Protein AF-A0A817MPV2-F1 (afdb_monomer_lite)

pLDDT: mean 82.7, std 18.17, range [30.08, 98.88]

Radius of gyration: 34.06 Å; chains: 1; bounding box: 74×59×115 Å

Secondary structure (DSSP, 8-state):
--HHHHHHHHHHGGG-----PPEEEPPPP-TT-S---BSBGGGGS---BBTTBTTS----B-TTT--BSSSEEEEEE-S-S---EEEEEEEES--EEEETT-TTT-EEEEEEEETTTTEEEEEEEE-TT---EEEEEESPPTT--EEEEEEPTT--GGGTTSBPHHHHHHHTT-SEEE-TTTTT-TT----SGGGSPPTTSS--STTS---TTHHHHHHTT-SS--EEEEEE-TT--HHHHHHHHHHHHHHS-TT--EEEEESS-TT-TTSHHHHHHHHHHHHHHHHS--TT-TTTT----HHHHHHHHHHHHHHHHHHHHHHHH-GGGBSTTSSEEEEEE-BTTBTHHHHHHHHHHHHHTS-GGGT-SEEEE--EEE-GGGTT-SS--HHHHHHHHHHHHHTT-GGG-SSTTSHHHHHHHHHHHHT-EEEESS-EEE-STTTTTTTHHHHHHHHTSTHHHHHHHHHHHGGGGHHHHHHHHHHHHHHHHHHHHHHHS-SS--HHHHHHHHHHHHHHHHHHHHHHHHHHHH--GGGHHHHHHHHHHHHHHHHHHHHHHHHHHS-HHHHHHHHHHHHHHHHHHHHHHHHHHHTTTT-S-THHHHHHHHHHHHHHHHHHHHHHHHHHHHHHS-----TTSSSTT--

Foldseek 3Di:
DDPVVVVVVVVVVLPPPPPLFDEEEDAWAAQADQLCFAQFLLQRKDAWAALQCRRPNPFDADPVQQAGQAWTKIWSHANYQWQAAKKKKKWQWDWDKAWPPDPQQWGKAPWDADPVRSMIIIITGGHTRRRTTMMTTHPTDPRGIHPITIGRHPDDPVRNGDTDPVSLVVNLVGQEYECQNQQPLFQDPDAALVVADDPSHRYCHPVHHHGLLVVLRSQVPHPDAHAYEYEDHQNYDLNNLLVSLQSCVVRHDPVHAYEYAHGPALVDVVTPSVVVLLVVLCCCVPPVVNPVCLCVVVDPDSSLSSLQSRLVVLLSSQVSSCVRVNLQQAFAPHRYAREAEDEQLDCSSVVSNQVSCCVPPRQRRSHHRAYEYAEEQEQAVCLQPAPDALVSRLVSSLVSLVLCACVVDQDSSNRNNVRVVVCVVSVHDYYYPHYAYDSCGNPNPGPVVSVVVNVVDPVSVVSVVSSSCSVVCVVQVVLLVVLLVPQLVVLVCVLPVCVPDDLLVSLLVLLVLLLVLLVLLLVLLVCQLDDDPSCSNVSSSSPSNSVSSNVSSVLSCLVSPDDPVCSVVVVVVVVVVVVVVVVVLVVLVVVCPPPPGRNVSSVVVSVVSVVVSVVSVVVSVVSVVVVVDPDDDDPPPPPPPPD

Sequence (643 aa):
MNLCTIISILISISNIRADVAIGAGLDGLRDWSRSLPYVNLIRQSRIWGSPSRPWDGNATFDPITGWPTSDFGTVLSTNAVDMGGTYLLNAQGNAQVIVAGGSSAGRIANKTYNSSTNTLSALVIIPQGASQIMLSFTNTSGPGLQNISVLQPGYDLASKSNITNLMLAHLSRFSIIRFMDWTSTNNNPDVNWNDTTSVDWPQYTTPKHNPWETIPLIVNQLNSNVDIWINIPWGASDDYVLNVAQLMLNQLNPTINIYVEYSNEVWNYIFTQAKANLQAANNSVLNQGDPLKLAYDNSTNSGYWAFRRTASQIKRISDLFKTVFGQENVGPWKRIRPILAGQSVNPIVITQGLDYLNKVYGAPSTFLHGIAIAPYFDLAQYKTWSNLSTDQVIDGLNSSIQTYLPELGWSQQAPIGVHAVYAAWYGLAVHGYEGGPDTASGCGSCSLAAKTNATCDNRMTDLCVSFLNANKYTFAFNLSTIAAIIICPLNGFLLGFKADRSKKQKLFNISLMQTISWLLNIVACIVCMFVQTSMIIPALVINCIGRATIVGGSQAVVATFFPSEYIGTLTGVMWTLVGVIATIQYGLIQLTNDITRSWRAWLIVLLLVLLMSCHLIQLWWKYVKELRNKSTTTIKDKIITKF

Structure (mmCIF, N/CA/C/O backbone):
data_AF-A0A817MPV2-F1
#
_entry.id   AF-A0A817MPV2-F1
#
loop_
_atom_site.group_PDB
_atom_site.id
_atom_site.type_symbol
_atom_site.label_atom_id
_atom_site.label_alt_id
_atom_site.label_comp_id
_atom_site.label_asym_id
_atom_site.label_entity_id
_atom_site.label_seq_id
_atom_site.pdbx_PDB_ins_code
_atom_site.Cartn_x
_atom_site.Cartn_y
_atom_site.Cartn_z
_atom_site.occupancy
_atom_site.B_iso_or_equiv
_atom_site.auth_seq_id
_atom_site.auth_comp_id
_atom_site.auth_asym_id
_atom_site.auth_atom_id
_atom_site.pdbx_PDB_model_num
ATOM 1 N N . MET A 1 1 ? 19.593 -34.447 -35.064 1.00 41.56 1 MET A N 1
ATOM 2 C CA . MET A 1 1 ? 18.368 -34.119 -34.302 1.00 41.56 1 MET A CA 1
ATOM 3 C C . MET A 1 1 ? 17.288 -33.775 -35.314 1.00 41.56 1 MET A C 1
ATOM 5 O O . MET A 1 1 ? 17.545 -32.923 -36.154 1.00 41.56 1 MET A O 1
ATOM 9 N N . ASN A 1 2 ? 16.179 -34.517 -35.358 1.00 39.03 2 ASN A N 1
ATOM 10 C CA . ASN A 1 2 ? 15.232 -34.425 -36.474 1.00 39.03 2 ASN A CA 1
ATOM 11 C C . ASN A 1 2 ? 14.263 -33.246 -36.273 1.00 39.03 2 ASN A C 1
ATOM 13 O O . ASN A 1 2 ? 13.870 -32.962 -35.143 1.00 39.03 2 ASN A O 1
ATOM 17 N N . LEU A 1 3 ? 13.879 -32.563 -37.357 1.00 33.16 3 LEU A N 1
ATOM 18 C CA . LEU A 1 3 ? 13.086 -31.320 -37.339 1.00 33.16 3 LEU A CA 1
ATOM 19 C C . LEU A 1 3 ? 11.766 -31.465 -36.552 1.00 33.16 3 LEU A C 1
ATOM 21 O O . LEU A 1 3 ? 11.346 -30.541 -35.863 1.00 33.16 3 LEU A O 1
ATOM 25 N N . CYS A 1 4 ? 11.168 -32.660 -36.578 1.00 35.94 4 CYS A N 1
ATOM 26 C CA . CYS A 1 4 ? 9.966 -32.992 -35.811 1.00 35.94 4 CYS A CA 1
ATOM 27 C C . CYS A 1 4 ? 10.182 -32.918 -34.290 1.00 35.94 4 CYS A C 1
ATOM 29 O O . CYS A 1 4 ? 9.301 -32.452 -33.583 1.00 35.94 4 CYS A O 1
ATOM 31 N N . THR A 1 5 ? 11.357 -33.294 -33.778 1.00 34.72 5 THR A N 1
ATOM 32 C CA . THR A 1 5 ? 11.662 -33.243 -32.337 1.00 34.72 5 THR A CA 1
ATOM 33 C C . THR A 1 5 ? 11.805 -31.800 -31.845 1.00 34.72 5 THR A C 1
ATOM 35 O O . THR A 1 5 ? 11.365 -31.477 -30.748 1.00 34.72 5 THR A O 1
ATOM 38 N N . ILE A 1 6 ? 12.355 -30.909 -32.676 1.00 41.56 6 ILE A N 1
ATOM 39 C CA . ILE A 1 6 ? 12.458 -29.470 -32.379 1.00 41.56 6 ILE A CA 1
ATOM 40 C C . ILE A 1 6 ? 11.068 -28.819 -32.392 1.00 41.56 6 ILE A C 1
ATOM 42 O O . ILE A 1 6 ? 10.747 -28.035 -31.503 1.00 41.56 6 ILE A O 1
ATOM 46 N N . ILE A 1 7 ? 10.221 -29.189 -33.358 1.00 39.31 7 ILE A N 1
ATOM 47 C CA . ILE A 1 7 ? 8.836 -28.710 -33.457 1.00 39.31 7 ILE A CA 1
ATOM 48 C C . ILE A 1 7 ? 8.001 -29.201 -32.263 1.00 39.31 7 ILE A C 1
ATOM 50 O O . ILE A 1 7 ? 7.277 -28.408 -31.673 1.00 39.31 7 ILE A O 1
ATOM 54 N N . SER A 1 8 ? 8.150 -30.458 -31.831 1.00 33.34 8 SER A N 1
ATOM 55 C CA . SER A 1 8 ? 7.468 -30.975 -30.636 1.00 33.34 8 SER A CA 1
ATOM 56 C C . SER A 1 8 ? 7.920 -30.284 -29.344 1.00 33.34 8 SER A C 1
ATOM 58 O O . SER A 1 8 ? 7.083 -30.008 -28.488 1.00 33.34 8 SER A O 1
ATOM 60 N N . ILE A 1 9 ? 9.206 -29.938 -29.210 1.00 36.59 9 ILE A N 1
ATOM 61 C CA . ILE A 1 9 ? 9.711 -29.157 -28.067 1.00 36.59 9 ILE A CA 1
ATOM 62 C C . ILE A 1 9 ? 9.139 -27.729 -28.095 1.00 36.59 9 ILE A C 1
ATOM 64 O O . ILE A 1 9 ? 8.673 -27.248 -27.070 1.00 36.59 9 ILE A O 1
ATOM 68 N N . LEU A 1 10 ? 9.078 -27.080 -29.264 1.00 39.09 10 LEU A N 1
ATOM 69 C CA . LEU A 1 10 ? 8.497 -25.737 -29.417 1.00 39.09 10 LEU A CA 1
ATOM 70 C C . LEU A 1 10 ? 6.981 -25.703 -29.160 1.00 39.09 10 LEU A C 1
ATOM 72 O O . LEU A 1 10 ? 6.490 -24.761 -28.545 1.00 39.09 10 LEU A O 1
ATOM 76 N N . ILE A 1 11 ? 6.244 -26.740 -29.571 1.00 35.62 11 ILE A N 1
ATOM 77 C CA . ILE A 1 11 ? 4.801 -26.863 -29.307 1.00 35.62 11 ILE A CA 1
ATOM 78 C C . ILE A 1 11 ? 4.541 -27.136 -27.818 1.00 35.62 11 ILE A C 1
ATOM 80 O O . ILE A 1 11 ? 3.598 -26.587 -27.254 1.00 35.62 11 ILE A O 1
ATOM 84 N N . SER A 1 12 ? 5.406 -27.893 -27.138 1.00 31.45 12 SER A N 1
ATOM 85 C CA . SER A 1 12 ? 5.259 -28.179 -25.700 1.00 31.45 12 SER A CA 1
ATOM 86 C C . SER A 1 12 ? 5.431 -26.936 -24.810 1.00 31.45 12 SER A C 1
ATOM 88 O O . SER A 1 12 ? 4.915 -26.908 -23.697 1.00 31.45 12 SER A O 1
ATOM 90 N N . ILE A 1 13 ? 6.093 -25.881 -25.303 1.00 34.72 13 ILE A N 1
ATOM 91 C CA . ILE A 1 13 ? 6.289 -24.605 -24.584 1.00 34.72 13 ILE A CA 1
ATOM 92 C C . ILE A 1 13 ? 5.061 -23.676 -24.721 1.00 34.72 13 ILE A C 1
ATOM 94 O O . ILE A 1 13 ? 4.898 -22.737 -23.947 1.00 34.72 13 ILE A O 1
ATOM 98 N N . SER A 1 14 ? 4.145 -23.951 -25.659 1.00 32.03 14 SER A N 1
ATOM 99 C CA . SER A 1 14 ? 2.968 -23.099 -25.914 1.00 32.03 14 SER A CA 1
ATOM 100 C C . SER A 1 14 ? 1.847 -23.209 -24.867 1.00 32.03 14 SER A C 1
ATOM 102 O O . SER A 1 14 ? 0.935 -22.388 -24.869 1.00 32.03 14 SER A O 1
ATOM 104 N N . ASN A 1 15 ? 1.945 -24.156 -23.926 1.00 30.08 15 ASN A N 1
ATOM 105 C CA . ASN A 1 15 ? 0.983 -24.349 -22.835 1.00 30.08 15 ASN A CA 1
ATOM 106 C C . ASN A 1 15 ? 1.526 -23.912 -21.467 1.00 30.08 15 ASN A C 1
ATOM 108 O O . ASN A 1 15 ? 1.160 -24.481 -20.438 1.00 30.08 15 ASN A O 1
ATOM 112 N N . ILE A 1 16 ? 2.368 -22.876 -21.417 1.00 33.03 16 ILE A N 1
ATOM 113 C CA . ILE A 1 16 ? 2.566 -22.159 -20.156 1.00 33.03 16 ILE A CA 1
ATOM 114 C C . ILE A 1 16 ? 1.298 -21.332 -19.934 1.00 33.03 16 ILE A C 1
ATOM 116 O O . ILE A 1 16 ? 1.179 -20.191 -20.384 1.00 33.03 16 ILE A O 1
ATOM 120 N N . ARG A 1 17 ? 0.331 -21.933 -19.235 1.00 34.75 17 ARG A N 1
ATOM 121 C CA . ARG A 1 17 ? -0.720 -21.209 -18.522 1.00 34.75 17 ARG A CA 1
ATOM 122 C C . ARG A 1 17 ? 0.009 -20.388 -17.453 1.00 34.75 17 ARG A C 1
ATOM 124 O O . ARG A 1 17 ? 0.226 -20.843 -16.341 1.00 34.75 17 ARG A O 1
ATOM 131 N N . ALA A 1 18 ? 0.562 -19.250 -17.861 1.00 36.72 18 ALA A N 1
ATOM 132 C CA . ALA A 1 18 ? 1.279 -18.366 -16.963 1.00 36.72 18 ALA A CA 1
ATOM 133 C C . ALA A 1 18 ? 0.218 -17.652 -16.139 1.00 36.72 18 ALA A C 1
ATOM 135 O O . ALA A 1 18 ? -0.312 -16.633 -16.591 1.00 36.72 18 ALA A O 1
ATOM 136 N N . ASP A 1 19 ? -0.085 -18.233 -14.979 1.00 54.31 19 ASP A N 1
ATOM 137 C CA . ASP A 1 19 ? -0.710 -17.552 -13.856 1.00 54.31 19 ASP A CA 1
ATOM 138 C C . ASP A 1 19 ? 0.111 -16.281 -13.623 1.00 54.31 19 ASP A C 1
ATOM 140 O O . ASP A 1 19 ? 1.231 -16.321 -13.111 1.00 54.31 19 ASP A O 1
ATOM 144 N N . VAL A 1 20 ? -0.364 -15.147 -14.145 1.00 60.22 20 VAL A N 1
ATOM 145 C CA . VAL A 1 20 ? 0.293 -13.871 -13.879 1.00 60.22 20 VAL A CA 1
ATOM 146 C C . VAL A 1 20 ? 0.056 -13.609 -12.403 1.00 60.22 20 VAL A C 1
ATOM 148 O O . VAL A 1 20 ? -1.090 -13.471 -11.988 1.00 60.22 20 VAL A O 1
ATOM 151 N N . ALA A 1 21 ? 1.124 -13.615 -11.610 1.00 72.56 21 ALA A N 1
ATOM 152 C CA . ALA A 1 21 ? 1.049 -13.314 -10.190 1.00 72.56 21 ALA A CA 1
ATOM 153 C C . ALA A 1 21 ? 0.449 -11.908 -10.009 1.00 72.56 21 ALA A C 1
ATOM 155 O O . ALA A 1 21 ? 1.010 -10.924 -10.491 1.00 72.56 21 ALA A O 1
ATOM 156 N N . ILE A 1 22 ? -0.713 -11.830 -9.354 1.00 84.44 22 ILE A N 1
ATOM 157 C CA . ILE A 1 22 ? -1.402 -10.578 -9.034 1.00 84.44 22 ILE A CA 1
ATOM 158 C C . ILE A 1 22 ? -1.168 -10.274 -7.557 1.00 84.44 22 ILE A C 1
ATOM 160 O O . ILE A 1 22 ? -1.352 -11.132 -6.687 1.00 84.44 22 ILE A O 1
ATOM 164 N N . GLY A 1 23 ? -0.769 -9.034 -7.291 1.00 90.19 23 GLY A N 1
ATOM 165 C CA . GLY A 1 23 ? -0.712 -8.477 -5.949 1.00 90.19 23 GLY A CA 1
ATOM 166 C C . GLY A 1 23 ? -1.966 -7.696 -5.581 1.00 90.19 23 GLY A C 1
ATOM 167 O O . GLY A 1 23 ? -2.735 -7.300 -6.455 1.00 90.19 23 GLY A O 1
ATOM 168 N N . ALA A 1 24 ? -2.135 -7.427 -4.291 1.00 91.62 24 ALA A N 1
ATOM 169 C CA . ALA A 1 24 ? -3.163 -6.520 -3.789 1.00 91.62 24 ALA A CA 1
ATOM 170 C C . ALA A 1 24 ? -2.572 -5.468 -2.853 1.00 91.62 24 ALA A C 1
ATOM 172 O O . ALA A 1 24 ? -1.691 -5.769 -2.048 1.00 91.62 24 ALA A O 1
ATOM 173 N N . GLY A 1 25 ? -3.084 -4.240 -2.936 1.00 92.94 25 GLY A N 1
ATOM 174 C CA . GLY A 1 25 ? -2.898 -3.236 -1.895 1.00 92.94 25 GLY A CA 1
ATOM 175 C C . GLY A 1 25 ? -3.849 -3.504 -0.733 1.00 92.94 25 GLY A C 1
ATOM 176 O O . GLY A 1 25 ? -5.005 -3.865 -0.947 1.00 92.94 25 GLY A O 1
ATOM 177 N N . LEU A 1 26 ? -3.357 -3.353 0.492 1.00 92.44 26 LEU A N 1
ATOM 178 C CA . LEU A 1 26 ? -4.175 -3.426 1.691 1.00 92.44 26 LEU A CA 1
ATOM 179 C C . LEU A 1 26 ? -4.611 -2.018 2.107 1.00 92.44 26 LEU A C 1
ATOM 181 O O . LEU A 1 26 ? -3.763 -1.157 2.349 1.00 92.44 26 LEU A O 1
ATOM 185 N N . ASP A 1 27 ? -5.923 -1.812 2.212 1.00 90.06 27 ASP A N 1
ATOM 186 C CA . ASP A 1 27 ? -6.517 -0.519 2.559 1.00 90.06 27 ASP A CA 1
ATOM 187 C C . ASP A 1 27 ? -6.106 -0.033 3.955 1.00 90.06 27 ASP A C 1
ATOM 189 O O . ASP A 1 27 ? -5.995 -0.808 4.907 1.00 90.06 27 ASP A O 1
ATOM 193 N N . GLY A 1 28 ? -6.005 1.285 4.119 1.00 90.69 28 GLY A N 1
ATOM 194 C CA . GLY A 1 28 ? -5.961 1.900 5.442 1.00 90.69 28 GLY A CA 1
ATOM 195 C C . GLY A 1 28 ? -7.280 1.696 6.200 1.00 90.69 28 GLY A C 1
ATOM 196 O O . GLY A 1 28 ? -8.363 1.663 5.611 1.00 90.69 28 GLY A O 1
ATOM 197 N N . LEU A 1 29 ? -7.219 1.604 7.531 1.00 92.88 29 LEU A N 1
ATOM 198 C CA . LEU A 1 29 ? -8.429 1.410 8.335 1.00 92.88 29 LEU A CA 1
ATOM 199 C C . LEU A 1 29 ? -9.290 2.670 8.369 1.00 92.88 29 LEU A C 1
ATOM 201 O O . LEU A 1 29 ? -8.816 3.752 8.725 1.00 92.88 29 LEU A O 1
ATOM 205 N N . ARG A 1 30 ? -10.575 2.514 8.056 1.00 91.62 30 ARG A N 1
ATOM 206 C CA . AR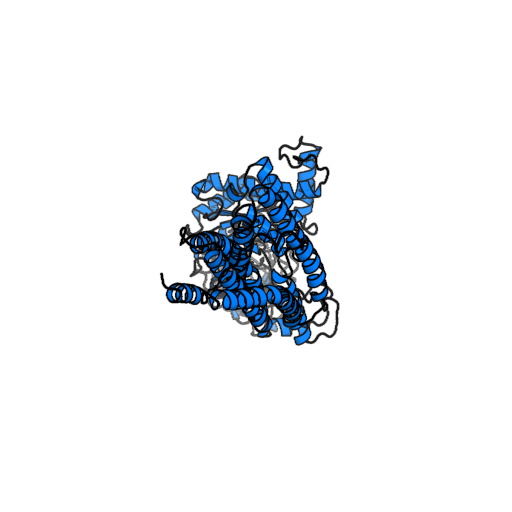G A 1 30 ? -11.617 3.535 8.197 1.00 91.62 30 ARG A CA 1
ATOM 207 C C . ARG A 1 30 ? -12.913 2.858 8.616 1.00 91.62 30 ARG A C 1
ATOM 209 O O . ARG A 1 30 ? -13.208 1.773 8.121 1.00 91.62 30 ARG A O 1
ATOM 216 N N . ASP A 1 31 ? -13.720 3.528 9.435 1.00 91.00 31 ASP A N 1
ATOM 217 C CA . ASP A 1 31 ? -15.030 2.997 9.824 1.00 91.00 31 ASP A CA 1
ATOM 218 C C . ASP A 1 31 ? -15.983 2.867 8.620 1.00 91.00 31 ASP A C 1
ATOM 220 O O . ASP A 1 31 ? -16.844 1.993 8.610 1.00 91.00 31 ASP A O 1
ATOM 224 N N . TRP A 1 32 ? -15.792 3.676 7.571 1.00 90.69 32 TRP A N 1
ATOM 225 C CA . TRP A 1 32 ? -16.540 3.573 6.312 1.00 90.69 32 TRP A CA 1
ATOM 226 C C . TRP A 1 32 ? -15.940 2.598 5.286 1.00 90.69 32 TRP A C 1
ATOM 228 O O . TRP A 1 32 ? -16.437 2.517 4.159 1.00 90.69 32 TRP A O 1
ATOM 238 N N . SER A 1 33 ? -14.856 1.891 5.629 1.00 88.69 33 SER A N 1
ATOM 239 C CA . SER A 1 33 ? -14.328 0.816 4.785 1.00 88.69 33 SER A CA 1
ATOM 240 C C . SER A 1 33 ? -15.175 -0.443 4.950 1.00 88.69 33 SER A C 1
ATOM 242 O O . SER A 1 33 ? -15.588 -0.798 6.053 1.00 88.69 33 SER A O 1
ATOM 244 N N . ARG A 1 34 ? -15.403 -1.154 3.843 1.00 87.38 34 ARG A N 1
ATOM 245 C CA . ARG A 1 34 ? -16.164 -2.413 3.832 1.00 87.38 34 ARG A CA 1
ATOM 246 C C . ARG A 1 34 ? -15.318 -3.637 4.185 1.00 87.38 34 ARG A C 1
ATOM 248 O O . ARG A 1 34 ? -15.876 -4.714 4.356 1.00 87.38 34 ARG A O 1
ATOM 255 N N . SER A 1 35 ? -13.998 -3.481 4.287 1.00 87.31 35 SER A N 1
ATOM 256 C CA . SER A 1 35 ? -13.063 -4.595 4.485 1.00 87.31 35 SER A CA 1
ATOM 257 C C . SER A 1 35 ? -13.039 -5.096 5.935 1.00 87.31 35 SER A C 1
ATOM 259 O O . SER A 1 35 ? -12.840 -6.285 6.156 1.00 87.31 35 SER A O 1
ATOM 261 N N . LEU A 1 36 ? -13.249 -4.195 6.909 1.00 90.75 36 LEU A N 1
ATOM 262 C CA . LEU A 1 36 ? -13.324 -4.462 8.357 1.00 90.75 36 LEU A CA 1
ATOM 263 C C . LEU A 1 36 ? -12.411 -5.620 8.847 1.00 90.75 36 LEU A C 1
ATOM 265 O O . LEU A 1 36 ? -12.902 -6.595 9.423 1.00 90.75 36 LEU A O 1
ATOM 269 N N . PRO A 1 37 ? -11.084 -5.537 8.630 1.00 94.62 37 PRO A N 1
ATOM 270 C CA . PRO A 1 37 ? -10.184 -6.689 8.710 1.00 94.62 37 PRO A CA 1
ATOM 271 C C . PRO A 1 37 ? -10.011 -7.272 10.120 1.00 94.62 37 PRO A C 1
ATOM 273 O O . PRO A 1 37 ? -9.800 -8.479 10.247 1.00 94.62 37 PRO A O 1
ATOM 276 N N . TYR A 1 38 ? -10.109 -6.463 11.177 1.00 96.12 38 TYR A N 1
ATOM 277 C CA . TYR A 1 38 ? -9.911 -6.919 12.555 1.00 96.12 38 TYR A CA 1
ATOM 278 C C . TYR A 1 38 ? -11.166 -7.544 13.149 1.00 96.12 38 TYR A C 1
ATOM 280 O O . TYR A 1 38 ? -12.260 -6.991 13.036 1.00 96.12 38 TYR A O 1
ATOM 288 N N . VAL A 1 39 ? -10.993 -8.641 13.891 1.00 96.94 39 VAL A N 1
ATOM 289 C CA . VAL A 1 39 ? -12.079 -9.245 14.679 1.00 96.94 39 VAL A CA 1
ATOM 290 C C . VAL A 1 39 ? -12.643 -8.246 15.692 1.00 96.94 39 VAL A C 1
ATOM 292 O O . VAL A 1 39 ? -13.858 -8.137 15.835 1.00 96.94 39 VAL A O 1
ATOM 295 N N . ASN A 1 40 ? -11.775 -7.488 16.368 1.00 97.62 40 ASN A N 1
ATOM 296 C CA . ASN A 1 40 ? -12.182 -6.403 17.254 1.00 97.62 40 ASN A CA 1
ATOM 297 C C . ASN A 1 40 ? -12.392 -5.101 16.466 1.00 97.62 40 ASN A C 1
ATOM 299 O O . ASN A 1 40 ? -11.426 -4.443 16.074 1.00 97.62 40 ASN A O 1
ATOM 303 N N . LEU A 1 41 ? -13.652 -4.683 16.322 1.00 97.25 41 LEU A N 1
ATOM 304 C CA . LEU A 1 41 ? -14.032 -3.462 15.610 1.00 97.25 41 LEU A CA 1
ATOM 305 C C . LEU A 1 41 ? -13.461 -2.183 16.235 1.00 97.25 41 LEU A C 1
ATOM 307 O O . LEU A 1 41 ? -13.347 -1.181 15.538 1.00 97.25 41 LEU A O 1
ATOM 311 N N . ILE A 1 42 ? -13.049 -2.201 17.508 1.00 97.56 42 ILE A N 1
ATOM 312 C CA . ILE A 1 42 ? -12.401 -1.041 18.136 1.00 97.56 42 ILE A CA 1
ATOM 313 C C . ILE A 1 42 ? -11.105 -0.668 17.403 1.00 97.56 42 ILE A C 1
ATOM 315 O O . ILE A 1 42 ? -10.866 0.519 17.188 1.00 97.56 42 ILE A O 1
ATOM 319 N N . ARG A 1 43 ? -10.334 -1.647 16.905 1.00 96.56 43 ARG A N 1
ATOM 320 C CA . ARG A 1 43 ? -9.067 -1.395 16.188 1.00 96.56 43 ARG A CA 1
ATOM 321 C C . ARG A 1 43 ? -9.242 -0.511 14.954 1.00 96.56 43 ARG A C 1
ATOM 323 O O . ARG A 1 43 ? -8.348 0.254 14.622 1.00 96.56 43 ARG A O 1
ATOM 330 N N . GLN A 1 44 ? -10.399 -0.588 14.306 1.00 94.88 44 GLN A N 1
ATOM 331 C CA . GLN A 1 44 ? -10.725 0.142 13.076 1.00 94.88 44 GLN A CA 1
ATOM 332 C C . GLN A 1 44 ? -11.871 1.147 13.261 1.00 94.88 44 GLN A C 1
ATOM 334 O O . GLN A 1 44 ? -12.450 1.618 12.284 1.00 94.88 44 GLN A O 1
ATOM 339 N N . SER A 1 45 ? -12.205 1.455 14.515 1.00 95.75 45 SER A N 1
ATOM 340 C CA . SER A 1 45 ? -13.246 2.417 14.866 1.00 95.75 45 SER A CA 1
ATOM 341 C C . SER A 1 45 ? -12.742 3.850 14.768 1.00 95.75 45 SER A C 1
ATOM 343 O O . SER A 1 45 ? -11.552 4.116 14.924 1.00 95.75 45 SER A O 1
ATOM 345 N N . ARG A 1 46 ? -13.665 4.785 14.544 1.00 94.31 46 ARG A N 1
ATOM 346 C CA . ARG A 1 46 ? -13.372 6.219 14.574 1.00 94.31 46 ARG A CA 1
ATOM 347 C C . ARG A 1 46 ? -12.963 6.654 15.980 1.00 94.31 46 ARG A C 1
ATOM 349 O O . ARG A 1 46 ? -13.490 6.122 16.960 1.00 94.31 46 ARG A O 1
ATOM 356 N N . ILE A 1 47 ? -12.100 7.669 16.055 1.00 95.12 47 ILE A N 1
ATOM 357 C CA . ILE A 1 47 ? -11.683 8.311 17.310 1.00 95.12 47 ILE A CA 1
ATOM 358 C C . ILE A 1 47 ? -12.864 8.580 18.255 1.00 95.12 47 ILE A C 1
ATOM 360 O O . ILE A 1 47 ? -13.975 8.878 17.809 1.00 95.12 47 ILE A O 1
ATOM 364 N N . TRP A 1 48 ? -12.617 8.452 19.559 1.00 96.69 48 TRP A N 1
ATOM 365 C CA . TRP A 1 48 ? -13.624 8.622 20.604 1.00 96.69 48 TRP A CA 1
ATOM 366 C C . TRP A 1 48 ? -14.378 9.955 20.471 1.00 96.69 48 TRP A C 1
ATOM 368 O O . TRP A 1 48 ? -13.789 11.033 20.528 1.00 96.69 48 TRP A O 1
ATOM 378 N N . GLY A 1 49 ? -15.696 9.881 20.300 1.00 96.88 49 GLY A N 1
ATOM 379 C CA . GLY A 1 49 ? -16.592 11.035 20.246 1.00 96.88 49 GLY A CA 1
ATOM 380 C C . GLY A 1 49 ? -17.375 11.230 21.540 1.00 96.88 49 GLY A C 1
ATOM 381 O O . GLY A 1 49 ? -17.332 10.399 22.442 1.00 96.88 49 GLY A O 1
ATOM 382 N N . SER A 1 50 ? -18.144 12.308 21.628 1.00 96.88 50 SER A N 1
ATOM 383 C CA . SER A 1 50 ? -19.061 12.555 22.744 1.00 96.88 50 SER A CA 1
ATOM 384 C C . SER A 1 50 ? -20.163 11.482 22.798 1.00 96.88 50 SER A C 1
ATOM 386 O O . SER A 1 50 ? -20.631 11.043 21.744 1.00 96.88 50 SER A O 1
ATOM 388 N N . PRO A 1 51 ? -20.707 11.131 23.979 1.00 95.06 51 PRO A N 1
ATOM 389 C CA . PRO A 1 51 ? -21.798 10.154 24.093 1.00 95.06 51 PRO A CA 1
ATOM 390 C C . PRO A 1 51 ? -23.023 10.460 23.218 1.00 95.06 51 PRO A C 1
ATOM 392 O O . PRO A 1 51 ? -23.633 9.549 22.660 1.00 95.06 51 PRO A O 1
ATOM 395 N N . SER A 1 52 ? -23.397 11.737 23.087 1.00 94.88 52 SER A N 1
ATOM 396 C CA . SER A 1 52 ? -24.543 12.181 22.278 1.00 94.88 52 SER A CA 1
ATOM 397 C C . SER A 1 52 ? -24.227 12.318 20.787 1.00 94.88 52 SER A C 1
ATOM 399 O O . SER A 1 52 ? -25.146 12.366 19.970 1.00 94.88 52 SER A O 1
ATOM 401 N N . ARG A 1 53 ? -22.942 12.391 20.424 1.00 95.44 53 ARG A N 1
ATOM 402 C CA . ARG A 1 53 ? -22.447 12.520 19.047 1.00 95.44 53 ARG A CA 1
ATOM 403 C C . ARG A 1 53 ? -21.203 11.641 18.866 1.00 95.44 53 ARG A C 1
ATOM 405 O O . ARG A 1 53 ? -20.102 12.178 18.760 1.00 95.44 53 ARG A O 1
ATOM 412 N N . PRO A 1 54 ? -21.356 10.303 18.796 1.00 95.56 54 PRO A N 1
ATOM 413 C CA . PRO A 1 54 ? -20.229 9.362 18.728 1.00 95.56 54 PRO A CA 1
ATOM 414 C C . PRO A 1 54 ? -19.217 9.611 17.598 1.00 95.56 54 PRO A C 1
ATOM 416 O O . PRO A 1 54 ? -18.124 9.059 17.622 1.00 95.56 54 PRO A O 1
ATOM 419 N N . TRP A 1 55 ? -19.582 10.412 16.597 1.00 94.19 55 TRP A N 1
ATOM 420 C CA . TRP A 1 55 ? -18.777 10.738 15.423 1.00 94.19 55 TRP A CA 1
ATOM 421 C C . TRP A 1 55 ? -17.941 12.020 15.534 1.00 94.19 55 TRP A C 1
ATOM 423 O O . TRP A 1 55 ? -17.213 12.312 14.586 1.00 94.19 55 TRP A O 1
ATOM 433 N N . ASP A 1 56 ? -18.085 12.811 16.602 1.00 95.75 56 ASP A N 1
ATOM 434 C CA . ASP A 1 56 ? -17.525 14.170 16.670 1.00 95.75 56 ASP A CA 1
ATOM 435 C C . ASP A 1 56 ? -16.047 14.245 17.091 1.00 95.75 56 ASP A C 1
ATOM 437 O O . ASP A 1 56 ? -15.437 15.296 16.925 1.00 95.75 56 ASP A O 1
ATOM 441 N N . GLY A 1 57 ? -15.472 13.148 17.599 1.00 95.31 57 GLY A N 1
ATOM 442 C CA . GLY A 1 57 ? -14.065 13.069 18.003 1.00 95.31 57 GLY A CA 1
ATOM 443 C C . GLY A 1 57 ? -13.687 13.902 19.235 1.00 95.31 57 GLY A C 1
ATOM 444 O O . GLY A 1 57 ? -12.505 14.162 19.437 1.00 95.31 57 GLY A O 1
ATOM 445 N N . ASN A 1 58 ? -14.663 14.356 20.032 1.00 96.44 58 ASN A N 1
ATOM 446 C CA . ASN A 1 58 ? -14.432 15.303 21.130 1.00 96.44 58 ASN A CA 1
ATOM 447 C C . ASN A 1 58 ? -14.261 14.657 22.516 1.00 96.44 58 ASN A C 1
ATOM 449 O O . ASN A 1 58 ? -14.151 15.388 23.503 1.00 96.44 58 ASN A O 1
ATOM 453 N N . ALA A 1 59 ? -14.278 13.325 22.641 1.00 95.62 59 ALA A N 1
ATOM 454 C CA . ALA A 1 59 ? -14.091 12.701 23.951 1.00 95.62 59 ALA A CA 1
ATOM 455 C C . ALA A 1 59 ? -12.632 12.774 24.414 1.00 95.62 59 ALA A C 1
ATOM 457 O O . ALA A 1 59 ? -11.690 12.710 23.623 1.00 95.62 59 ALA A O 1
ATOM 458 N N . THR A 1 60 ? -12.450 12.878 25.729 1.00 94.94 60 THR A N 1
ATOM 459 C CA . THR A 1 60 ? -11.128 12.861 26.352 1.00 94.94 60 THR A CA 1
ATOM 460 C C . THR A 1 60 ? -10.598 11.435 26.436 1.00 94.94 60 THR A C 1
ATOM 462 O O . THR A 1 60 ? -11.324 10.510 26.802 1.00 94.94 60 THR A O 1
ATOM 465 N N . PHE A 1 61 ? -9.312 11.262 26.153 1.00 95.62 61 PHE A N 1
ATOM 466 C CA . PHE A 1 61 ? -8.612 9.992 26.300 1.00 95.62 61 PHE A CA 1
ATOM 467 C C . PHE A 1 61 ? -7.226 10.209 26.904 1.00 95.62 61 PHE A C 1
ATOM 469 O O . PHE A 1 61 ? -6.673 11.309 26.862 1.00 95.62 61 PHE A O 1
ATOM 476 N N . ASP A 1 62 ? -6.683 9.155 27.497 1.00 95.31 62 ASP A N 1
ATOM 477 C CA . ASP A 1 62 ? -5.340 9.139 28.059 1.00 95.31 62 ASP A CA 1
ATOM 478 C C . ASP A 1 62 ? -4.307 9.214 26.917 1.00 95.31 62 ASP A C 1
ATOM 480 O O . ASP A 1 62 ? -4.322 8.358 26.032 1.00 95.31 62 ASP A O 1
ATOM 484 N N . PRO A 1 63 ? -3.400 10.207 26.898 1.00 93.50 63 PRO A N 1
ATOM 485 C CA . PRO A 1 63 ? -2.417 10.352 25.825 1.00 93.50 63 PRO A CA 1
ATOM 486 C C . PRO A 1 63 ? -1.379 9.219 25.772 1.00 93.50 63 PRO A C 1
ATOM 488 O O . PRO A 1 63 ? -0.722 9.066 24.745 1.00 93.50 63 PRO A O 1
ATOM 491 N N . ILE A 1 64 ? -1.217 8.439 26.846 1.00 92.25 64 ILE A N 1
ATOM 492 C CA . ILE A 1 64 ? -0.284 7.308 26.916 1.00 92.25 64 ILE A CA 1
ATOM 493 C C . ILE A 1 64 ? -0.960 6.036 26.408 1.00 92.25 64 ILE A C 1
ATOM 495 O O . ILE A 1 64 ? -0.411 5.337 25.559 1.00 92.25 64 ILE A O 1
ATOM 499 N N . THR A 1 65 ? -2.149 5.724 26.927 1.00 93.94 65 THR A N 1
ATOM 500 C CA . THR A 1 65 ? -2.821 4.447 26.638 1.00 93.94 65 THR A CA 1
ATOM 501 C C . THR A 1 65 ? -3.844 4.530 25.506 1.00 93.94 65 THR A C 1
ATOM 503 O O . THR A 1 65 ? -4.219 3.508 24.938 1.00 93.94 65 THR A O 1
ATOM 506 N N . GLY A 1 66 ? -4.312 5.731 25.169 1.00 95.56 66 GLY A N 1
ATOM 507 C CA . GLY A 1 66 ? -5.327 5.987 24.149 1.00 95.56 66 GLY A CA 1
ATOM 508 C C . GLY A 1 66 ? -6.761 5.669 24.577 1.00 95.56 66 GLY A C 1
ATOM 509 O O . GLY A 1 66 ? -7.680 5.874 23.783 1.00 95.56 66 GLY A O 1
ATOM 510 N N . TRP A 1 67 ? -6.987 5.163 25.794 1.00 97.06 67 TRP A N 1
ATOM 511 C CA . TRP A 1 67 ? -8.324 4.807 26.285 1.00 97.06 67 TRP A CA 1
ATOM 512 C C . TRP A 1 67 ? -9.116 6.037 26.752 1.00 97.06 67 TRP A C 1
ATOM 514 O O . TRP A 1 67 ? -8.521 6.973 27.291 1.00 97.06 67 TRP A O 1
ATOM 524 N N . PRO A 1 68 ? -10.450 6.057 26.570 1.00 97.06 68 PRO A N 1
ATOM 525 C CA . PRO A 1 68 ? -11.289 7.168 27.004 1.00 97.06 68 PRO A CA 1
ATOM 526 C C . PRO A 1 68 ? -11.264 7.317 28.528 1.00 97.06 68 PRO A C 1
ATOM 528 O O . PRO A 1 68 ? -11.295 6.324 29.254 1.00 97.06 68 PRO A O 1
ATOM 531 N N . THR A 1 69 ? -11.241 8.561 29.011 1.00 96.25 69 THR A N 1
ATOM 532 C CA . THR A 1 69 ? -11.128 8.868 30.452 1.00 96.25 69 THR A CA 1
ATOM 533 C C . THR A 1 69 ? -12.438 9.285 31.121 1.00 96.25 69 THR A C 1
ATOM 535 O O . THR A 1 69 ? -12.493 9.533 32.326 1.00 96.25 69 THR A O 1
ATOM 538 N N . SER A 1 70 ? -13.502 9.399 30.332 1.00 95.25 70 SER A N 1
ATOM 539 C CA . SER A 1 70 ? -14.843 9.793 30.755 1.00 95.25 70 SER A CA 1
ATOM 540 C C . SER A 1 70 ? -15.882 9.170 29.820 1.00 95.25 70 SER A C 1
ATOM 542 O O . SER A 1 70 ? -15.543 8.325 28.989 1.00 95.25 70 SER A O 1
ATOM 544 N N . ASP A 1 71 ? -17.147 9.563 29.959 1.00 97.19 71 ASP A N 1
ATOM 545 C CA . ASP A 1 71 ? -18.220 9.129 29.069 1.00 97.19 71 ASP A CA 1
ATOM 546 C C . ASP A 1 71 ? -17.893 9.466 27.606 1.00 97.19 71 ASP A C 1
ATOM 548 O O . ASP A 1 71 ? -17.491 10.581 27.269 1.00 97.19 71 ASP A O 1
ATOM 552 N N . PHE A 1 72 ? -18.098 8.498 26.716 1.00 97.75 72 PHE A N 1
ATOM 553 C CA . PHE A 1 72 ? -17.680 8.587 25.321 1.00 97.75 72 PHE A CA 1
ATOM 554 C C . PHE A 1 72 ? -18.649 7.851 24.391 1.00 97.75 72 PHE A C 1
ATOM 556 O O . PHE A 1 72 ? -19.536 7.109 24.807 1.00 97.75 72 PHE A O 1
ATOM 563 N N . GLY A 1 73 ? -18.467 8.040 23.094 1.00 97.19 73 GLY A N 1
ATOM 564 C CA . GLY A 1 73 ? -19.083 7.273 22.029 1.00 97.19 73 GLY A CA 1
ATOM 565 C C . GLY A 1 73 ? -18.042 6.866 20.993 1.00 97.19 73 GLY A C 1
ATOM 566 O O . GLY A 1 73 ? -16.933 7.395 20.949 1.00 97.19 73 GLY A O 1
ATOM 567 N N . THR A 1 74 ? -18.389 5.900 20.154 1.00 96.50 74 THR A N 1
ATOM 568 C CA . THR A 1 74 ? -17.543 5.479 19.035 1.00 96.50 74 THR A CA 1
ATOM 569 C C . THR A 1 74 ? -18.380 5.043 17.840 1.00 96.50 74 THR A C 1
ATOM 571 O O . THR A 1 74 ? -19.493 4.526 17.988 1.00 96.50 74 THR A O 1
ATOM 574 N N . VAL A 1 75 ? -17.828 5.249 16.646 1.00 96.25 75 VAL A N 1
ATOM 575 C CA . VAL A 1 75 ? -18.363 4.742 15.382 1.00 96.25 75 VAL A CA 1
ATOM 576 C C . VAL A 1 75 ? -17.530 3.533 14.977 1.00 96.25 75 VAL A C 1
ATOM 578 O O . VAL A 1 75 ? -16.349 3.668 14.664 1.00 96.25 75 VAL A O 1
ATOM 581 N N . LEU A 1 76 ? -18.143 2.351 14.992 1.00 96.19 76 LEU A N 1
ATOM 582 C CA . LEU A 1 76 ? -17.466 1.094 14.669 1.00 96.19 76 LEU A CA 1
ATOM 583 C C . LEU A 1 76 ? -17.511 0.778 13.173 1.00 96.19 76 LEU A C 1
ATOM 585 O O . LEU A 1 76 ? -16.591 0.157 12.650 1.00 96.19 76 LEU A O 1
ATOM 589 N N . SER A 1 77 ? -18.588 1.176 12.494 1.00 94.56 77 SER A N 1
ATOM 590 C CA . SER A 1 77 ? -18.730 1.018 11.047 1.00 94.56 77 SER A CA 1
ATOM 591 C C . SER A 1 77 ? -19.774 1.981 10.482 1.00 94.56 77 SER A C 1
ATOM 593 O O . SER A 1 77 ? -20.768 2.277 11.150 1.00 94.56 77 SER A O 1
ATOM 595 N N . THR A 1 78 ? -19.561 2.434 9.247 1.00 92.62 78 THR A N 1
ATOM 596 C CA . THR A 1 78 ? -20.523 3.147 8.398 1.00 92.62 78 THR A CA 1
ATOM 597 C C . THR A 1 78 ? -20.430 2.641 6.952 1.00 92.62 78 THR A C 1
ATOM 599 O O . THR A 1 78 ? -19.472 1.970 6.579 1.00 92.62 78 THR A O 1
ATOM 602 N N . ASN A 1 79 ? -21.425 2.940 6.108 1.00 88.56 79 ASN A N 1
ATOM 603 C CA . ASN A 1 79 ? -21.447 2.586 4.674 1.00 88.56 79 ASN A CA 1
ATOM 604 C C . ASN A 1 79 ? -21.286 1.084 4.346 1.00 88.56 79 ASN A C 1
ATOM 606 O O . ASN A 1 79 ? -20.961 0.712 3.206 1.00 88.56 79 ASN A O 1
ATOM 610 N N . ALA A 1 80 ? -21.540 0.221 5.329 1.00 87.50 80 ALA A N 1
ATOM 611 C CA . ALA A 1 80 ? -21.573 -1.218 5.148 1.00 87.50 80 ALA A CA 1
ATOM 612 C C . ALA A 1 80 ? -22.820 -1.638 4.358 1.00 87.50 80 ALA A C 1
ATOM 614 O O . ALA A 1 80 ? -23.835 -0.940 4.353 1.00 87.50 80 ALA A O 1
ATOM 615 N N . VAL A 1 81 ? -22.734 -2.787 3.684 1.00 86.75 81 VAL A N 1
ATOM 616 C CA . VAL A 1 81 ? -23.889 -3.384 2.991 1.00 86.75 81 VAL A CA 1
ATOM 617 C C . VAL A 1 81 ? -24.884 -3.937 4.013 1.00 86.75 81 VAL A C 1
ATOM 619 O O . VAL A 1 81 ? -26.076 -3.674 3.904 1.00 86.75 81 VAL A O 1
ATOM 622 N N . ASP A 1 82 ? -24.383 -4.673 5.006 1.00 92.00 82 ASP A N 1
ATOM 623 C CA . ASP A 1 82 ? -25.161 -5.214 6.117 1.00 92.00 82 ASP A CA 1
ATOM 624 C C . ASP A 1 82 ? -24.225 -5.507 7.302 1.00 92.00 82 ASP A C 1
ATOM 626 O O . ASP A 1 82 ? -23.217 -6.194 7.142 1.00 92.00 82 ASP A O 1
ATOM 630 N N . MET A 1 83 ? -24.555 -4.969 8.474 1.00 92.94 83 MET A N 1
ATOM 631 C CA . MET A 1 83 ? -23.896 -5.195 9.766 1.00 92.94 83 MET A CA 1
ATOM 632 C C . MET A 1 83 ? -24.819 -5.925 10.753 1.00 92.94 83 MET A C 1
ATOM 634 O O . MET A 1 83 ? -24.607 -5.890 11.965 1.00 92.94 83 MET A O 1
ATOM 638 N N . GLY A 1 84 ? -25.887 -6.552 10.261 1.00 94.88 84 GLY A N 1
ATOM 639 C CA . GLY A 1 84 ? -26.783 -7.362 11.066 1.00 94.88 84 GLY A CA 1
ATOM 640 C C . GLY A 1 84 ? -26.039 -8.506 11.745 1.00 94.88 84 GLY A C 1
ATOM 641 O O . GLY A 1 84 ? -25.312 -9.269 11.110 1.00 94.88 84 GLY A O 1
ATOM 642 N N . GLY A 1 85 ? -26.227 -8.646 13.054 1.00 96.06 85 GLY A N 1
ATOM 643 C CA . GLY A 1 85 ? -25.516 -9.657 13.821 1.00 96.06 85 GLY A CA 1
ATOM 644 C C . GLY A 1 85 ? -25.525 -9.408 15.320 1.00 96.06 85 GLY A C 1
ATOM 645 O O . GLY A 1 85 ? -26.042 -8.409 15.820 1.00 96.06 85 GLY A O 1
ATOM 646 N N . THR A 1 86 ? -24.944 -10.357 16.051 1.00 97.69 86 THR A N 1
ATOM 647 C CA . THR A 1 86 ? -24.708 -10.239 17.492 1.00 97.69 86 THR A CA 1
ATOM 648 C C . THR A 1 86 ? -23.212 -10.131 17.738 1.00 97.69 86 THR A C 1
ATOM 650 O O . THR A 1 86 ? -22.467 -11.056 17.425 1.00 97.69 86 THR A O 1
ATOM 653 N N . TYR A 1 87 ? -22.795 -9.003 18.299 1.00 98.25 87 TYR A N 1
ATOM 654 C CA . TYR A 1 87 ? -21.403 -8.673 18.583 1.00 98.25 87 TYR A CA 1
ATOM 655 C C . TYR A 1 87 ? -21.142 -8.807 20.083 1.00 98.25 87 TYR A C 1
ATOM 657 O O . TYR A 1 87 ? -21.985 -8.425 20.901 1.00 98.25 87 TYR A O 1
ATOM 665 N N . LEU A 1 88 ? -19.971 -9.324 20.453 1.00 98.50 88 LEU A N 1
ATOM 666 C CA . LEU A 1 88 ? -19.568 -9.443 21.854 1.00 98.50 88 LEU A CA 1
ATOM 667 C C . LEU A 1 88 ? -18.822 -8.180 22.287 1.00 98.50 88 LEU A C 1
ATOM 669 O O . LEU A 1 88 ? -17.738 -7.901 21.779 1.00 98.50 88 LEU A O 1
ATOM 673 N N . LEU A 1 89 ? -19.389 -7.438 23.236 1.00 98.50 89 LEU A N 1
ATOM 674 C CA . LEU A 1 89 ? -18.735 -6.311 23.895 1.00 98.50 89 LEU A CA 1
ATOM 675 C C . LEU A 1 89 ? -18.081 -6.781 25.195 1.00 98.50 89 LEU A C 1
ATOM 677 O O . LEU A 1 89 ? -18.743 -7.374 26.046 1.00 98.50 89 LEU A O 1
ATOM 681 N N . ASN A 1 90 ? -16.810 -6.440 25.382 1.00 98.06 90 ASN A N 1
ATOM 682 C CA . ASN A 1 90 ? -16.091 -6.611 26.638 1.00 98.06 90 ASN A CA 1
ATOM 683 C C . ASN A 1 90 ? -15.234 -5.380 26.948 1.00 98.06 90 ASN A C 1
ATOM 685 O O . ASN A 1 90 ? -14.653 -4.795 26.038 1.00 98.06 90 ASN A O 1
ATOM 689 N N . ALA A 1 91 ? -15.165 -4.983 28.217 1.00 97.69 91 ALA A N 1
ATOM 690 C CA . ALA A 1 91 ? -14.331 -3.872 28.671 1.00 97.69 91 ALA A CA 1
ATOM 691 C C . ALA A 1 91 ? -13.920 -4.049 30.139 1.00 97.69 91 ALA A C 1
ATOM 693 O O . ALA A 1 91 ? -14.607 -4.721 30.911 1.00 97.69 91 ALA A O 1
ATOM 694 N N . GLN A 1 92 ? -12.824 -3.403 30.531 1.00 96.62 92 GLN A N 1
ATOM 695 C CA . GLN A 1 92 ? -12.484 -3.156 31.928 1.00 96.62 92 GLN A CA 1
ATOM 696 C C . GLN A 1 92 ? -13.164 -1.870 32.407 1.00 96.62 92 GLN A C 1
ATOM 698 O O . GLN A 1 92 ? -13.102 -0.842 31.733 1.00 96.62 92 GLN A O 1
ATOM 703 N N . GLY A 1 93 ? -13.807 -1.937 33.571 1.00 96.25 93 GLY A N 1
ATOM 704 C CA . GLY A 1 93 ? -14.718 -0.911 34.080 1.00 96.25 93 GLY A CA 1
ATOM 705 C C . GLY A 1 93 ? -16.192 -1.252 33.840 1.00 96.25 93 GLY A C 1
ATOM 706 O O . GLY A 1 93 ? -16.533 -2.286 33.266 1.00 96.25 93 GLY A O 1
ATOM 707 N N . ASN A 1 94 ? -17.082 -0.380 34.307 1.00 97.19 94 ASN A N 1
ATOM 708 C CA . ASN A 1 94 ? -18.526 -0.465 34.098 1.00 97.19 94 ASN A CA 1
ATOM 709 C C . ASN A 1 94 ? -19.029 0.805 33.406 1.00 97.19 94 ASN A C 1
ATOM 711 O O . ASN A 1 94 ? -18.486 1.884 33.623 1.00 97.19 94 ASN A O 1
ATOM 715 N N . ALA A 1 95 ? -20.076 0.684 32.597 1.00 97.62 95 ALA A N 1
ATOM 716 C CA . ALA A 1 95 ? -20.752 1.809 31.958 1.00 97.62 95 ALA A CA 1
ATOM 717 C C . ALA A 1 95 ? -22.178 1.411 31.584 1.00 97.62 95 ALA A C 1
ATOM 719 O O . ALA A 1 95 ? -22.460 0.237 31.343 1.00 97.62 95 ALA A O 1
ATOM 720 N N . GLN A 1 96 ? -23.092 2.366 31.482 1.00 97.00 96 GLN A N 1
ATOM 721 C CA . GLN A 1 96 ? -24.306 2.190 30.692 1.00 97.00 96 GLN A CA 1
ATOM 722 C C . GLN A 1 96 ? -23.950 2.233 29.210 1.00 97.00 96 GLN A C 1
ATOM 724 O O . GLN A 1 96 ? -23.155 3.064 28.791 1.00 97.00 96 GLN A O 1
ATOM 729 N N . VAL A 1 97 ? -24.512 1.311 28.432 1.00 96.88 97 VAL A N 1
ATOM 730 C CA . VAL A 1 97 ? -24.193 1.156 27.009 1.00 96.88 97 VAL A CA 1
ATOM 731 C C . VAL A 1 97 ? -25.489 1.209 26.223 1.00 96.88 97 VAL A C 1
ATOM 733 O O . VAL A 1 97 ? -26.453 0.533 26.587 1.00 96.88 97 VAL A O 1
ATOM 736 N N . ILE A 1 98 ? -25.504 1.982 25.142 1.00 96.12 98 ILE A N 1
ATOM 737 C CA . ILE A 1 98 ? -26.607 2.016 24.181 1.00 96.12 98 ILE A CA 1
ATOM 738 C C . ILE A 1 98 ? -26.072 1.951 22.751 1.00 96.12 98 ILE A C 1
ATOM 740 O O . ILE A 1 98 ? -24.959 2.401 22.466 1.00 96.12 98 ILE A O 1
ATOM 744 N N . VAL A 1 99 ? -26.891 1.423 21.841 1.00 96.19 99 VAL A N 1
ATOM 745 C CA . VAL A 1 99 ? -26.674 1.587 20.400 1.00 96.19 99 VAL A CA 1
ATOM 746 C C . VAL A 1 99 ? -27.212 2.964 20.014 1.00 96.19 99 VAL A C 1
ATOM 748 O O . VAL A 1 99 ? -28.389 3.258 20.228 1.00 96.19 99 VAL A O 1
ATOM 751 N N . ALA A 1 100 ? -26.342 3.838 19.514 1.00 90.38 100 ALA A N 1
ATOM 752 C CA . ALA A 1 100 ? -26.731 5.185 19.110 1.00 90.38 100 ALA A CA 1
ATOM 753 C C . ALA A 1 100 ? -27.514 5.146 17.782 1.00 90.38 100 ALA A C 1
ATOM 755 O O . ALA A 1 100 ? -27.255 4.300 16.930 1.00 90.38 100 ALA A O 1
ATOM 756 N N . GLY A 1 101 ? -28.473 6.063 17.606 1.00 79.31 101 GLY A N 1
ATOM 757 C CA . GLY A 1 101 ? -29.369 6.095 16.435 1.00 79.31 101 GLY A CA 1
ATOM 758 C C . GLY A 1 101 ? -30.818 5.663 16.706 1.00 79.31 101 GLY A C 1
ATOM 759 O O . GLY A 1 101 ? -31.614 5.598 15.774 1.00 79.31 101 GLY A O 1
ATOM 760 N N . GLY A 1 102 ? -31.181 5.410 17.969 1.00 66.12 102 GLY A N 1
ATOM 761 C CA . GLY A 1 102 ? -32.551 5.084 18.386 1.00 66.12 102 GLY A CA 1
ATOM 762 C C . GLY A 1 102 ? -32.853 3.581 18.399 1.00 66.12 102 GLY A C 1
ATOM 763 O O . GLY A 1 102 ? -31.989 2.751 18.133 1.00 66.12 102 GLY A O 1
ATOM 764 N N . SER A 1 103 ? -34.095 3.216 18.726 1.00 63.16 103 SER A N 1
ATOM 765 C CA . SER A 1 103 ? -34.510 1.817 18.939 1.00 63.16 103 SER A CA 1
ATOM 766 C C . SER A 1 103 ? -34.414 0.930 17.694 1.00 63.16 103 SER A C 1
ATOM 768 O O . SER A 1 103 ? -34.282 -0.285 17.821 1.00 63.16 103 SER A O 1
ATOM 770 N N . SER A 1 104 ? -34.446 1.517 16.496 1.00 73.56 104 SER A N 1
ATOM 771 C CA . SER A 1 104 ? -34.274 0.807 15.225 1.00 73.56 104 SER A CA 1
ATOM 772 C C . SER A 1 104 ? -32.811 0.537 14.864 1.00 73.56 104 SER A C 1
ATOM 774 O O . SER A 1 104 ? -32.564 -0.214 13.928 1.00 73.56 104 SER A O 1
ATOM 776 N N . ALA A 1 105 ? -31.842 1.134 15.568 1.00 84.44 105 ALA A N 1
ATOM 777 C CA . ALA A 1 105 ? -30.417 0.946 15.285 1.00 84.44 105 ALA A CA 1
ATOM 778 C C . ALA A 1 105 ? -29.853 -0.349 15.895 1.00 84.44 105 ALA A C 1
ATOM 780 O O . ALA A 1 105 ? -28.838 -0.865 15.435 1.00 84.44 105 ALA A O 1
ATOM 781 N N . GLY A 1 106 ? -30.510 -0.882 16.927 1.00 94.12 106 GLY A N 1
ATOM 782 C CA . GLY A 1 106 ? -30.081 -2.072 17.651 1.00 94.12 106 GLY A CA 1
ATOM 783 C C . GLY A 1 106 ? -30.344 -1.959 19.146 1.00 94.12 106 GLY A C 1
ATOM 784 O O . GLY A 1 106 ? -30.958 -1.006 19.626 1.00 94.12 106 GLY A O 1
ATOM 785 N N . ARG A 1 107 ? -29.886 -2.955 19.905 1.00 95.44 107 ARG A N 1
ATOM 786 C CA . ARG A 1 107 ? -30.056 -2.997 21.364 1.00 95.44 107 ARG A CA 1
ATOM 787 C C . ARG A 1 107 ? -28.896 -3.688 22.064 1.00 95.44 107 ARG A C 1
ATOM 789 O O . ARG A 1 107 ? -28.226 -4.538 21.485 1.00 95.44 107 ARG A O 1
ATOM 796 N N . ILE A 1 108 ? -28.727 -3.371 23.342 1.00 97.38 108 ILE A N 1
ATOM 797 C CA . ILE A 1 108 ? -27.820 -4.089 24.239 1.00 97.38 108 ILE A CA 1
ATOM 798 C C . ILE A 1 108 ? -28.601 -5.189 24.965 1.00 97.38 108 ILE A C 1
ATOM 800 O O . ILE A 1 108 ? -29.719 -4.966 25.428 1.00 97.38 108 ILE A O 1
ATOM 804 N N . ALA A 1 109 ? -28.025 -6.383 25.052 1.00 97.19 109 ALA A N 1
ATOM 805 C CA . ALA A 1 109 ? -28.589 -7.534 25.748 1.00 97.19 109 ALA A CA 1
ATOM 806 C C . ALA A 1 109 ? -27.546 -8.187 26.658 1.00 97.19 109 ALA A C 1
ATOM 808 O O . ALA A 1 109 ? -26.346 -8.034 26.443 1.00 97.19 109 ALA A O 1
ATOM 809 N N . ASN A 1 110 ? -28.009 -8.932 27.665 1.00 97.19 110 ASN A N 1
ATOM 810 C CA . ASN A 1 110 ? -27.170 -9.730 28.570 1.00 97.19 110 ASN A CA 1
ATOM 811 C C . ASN A 1 110 ? -25.983 -8.957 29.167 1.00 97.19 110 ASN A C 1
ATOM 813 O O . ASN A 1 110 ? -24.907 -9.518 29.361 1.00 97.19 110 ASN A O 1
ATOM 817 N N . LYS A 1 111 ? -26.169 -7.660 29.442 1.00 97.75 111 LYS A N 1
ATOM 818 C CA . LYS A 1 111 ? -25.129 -6.841 30.054 1.00 97.75 111 LYS A CA 1
ATOM 819 C C . LYS A 1 111 ? -24.894 -7.308 31.491 1.00 97.75 111 LYS A C 1
ATOM 821 O O . LYS A 1 111 ? -25.814 -7.287 32.305 1.00 97.75 111 LYS A O 1
ATOM 826 N N . THR A 1 112 ? -23.657 -7.653 31.810 1.00 97.75 112 THR A N 1
ATOM 827 C CA . THR A 1 112 ? -23.199 -8.003 33.155 1.00 97.75 112 THR A CA 1
ATOM 828 C C . THR A 1 112 ? -21.964 -7.185 33.520 1.00 97.75 112 THR A C 1
ATOM 830 O O . THR A 1 112 ? -21.218 -6.728 32.652 1.00 97.75 112 THR A O 1
ATOM 833 N N . TYR A 1 113 ? -21.762 -6.973 34.818 1.00 97.69 113 TYR A N 1
ATOM 834 C CA . TYR A 1 113 ? -20.544 -6.385 35.366 1.00 97.69 113 TYR A CA 1
ATOM 835 C C . TYR A 1 113 ? -20.086 -7.222 36.557 1.00 97.69 113 TYR A C 1
ATOM 837 O O . TYR A 1 113 ? -20.855 -7.440 37.493 1.00 97.69 113 TYR A O 1
ATOM 845 N N . ASN A 1 114 ? -18.844 -7.695 36.507 1.00 96.75 114 ASN A N 1
ATOM 846 C CA . ASN A 1 114 ? -18.194 -8.396 37.604 1.00 96.75 114 ASN A CA 1
ATOM 847 C C . ASN A 1 114 ? -17.248 -7.423 38.317 1.00 96.75 114 ASN A C 1
ATOM 849 O O . ASN A 1 114 ? -16.236 -7.014 37.748 1.00 96.75 114 ASN A O 1
ATOM 853 N N . SER A 1 115 ? -17.574 -7.061 39.559 1.00 94.94 115 SER A N 1
ATOM 854 C CA . SER A 1 115 ? -16.771 -6.135 40.363 1.00 94.94 115 SER A CA 1
ATOM 855 C C . SER A 1 115 ? -15.434 -6.729 40.810 1.00 94.94 115 SER A C 1
ATOM 857 O O . SER A 1 115 ? -14.469 -5.986 40.949 1.00 94.94 115 SER A O 1
ATOM 859 N N . SER A 1 116 ? -15.336 -8.052 40.985 1.00 95.81 116 SER A N 1
ATOM 860 C CA . SER A 1 116 ? -14.092 -8.722 41.388 1.00 95.81 116 SER A CA 1
ATOM 861 C C . SER A 1 116 ? -13.033 -8.699 40.289 1.00 95.81 116 SER A C 1
ATOM 863 O O . SER A 1 116 ? -11.852 -8.561 40.585 1.00 95.81 116 SER A O 1
ATOM 865 N N . THR A 1 117 ? -13.440 -8.812 39.021 1.00 94.75 117 THR A N 1
ATOM 866 C CA . THR A 1 117 ? -12.525 -8.736 37.865 1.00 94.75 117 THR A CA 1
ATOM 867 C C . THR A 1 117 ? -12.555 -7.373 37.171 1.00 94.75 117 THR A C 1
ATOM 869 O O . THR A 1 117 ? -11.891 -7.185 36.152 1.00 94.75 117 THR A O 1
ATOM 872 N N . ASN A 1 118 ? -13.354 -6.432 37.684 1.00 96.06 118 ASN A N 1
ATOM 873 C CA . ASN A 1 118 ? -13.654 -5.139 37.073 1.00 96.06 118 ASN A CA 1
ATOM 874 C C . ASN A 1 118 ? -13.997 -5.248 35.575 1.00 96.06 118 ASN A C 1
ATOM 876 O O . ASN A 1 118 ? -13.441 -4.529 34.748 1.00 96.06 118 ASN A O 1
ATOM 880 N N . THR A 1 119 ? -14.858 -6.197 35.202 1.00 96.62 119 THR A N 1
ATOM 881 C CA . THR A 1 119 ? -15.122 -6.532 33.794 1.00 96.62 119 THR A CA 1
ATOM 882 C C . THR A 1 119 ? -16.594 -6.367 33.446 1.00 96.62 119 THR A C 1
ATOM 884 O O . THR A 1 119 ? -17.457 -6.966 34.088 1.00 96.62 119 THR A O 1
ATOM 887 N N . LEU A 1 120 ? -16.871 -5.609 32.388 1.00 97.56 120 LEU A N 1
ATOM 888 C CA . LEU A 1 120 ? -18.171 -5.527 31.732 1.00 97.56 120 LEU A CA 1
ATOM 889 C C . LEU A 1 120 ? -18.218 -6.486 30.539 1.00 97.56 120 LEU A C 1
ATOM 891 O O . LEU A 1 120 ? -17.263 -6.591 29.768 1.00 97.56 120 LEU A O 1
ATOM 895 N N . SER A 1 121 ? -19.350 -7.165 30.369 1.00 98.00 121 SER A N 1
ATOM 896 C CA . SER A 1 121 ? -19.657 -7.978 29.190 1.00 98.00 121 SER A CA 1
ATOM 897 C C . SER A 1 121 ? -21.082 -7.701 28.732 1.00 98.00 121 SER A C 1
ATOM 899 O O . SER A 1 121 ? -21.966 -7.526 29.567 1.00 98.00 121 SER A O 1
ATOM 901 N N . ALA A 1 122 ? -21.319 -7.628 27.427 1.00 98.38 122 ALA A N 1
ATOM 902 C CA . ALA A 1 122 ? -22.657 -7.478 26.867 1.00 98.38 122 ALA A CA 1
ATOM 903 C C . ALA A 1 122 ? -22.724 -8.001 25.429 1.00 98.38 122 ALA A C 1
ATOM 905 O O . ALA A 1 122 ? -21.710 -8.137 24.748 1.00 98.38 122 ALA A O 1
ATOM 906 N N . LEU A 1 123 ? -23.941 -8.232 24.945 1.00 98.38 123 LEU A N 1
ATOM 907 C CA . LEU A 1 123 ? -24.215 -8.493 23.538 1.00 98.38 123 LEU A CA 1
ATOM 908 C C . LEU A 1 123 ? -24.775 -7.229 22.886 1.00 98.38 123 LEU A C 1
ATOM 910 O O . LEU A 1 123 ? -25.780 -6.683 23.344 1.00 98.38 123 LEU A O 1
ATOM 914 N N . VAL A 1 124 ? -24.142 -6.780 21.807 1.00 98.12 124 VAL A N 1
ATOM 915 C CA . VAL A 1 124 ? -24.648 -5.708 20.945 1.00 98.12 124 VAL A CA 1
ATOM 916 C C . VAL A 1 124 ? -25.388 -6.375 19.788 1.00 98.12 124 VAL A C 1
ATOM 918 O O . VAL A 1 124 ? -24.776 -7.046 18.961 1.00 98.12 124 VAL A O 1
ATOM 921 N N . ILE A 1 125 ? -26.711 -6.237 19.751 1.00 97.44 125 ILE A N 1
ATOM 922 C CA . ILE A 1 125 ? -27.568 -6.871 18.744 1.00 97.44 125 ILE A CA 1
ATOM 923 C C . ILE A 1 125 ? -27.968 -5.817 17.719 1.00 97.44 125 ILE A C 1
ATOM 925 O O . ILE A 1 125 ? -28.693 -4.874 18.047 1.00 97.44 125 ILE A O 1
ATOM 929 N N . ILE A 1 126 ? -27.504 -6.004 16.487 1.00 97.38 126 ILE A N 1
ATOM 930 C CA . ILE A 1 126 ? -27.728 -5.110 15.353 1.00 97.38 126 ILE A CA 1
ATOM 931 C C . ILE A 1 126 ? -28.701 -5.787 14.375 1.00 97.38 126 ILE A C 1
ATOM 933 O O . ILE A 1 126 ? -28.507 -6.962 14.048 1.00 97.38 126 ILE A O 1
ATOM 937 N N . PRO A 1 127 ? -29.772 -5.100 13.937 1.00 95.25 127 PRO A N 1
ATOM 938 C CA . PRO A 1 127 ? -30.751 -5.671 13.019 1.00 95.25 127 PRO A CA 1
ATOM 939 C C . PRO A 1 127 ? -30.166 -5.870 11.616 1.00 95.25 127 PRO A C 1
ATOM 941 O O . PRO A 1 127 ? -29.257 -5.156 11.197 1.00 95.25 127 PRO A O 1
ATOM 944 N N . GLN A 1 128 ? -30.726 -6.830 10.879 1.00 94.31 128 GLN A N 1
ATOM 945 C CA . GLN A 1 128 ? -30.376 -7.071 9.480 1.00 94.31 128 GLN A CA 1
ATOM 946 C C . GLN A 1 128 ? -30.621 -5.823 8.618 1.00 94.31 128 GLN A C 1
ATOM 948 O O . GLN A 1 128 ? -31.607 -5.110 8.812 1.00 94.31 128 GLN A O 1
ATOM 953 N N . GLY A 1 129 ? -29.729 -5.570 7.663 1.00 91.12 129 GLY A N 1
ATOM 954 C CA . GLY A 1 129 ? -29.766 -4.411 6.772 1.00 91.12 129 GLY A CA 1
ATOM 955 C C . GLY A 1 129 ? -29.228 -3.121 7.397 1.00 91.12 129 GLY A C 1
ATOM 956 O O . GLY A 1 129 ? -29.238 -2.079 6.742 1.00 91.12 129 GLY A O 1
ATOM 957 N N . ALA A 1 130 ? -28.752 -3.153 8.647 1.00 92.50 130 ALA A N 1
ATOM 958 C CA . ALA A 1 130 ? -28.100 -1.999 9.252 1.00 92.50 130 ALA A CA 1
ATOM 959 C C . ALA A 1 130 ? -26.772 -1.708 8.541 1.00 92.50 130 ALA A C 1
ATOM 961 O O . ALA A 1 130 ? -25.905 -2.568 8.448 1.00 92.50 130 ALA A O 1
ATOM 962 N N . SER A 1 131 ? -26.576 -0.474 8.085 1.00 91.50 131 SER A N 1
ATOM 963 C CA . SER A 1 131 ? -25.353 -0.053 7.385 1.00 91.50 131 SER A CA 1
ATOM 964 C C . SER A 1 131 ? -24.312 0.602 8.300 1.00 91.50 131 SER A C 1
ATOM 966 O O . SER A 1 131 ? -23.291 1.104 7.821 1.00 91.50 131 SER A O 1
ATOM 968 N N . GLN A 1 132 ? -24.589 0.670 9.605 1.00 92.62 132 GLN A N 1
ATOM 969 C CA . GLN A 1 132 ? -23.761 1.369 10.582 1.00 92.62 132 GLN A CA 1
ATOM 970 C C . GLN A 1 132 ? -23.887 0.767 11.982 1.00 92.62 132 GLN A C 1
ATOM 972 O O . GLN A 1 132 ? -24.951 0.284 12.366 1.00 92.62 132 GLN A O 1
ATOM 977 N N . ILE A 1 133 ? -22.811 0.870 12.762 1.00 96.06 133 ILE A N 1
ATOM 978 C CA . ILE A 1 133 ? -22.808 0.564 14.194 1.00 96.06 133 ILE A CA 1
ATOM 979 C C . ILE A 1 133 ? -22.151 1.722 14.936 1.00 96.06 133 ILE A C 1
ATOM 981 O O . ILE A 1 133 ? -20.989 2.056 14.695 1.00 96.06 133 ILE A O 1
ATOM 985 N N . MET A 1 134 ? -22.891 2.304 15.877 1.00 96.69 134 MET A N 1
ATOM 986 C CA . MET A 1 134 ? -22.407 3.352 16.770 1.00 96.69 134 MET A CA 1
ATOM 987 C C . MET A 1 134 ? -22.794 3.012 18.202 1.00 96.69 134 MET A C 1
ATOM 989 O O . MET A 1 134 ? -23.938 2.639 18.466 1.00 96.69 134 MET A O 1
ATOM 993 N N . LEU A 1 135 ? -21.853 3.158 19.127 1.00 97.75 135 LEU A N 1
ATOM 994 C CA . LEU A 1 135 ? -22.072 2.890 20.544 1.00 97.75 135 LEU A CA 1
ATOM 995 C C . LEU A 1 135 ? -21.859 4.157 21.361 1.00 97.75 135 LEU A C 1
ATOM 997 O O . LEU A 1 135 ? -20.999 4.977 21.040 1.00 97.75 135 LEU A O 1
ATOM 1001 N N . SER A 1 136 ? -22.643 4.292 22.423 1.00 97.38 136 SER A N 1
ATOM 1002 C CA . SER A 1 136 ? -22.515 5.355 23.414 1.00 97.38 136 SER A CA 1
ATOM 1003 C C . SER A 1 136 ? -22.416 4.742 24.805 1.00 97.38 136 SER A C 1
ATOM 1005 O O . SER A 1 136 ? -23.166 3.819 25.141 1.00 97.38 136 SER A O 1
ATOM 1007 N N . PHE A 1 137 ? -21.460 5.244 25.579 1.00 97.75 137 PHE A N 1
ATOM 1008 C CA . PHE A 1 137 ? -21.090 4.784 26.907 1.00 97.75 137 PHE A CA 1
ATOM 1009 C C . PHE A 1 137 ? -21.251 5.945 27.887 1.00 97.75 137 PHE A C 1
ATOM 1011 O O . PHE A 1 137 ? -20.577 6.967 27.762 1.00 97.75 137 PHE A O 1
ATOM 1018 N N . THR A 1 138 ? -22.144 5.786 28.861 1.00 97.12 138 THR A N 1
ATOM 1019 C CA . THR A 1 138 ? -22.424 6.799 29.888 1.00 97.12 138 THR A CA 1
ATOM 1020 C C . THR A 1 138 ? -22.299 6.230 31.292 1.00 97.12 138 THR A C 1
ATOM 1022 O O . THR A 1 138 ? -22.375 5.014 31.480 1.00 97.12 138 THR A O 1
ATOM 1025 N N . ASN A 1 139 ? -22.131 7.088 32.298 1.00 96.38 139 ASN A N 1
ATOM 1026 C CA . ASN A 1 139 ? -21.875 6.674 33.681 1.00 96.38 139 ASN A CA 1
ATOM 1027 C C . ASN A 1 139 ? -20.699 5.685 33.773 1.00 96.38 139 ASN A C 1
ATOM 1029 O O . ASN A 1 139 ? -20.803 4.627 34.404 1.00 96.38 139 ASN A O 1
ATOM 1033 N N . THR A 1 140 ? -19.611 5.997 33.071 1.00 96.38 140 THR A N 1
ATOM 1034 C CA . THR A 1 140 ? -18.381 5.205 33.071 1.00 96.38 140 THR A CA 1
ATOM 1035 C C . THR A 1 140 ? -17.713 5.237 34.453 1.00 96.38 140 THR A C 1
ATOM 1037 O O . THR A 1 140 ? -17.638 6.274 35.112 1.00 96.38 140 THR A O 1
ATOM 1040 N N . SER A 1 141 ? -17.234 4.089 34.937 1.00 92.62 141 SER A N 1
ATOM 1041 C CA . SER A 1 141 ? -16.456 4.014 36.182 1.00 92.62 141 SER A CA 1
ATOM 1042 C C . SER A 1 141 ? -15.064 4.630 35.995 1.00 92.62 141 SER A C 1
ATOM 1044 O O . SER A 1 141 ? -14.434 4.378 34.971 1.00 92.62 141 SER A O 1
ATOM 1046 N N . GLY A 1 142 ? -14.543 5.369 36.983 1.00 77.88 142 GLY A N 1
ATOM 1047 C CA . GLY A 1 142 ? -13.210 5.987 36.899 1.00 77.88 142 GLY A CA 1
ATOM 1048 C C . GLY A 1 142 ? -12.063 4.960 36.806 1.00 77.88 142 GLY A C 1
ATOM 1049 O O . GLY A 1 142 ? -12.143 3.929 37.478 1.00 77.88 142 GLY A O 1
ATOM 1050 N N . PRO A 1 143 ? -10.996 5.211 36.014 1.00 73.88 143 PRO A N 1
ATOM 1051 C CA . PRO A 1 143 ? -10.686 6.425 35.245 1.00 73.88 143 PRO A CA 1
ATOM 1052 C C . PRO A 1 143 ? -11.249 6.426 33.805 1.00 73.88 143 PRO A C 1
ATOM 1054 O O . PRO A 1 143 ? -10.621 7.011 32.937 1.00 73.88 143 PRO A O 1
ATOM 1057 N N . GLY A 1 144 ? -12.380 5.763 33.533 1.00 88.12 144 GLY A N 1
ATOM 1058 C CA . GLY A 1 144 ? -12.926 5.504 32.192 1.00 88.12 144 GLY A CA 1
ATOM 1059 C C . GLY A 1 144 ? -12.881 4.010 31.837 1.00 88.12 144 GLY A C 1
ATOM 1060 O O . GLY A 1 144 ? -12.334 3.203 32.593 1.00 88.12 144 GLY A O 1
ATOM 1061 N N . LEU A 1 145 ? -13.476 3.611 30.704 1.00 95.81 145 LEU A N 1
ATOM 1062 C CA . LEU A 1 145 ? -13.391 2.218 30.240 1.00 95.81 145 LEU A CA 1
ATOM 1063 C C . LEU A 1 145 ? -12.042 1.940 29.567 1.00 95.81 145 LEU A C 1
ATOM 1065 O O . LEU A 1 145 ? -11.600 2.699 28.710 1.00 95.81 145 LEU A O 1
ATOM 1069 N N . GLN A 1 146 ? -11.439 0.799 29.891 1.00 96.00 146 GLN A N 1
ATOM 1070 C CA . GLN A 1 146 ? -10.184 0.329 29.294 1.00 96.00 146 GLN A CA 1
ATOM 1071 C C . GLN A 1 146 ? -10.366 -1.033 28.618 1.00 96.00 146 GLN A C 1
ATOM 1073 O O . GLN A 1 146 ? -11.365 -1.718 28.840 1.00 96.00 146 GLN A O 1
ATOM 1078 N N . ASN A 1 147 ? -9.392 -1.447 27.799 1.00 95.56 147 ASN A N 1
ATOM 1079 C CA . ASN A 1 147 ? -9.355 -2.767 27.149 1.00 95.56 147 ASN A CA 1
ATOM 1080 C C . ASN A 1 147 ? -10.678 -3.123 26.439 1.00 95.56 147 ASN A C 1
ATOM 1082 O O . ASN A 1 147 ? -11.164 -4.253 26.516 1.00 95.56 147 ASN A O 1
ATOM 1086 N N . ILE A 1 148 ? -11.293 -2.122 25.799 1.00 97.69 148 ILE A N 1
ATOM 1087 C CA . ILE A 1 148 ? -12.591 -2.255 25.143 1.00 97.69 148 ILE A CA 1
ATOM 1088 C C . ILE A 1 148 ? -12.414 -3.107 23.886 1.00 97.69 148 ILE A C 1
ATOM 1090 O O . ILE A 1 148 ? -11.530 -2.873 23.057 1.00 97.69 148 ILE A O 1
ATOM 1094 N N . SER A 1 149 ? -13.295 -4.082 23.719 1.00 98.00 149 SER A N 1
ATOM 1095 C CA . SER A 1 149 ? -13.391 -4.894 22.517 1.00 98.00 149 SER A CA 1
ATOM 1096 C C . SER A 1 149 ? -14.843 -5.069 22.106 1.00 98.00 149 SER A C 1
ATOM 1098 O O . SER A 1 149 ? -15.710 -5.308 22.943 1.00 98.00 149 SER A O 1
ATOM 1100 N N . VAL A 1 150 ? -15.102 -4.928 20.808 1.00 98.38 150 VAL A N 1
ATOM 1101 C CA . VAL A 1 150 ? -16.393 -5.241 20.190 1.00 98.38 150 VAL A CA 1
ATOM 1102 C C . VAL A 1 150 ? -16.113 -6.216 19.065 1.00 98.38 150 VAL A C 1
ATOM 1104 O O . VAL A 1 150 ? -15.626 -5.828 18.004 1.00 98.38 150 VAL A O 1
ATOM 1107 N N . LEU A 1 151 ? -16.342 -7.495 19.335 1.00 98.50 151 LEU A N 1
ATOM 1108 C CA . LEU A 1 151 ? -15.974 -8.562 18.420 1.00 98.50 151 LEU A CA 1
ATOM 1109 C C . LEU A 1 151 ? -17.066 -8.783 17.384 1.00 98.50 151 LEU A C 1
ATOM 1111 O O . LEU A 1 151 ? -18.252 -8.815 17.723 1.00 98.50 151 LEU A O 1
ATOM 1115 N N . GLN A 1 152 ? -16.650 -8.962 16.134 1.00 96.94 152 GLN A N 1
ATOM 1116 C CA . GLN A 1 152 ? -17.537 -9.366 15.048 1.00 96.94 152 GLN A CA 1
ATOM 1117 C C . GLN A 1 152 ? -18.255 -10.698 15.367 1.00 96.94 152 GLN A C 1
ATOM 1119 O O . GLN A 1 152 ? -17.760 -11.486 16.180 1.00 96.94 152 GLN A O 1
ATOM 1124 N N . PRO A 1 153 ? -19.418 -10.982 14.746 1.00 96.00 153 PRO A N 1
ATOM 1125 C CA . PRO A 1 153 ? -20.175 -12.197 15.024 1.00 96.00 153 PRO A CA 1
ATOM 1126 C C . PRO A 1 153 ? -19.365 -13.465 14.729 1.00 96.00 153 PRO A C 1
ATOM 1128 O O . PRO A 1 153 ? -18.644 -13.534 13.736 1.00 96.00 153 PRO A O 1
ATOM 1131 N N . GLY A 1 154 ? -19.515 -14.484 15.579 1.00 94.62 154 GLY A N 1
ATOM 1132 C CA . GLY A 1 154 ? -18.830 -15.775 15.426 1.00 94.62 154 GLY A CA 1
ATOM 1133 C C . GLY A 1 154 ? -17.425 -15.849 16.036 1.00 94.62 154 GLY A C 1
ATOM 1134 O O . GLY A 1 154 ? -16.773 -16.879 15.898 1.00 94.62 154 GLY A O 1
ATOM 1135 N N . TYR A 1 155 ? -16.978 -14.798 16.728 1.00 96.75 155 TYR A N 1
ATOM 1136 C CA . TYR A 1 155 ? -15.677 -14.732 17.395 1.00 96.75 155 TYR A CA 1
ATOM 1137 C C . TYR A 1 155 ? -15.812 -14.601 18.917 1.00 96.75 155 TYR A C 1
ATOM 1139 O O . TYR A 1 155 ? -16.791 -14.052 19.427 1.00 96.75 155 TYR A O 1
ATOM 1147 N N . ASP A 1 156 ? -14.803 -15.080 19.645 1.00 96.06 156 ASP A N 1
ATOM 1148 C CA . ASP A 1 156 ? -14.714 -15.010 21.106 1.00 96.06 156 ASP A CA 1
ATOM 1149 C C . ASP A 1 156 ? -13.523 -14.154 21.580 1.00 96.06 156 ASP A C 1
ATOM 1151 O O . ASP A 1 156 ? -12.685 -13.709 20.789 1.00 96.06 156 ASP A O 1
ATOM 1155 N N . LEU A 1 157 ? -13.422 -13.928 22.894 1.00 95.38 157 LEU A N 1
ATOM 1156 C CA . LEU A 1 157 ? -12.373 -13.087 23.485 1.00 95.38 157 LEU A CA 1
ATOM 1157 C C . LEU A 1 157 ? -10.946 -13.600 23.249 1.00 95.38 157 LEU A C 1
ATOM 1159 O O . LEU A 1 157 ? -10.019 -12.788 23.305 1.00 95.38 157 LEU A O 1
ATOM 1163 N N . ALA A 1 158 ? -10.748 -14.890 22.955 1.00 96.06 158 ALA A N 1
ATOM 1164 C CA . ALA A 1 158 ? -9.426 -15.418 22.625 1.00 96.06 158 ALA A CA 1
ATOM 1165 C C . ALA A 1 158 ? -8.941 -14.908 21.257 1.00 96.06 158 ALA A C 1
ATOM 1167 O O . ALA A 1 158 ? -7.744 -14.737 21.046 1.00 96.06 158 ALA A O 1
ATOM 1168 N N . SER A 1 159 ? -9.871 -14.582 20.357 1.00 94.62 159 SER A N 1
ATOM 1169 C CA . SER A 1 159 ? -9.587 -14.068 19.012 1.00 94.62 159 SER A CA 1
ATOM 1170 C C . SER A 1 159 ? -9.541 -12.537 18.897 1.00 94.62 159 SER A C 1
ATOM 1172 O O . SER A 1 159 ? -9.436 -12.005 17.793 1.00 94.62 159 SER A O 1
ATOM 1174 N N . LYS A 1 160 ? -9.588 -11.788 20.010 1.00 93.81 160 LYS A N 1
ATOM 1175 C CA . LYS A 1 160 ? -9.699 -10.311 19.994 1.00 93.81 160 LYS A CA 1
ATOM 1176 C C . LYS A 1 160 ? -8.575 -9.578 19.245 1.00 93.81 160 LYS A C 1
ATOM 1178 O O . LYS A 1 160 ? -8.776 -8.447 18.804 1.00 93.81 160 LYS A O 1
ATOM 1183 N N . SER A 1 161 ? -7.402 -10.198 19.134 1.00 92.00 161 SER A N 1
ATOM 1184 C CA . SER A 1 161 ? -6.235 -9.650 18.428 1.00 92.00 161 SER A CA 1
ATOM 1185 C C . SER A 1 161 ? -6.089 -10.194 17.003 1.00 92.00 161 SER A C 1
ATOM 1187 O O . SER A 1 161 ? -5.158 -9.807 16.303 1.00 92.00 161 SER A O 1
ATOM 1189 N N . ASN A 1 162 ? -6.985 -11.083 16.571 1.00 94.06 162 ASN A N 1
ATOM 1190 C CA . ASN A 1 162 ? -6.885 -11.755 15.284 1.00 94.06 162 ASN A CA 1
ATOM 1191 C C . ASN A 1 162 ? -7.480 -10.913 14.152 1.00 94.06 162 ASN A C 1
ATOM 1193 O O . ASN A 1 162 ? -8.273 -9.982 14.343 1.00 94.06 162 ASN A O 1
ATOM 1197 N N . ILE A 1 163 ? -7.110 -11.316 12.944 1.00 95.25 163 ILE A N 1
ATOM 1198 C CA . ILE A 1 163 ? -7.731 -10.898 11.693 1.00 95.25 163 ILE A CA 1
ATOM 1199 C C . ILE A 1 163 ? -8.904 -11.829 11.404 1.00 95.25 163 ILE A C 1
ATOM 1201 O O . ILE A 1 163 ? -8.887 -13.001 11.781 1.00 95.25 163 ILE A O 1
ATOM 1205 N N . THR A 1 164 ? -9.950 -11.316 10.763 1.00 94.69 164 THR A N 1
ATOM 1206 C CA . THR A 1 164 ? -11.105 -12.146 10.416 1.00 94.69 164 THR A CA 1
ATOM 1207 C C . THR A 1 164 ? -10.722 -13.246 9.422 1.00 94.69 164 THR A C 1
ATOM 1209 O O . THR A 1 164 ? -9.944 -13.031 8.491 1.00 94.69 164 THR A O 1
ATOM 1212 N N . ASN A 1 165 ? -11.344 -14.418 9.558 1.00 93.94 165 ASN A N 1
ATOM 1213 C CA . ASN A 1 165 ? -11.173 -15.539 8.630 1.00 93.94 165 ASN A CA 1
ATOM 1214 C C . ASN A 1 165 ? -11.512 -15.147 7.183 1.00 93.94 165 ASN A C 1
ATOM 1216 O O . ASN A 1 165 ? -10.860 -15.609 6.250 1.00 93.94 165 ASN A O 1
ATOM 1220 N N . LEU A 1 166 ? -12.509 -14.272 6.991 1.00 92.12 166 LEU A N 1
ATOM 1221 C CA . LEU A 1 166 ? -12.885 -13.758 5.674 1.00 92.12 166 LEU A CA 1
ATOM 1222 C C . LEU A 1 166 ? -11.747 -12.947 5.044 1.00 92.12 166 LEU A C 1
ATOM 1224 O O . LEU A 1 166 ? -11.432 -13.145 3.870 1.00 92.12 166 LEU A O 1
ATOM 1228 N N . MET A 1 167 ? -11.110 -12.071 5.823 1.00 92.88 167 MET A N 1
ATOM 1229 C CA . MET A 1 167 ? -9.978 -11.282 5.350 1.00 92.88 167 MET A CA 1
ATOM 1230 C C . MET A 1 167 ? -8.773 -12.174 5.034 1.00 92.88 167 MET A C 1
ATOM 1232 O O . MET A 1 167 ? -8.183 -12.037 3.964 1.00 92.88 167 MET A O 1
ATOM 1236 N N . LEU A 1 168 ? -8.440 -13.135 5.904 1.00 93.81 168 LEU A N 1
ATOM 1237 C CA . LEU A 1 168 ? -7.357 -14.092 5.639 1.00 93.81 168 LEU A CA 1
ATOM 1238 C C . LEU A 1 168 ? -7.619 -14.900 4.355 1.00 93.81 168 LEU A C 1
ATOM 1240 O O . LEU A 1 168 ? -6.727 -15.039 3.515 1.00 93.81 168 LEU A O 1
ATOM 1244 N N . ALA A 1 169 ? -8.853 -15.372 4.149 1.00 92.56 169 ALA A N 1
ATOM 1245 C CA . ALA A 1 169 ? -9.241 -16.083 2.931 1.00 92.56 169 ALA A CA 1
ATOM 1246 C C . ALA A 1 169 ? -9.148 -15.189 1.682 1.00 92.56 169 ALA A C 1
ATOM 1248 O O . ALA A 1 169 ? -8.691 -15.640 0.632 1.00 92.56 169 ALA A O 1
ATOM 1249 N N . HIS A 1 170 ? -9.539 -13.916 1.790 1.00 90.75 170 HIS A N 1
ATOM 1250 C CA . HIS A 1 170 ? -9.431 -12.948 0.701 1.00 90.75 170 HIS A CA 1
ATOM 1251 C C . HIS A 1 170 ? -7.973 -12.701 0.293 1.00 90.75 170 HIS A C 1
ATOM 1253 O O . HIS A 1 170 ? -7.670 -12.720 -0.903 1.00 90.75 170 HIS A O 1
ATOM 1259 N N . LEU A 1 171 ? -7.097 -12.491 1.282 1.00 92.19 171 LEU A N 1
ATOM 1260 C CA . LEU A 1 171 ? -5.670 -12.220 1.105 1.00 92.19 171 LEU A CA 1
ATOM 1261 C C . LEU A 1 171 ? -4.891 -13.423 0.566 1.00 92.19 171 LEU A C 1
ATOM 1263 O O . LEU A 1 171 ? -3.989 -13.240 -0.246 1.00 92.19 171 LEU A O 1
ATOM 1267 N N . SER A 1 172 ? -5.284 -14.648 0.930 1.00 90.81 172 SER A N 1
ATOM 1268 C CA . SER A 1 172 ? -4.633 -15.891 0.467 1.00 90.81 172 SER A CA 1
ATOM 1269 C C . SER A 1 172 ? -4.739 -16.135 -1.050 1.00 90.81 172 SER A C 1
ATOM 1271 O O . SER A 1 172 ? -4.205 -17.115 -1.561 1.00 90.81 172 SER A O 1
ATOM 1273 N N . ARG A 1 173 ? -5.451 -15.276 -1.791 1.00 89.50 173 ARG A N 1
ATOM 1274 C CA . ARG A 1 173 ? -5.598 -15.371 -3.253 1.00 89.50 173 ARG A CA 1
ATOM 1275 C C . ARG A 1 173 ? -4.499 -14.635 -4.020 1.00 89.50 173 ARG A C 1
ATOM 1277 O O . ARG A 1 173 ? -4.407 -14.799 -5.233 1.00 89.50 173 ARG A O 1
ATOM 1284 N N . PHE A 1 174 ? -3.711 -13.809 -3.337 1.00 91.50 174 PHE A N 1
ATOM 1285 C CA . PHE A 1 174 ? -2.677 -12.979 -3.947 1.00 91.50 174 PHE A CA 1
ATOM 1286 C C . PHE A 1 174 ? -1.292 -13.565 -3.704 1.00 91.50 174 PHE A C 1
ATOM 1288 O O . PHE A 1 174 ? -1.041 -14.199 -2.683 1.00 91.50 174 PHE A O 1
ATOM 1295 N N . SER A 1 175 ? -0.371 -13.319 -4.634 1.00 91.31 175 SER A N 1
ATOM 1296 C CA . SER A 1 175 ? 1.031 -13.724 -4.476 1.00 91.31 175 SER A CA 1
ATOM 1297 C C . SER A 1 175 ? 1.842 -12.725 -3.651 1.00 91.31 175 SER A C 1
ATOM 1299 O O . SER A 1 175 ? 2.888 -13.076 -3.111 1.00 91.31 175 SER A O 1
ATOM 1301 N N . ILE A 1 176 ? 1.380 -11.474 -3.586 1.00 94.25 176 ILE A N 1
ATOM 1302 C CA . ILE A 1 176 ? 2.030 -10.384 -2.860 1.00 94.25 176 ILE A CA 1
ATOM 1303 C C . ILE A 1 176 ? 0.991 -9.412 -2.294 1.00 94.25 176 ILE A C 1
ATOM 1305 O O . ILE A 1 176 ? -0.002 -9.105 -2.957 1.00 94.25 176 ILE A O 1
ATOM 1309 N N . ILE A 1 177 ? 1.222 -8.906 -1.084 1.00 96.75 177 ILE A N 1
ATOM 1310 C CA . ILE A 1 177 ? 0.385 -7.873 -0.458 1.00 96.75 177 ILE A CA 1
ATOM 1311 C C . ILE A 1 177 ? 1.223 -6.622 -0.208 1.00 96.75 177 ILE A C 1
ATOM 1313 O O . ILE A 1 177 ? 2.278 -6.686 0.423 1.00 96.75 177 ILE A O 1
ATOM 1317 N N . ARG A 1 178 ? 0.744 -5.471 -0.684 1.00 97.38 178 ARG A N 1
ATOM 1318 C CA . ARG A 1 178 ? 1.355 -4.158 -0.466 1.00 97.38 178 ARG A CA 1
ATOM 1319 C C . ARG A 1 178 ? 0.680 -3.439 0.698 1.00 97.38 178 ARG A C 1
ATOM 1321 O O . ARG A 1 178 ? -0.528 -3.243 0.690 1.00 97.38 178 ARG A O 1
ATOM 1328 N N . PHE A 1 179 ? 1.471 -3.001 1.672 1.00 97.62 179 PHE A N 1
ATOM 1329 C CA . PHE A 1 179 ? 1.010 -2.419 2.941 1.00 97.62 179 PHE A CA 1
ATOM 1330 C C . PHE A 1 179 ? 1.069 -0.879 2.977 1.00 97.62 179 PHE A C 1
ATOM 1332 O O . PHE A 1 179 ? 1.102 -0.288 4.051 1.00 97.62 179 PHE A O 1
ATOM 1339 N N . MET A 1 180 ? 1.084 -0.217 1.816 1.00 96.94 180 MET A N 1
ATOM 1340 C CA . MET A 1 180 ? 1.273 1.237 1.696 1.00 96.94 180 MET A CA 1
ATOM 1341 C C . MET A 1 180 ? 0.231 2.045 2.490 1.00 96.94 180 MET A C 1
ATOM 1343 O O . MET A 1 180 ? 0.607 2.858 3.341 1.00 96.94 180 MET A O 1
ATOM 1347 N N . ASP A 1 181 ? -1.064 1.800 2.257 1.00 94.62 181 ASP A N 1
ATOM 1348 C CA . ASP A 1 181 ? -2.143 2.479 2.988 1.00 94.62 181 ASP A CA 1
ATOM 1349 C C . ASP A 1 181 ? -2.325 1.917 4.402 1.00 94.62 181 ASP A C 1
ATOM 1351 O O . ASP A 1 181 ? -2.667 2.661 5.326 1.00 94.62 181 ASP A O 1
ATOM 1355 N N . TRP A 1 182 ? -2.025 0.628 4.596 1.00 95.38 182 TRP A N 1
ATOM 1356 C CA . TRP A 1 182 ? -2.049 -0.028 5.903 1.00 95.38 182 TRP A CA 1
ATOM 1357 C C . TRP A 1 182 ? -1.197 0.716 6.937 1.00 95.38 182 TRP A C 1
ATOM 1359 O O . TRP A 1 182 ? -1.691 1.038 8.020 1.00 95.38 182 TRP A O 1
ATOM 1369 N N . THR A 1 183 ? 0.045 1.057 6.580 1.00 94.75 183 THR A N 1
ATOM 1370 C CA . THR A 1 183 ? 0.966 1.858 7.407 1.00 94.75 183 THR A CA 1
ATOM 1371 C C . THR A 1 183 ? 0.836 3.366 7.162 1.00 94.75 183 THR A C 1
ATOM 1373 O O . THR A 1 183 ? 1.634 4.153 7.665 1.00 94.75 183 THR A O 1
ATOM 1376 N N . SER A 1 184 ? -0.178 3.795 6.397 1.00 95.44 184 SER A N 1
ATOM 1377 C CA . SER A 1 184 ? -0.460 5.202 6.074 1.00 95.44 184 SER A CA 1
ATOM 1378 C C . SER A 1 184 ? 0.765 5.958 5.557 1.00 95.44 184 SER A C 1
ATOM 1380 O O . SER A 1 184 ? 1.080 7.044 6.028 1.00 95.44 184 SER A O 1
ATOM 1382 N N . THR A 1 185 ? 1.467 5.380 4.581 1.00 95.50 185 THR A N 1
ATOM 1383 C CA . THR A 1 185 ? 2.718 5.922 4.018 1.00 95.50 185 THR A CA 1
ATOM 1384 C C . THR A 1 185 ? 2.553 7.328 3.428 1.00 95.50 185 THR A C 1
ATOM 1386 O O . THR A 1 185 ? 3.451 8.167 3.540 1.00 95.50 185 THR A O 1
ATOM 1389 N N . ASN A 1 186 ? 1.421 7.597 2.774 1.00 95.69 186 ASN A N 1
ATOM 1390 C CA . ASN A 1 186 ? 1.154 8.890 2.152 1.00 95.69 186 ASN A CA 1
ATOM 1391 C C . ASN A 1 186 ? 0.989 9.992 3.202 1.00 95.69 186 ASN A C 1
ATOM 1393 O O . ASN A 1 186 ? 0.144 9.896 4.088 1.00 95.69 186 ASN A O 1
ATOM 1397 N N . ASN A 1 187 ? 1.755 11.077 3.053 1.00 93.75 187 ASN A N 1
ATOM 1398 C CA . ASN A 1 187 ? 1.803 12.198 3.995 1.00 93.75 187 ASN A CA 1
ATOM 1399 C C . ASN A 1 187 ? 2.152 11.789 5.441 1.00 93.75 187 ASN A C 1
ATOM 1401 O O . ASN A 1 187 ? 1.802 12.508 6.376 1.00 93.75 187 ASN A O 1
ATOM 1405 N N . ASN A 1 188 ? 2.834 10.652 5.622 1.00 93.88 188 ASN A N 1
ATOM 1406 C CA . ASN A 1 188 ? 3.225 10.157 6.936 1.00 93.88 188 ASN A CA 1
ATOM 1407 C C . ASN A 1 188 ? 4.235 11.125 7.603 1.00 93.88 188 ASN A C 1
ATOM 1409 O O . ASN A 1 188 ? 5.257 11.444 6.975 1.00 93.88 188 ASN A O 1
ATOM 1413 N N . PRO A 1 189 ? 3.956 11.621 8.826 1.00 93.94 189 PRO A N 1
ATOM 1414 C CA . PRO A 1 189 ? 4.841 12.532 9.547 1.00 93.94 189 PRO A CA 1
ATOM 1415 C C . PRO A 1 189 ? 5.928 11.827 10.376 1.00 93.94 189 PRO A C 1
ATOM 1417 O O . PRO A 1 189 ? 6.799 12.521 10.894 1.00 93.94 189 PRO A O 1
ATOM 1420 N N . ASP A 1 190 ? 5.879 10.502 10.523 1.00 95.88 190 ASP A N 1
ATOM 1421 C CA . ASP A 1 190 ? 6.779 9.743 11.389 1.00 95.88 190 ASP A CA 1
ATOM 1422 C C . ASP A 1 190 ? 8.234 9.852 10.916 1.00 95.88 190 ASP A C 1
ATOM 1424 O O . ASP A 1 190 ? 8.553 9.695 9.729 1.00 95.88 190 ASP A O 1
ATOM 1428 N N . VAL A 1 191 ? 9.135 10.081 11.873 1.00 97.62 191 VAL A N 1
ATOM 1429 C CA . VAL A 1 191 ? 10.581 10.194 11.641 1.00 97.62 191 VAL A CA 1
ATOM 1430 C C . VAL A 1 191 ? 11.339 9.151 12.458 1.00 97.62 191 VAL A C 1
ATOM 1432 O O . VAL A 1 191 ? 12.246 8.503 11.938 1.00 97.62 191 VAL A O 1
ATOM 1435 N N . ASN A 1 192 ? 10.972 8.961 13.723 1.00 98.06 192 ASN A N 1
ATOM 1436 C CA . ASN A 1 192 ? 11.632 8.073 14.676 1.00 98.06 192 ASN A CA 1
ATOM 1437 C C . ASN A 1 192 ? 10.767 6.851 14.988 1.00 98.06 192 ASN A C 1
ATOM 1439 O O . ASN A 1 192 ? 9.547 6.899 14.861 1.00 98.06 192 ASN A O 1
ATOM 1443 N N . TRP A 1 193 ? 11.383 5.756 15.442 1.00 97.06 193 TRP A N 1
ATOM 1444 C CA . TRP A 1 193 ? 10.644 4.531 15.772 1.00 97.06 193 TRP A CA 1
ATOM 1445 C C . TRP A 1 193 ? 9.534 4.766 16.811 1.00 97.06 193 TRP A C 1
ATOM 1447 O O . TRP A 1 193 ? 8.424 4.260 16.665 1.00 97.06 193 TRP A O 1
ATOM 1457 N N . ASN A 1 194 ? 9.796 5.617 17.805 1.00 95.38 194 ASN A N 1
ATOM 1458 C CA . ASN A 1 194 ? 8.824 5.966 18.845 1.00 95.38 194 ASN A CA 1
ATOM 1459 C C . ASN A 1 194 ? 7.645 6.825 18.346 1.00 95.38 194 ASN A C 1
ATOM 1461 O O . ASN A 1 194 ? 6.692 7.014 19.099 1.00 95.38 194 ASN A O 1
ATOM 1465 N N . ASP A 1 195 ? 7.688 7.336 17.110 1.00 95.81 195 ASP A N 1
ATOM 1466 C CA . ASP A 1 195 ? 6.553 8.043 16.502 1.00 95.81 195 ASP A CA 1
ATOM 1467 C C . ASP A 1 195 ? 5.471 7.052 16.022 1.00 95.81 195 ASP A C 1
ATOM 1469 O O . ASP A 1 195 ? 4.296 7.415 15.915 1.00 95.81 195 ASP A O 1
ATOM 1473 N N . THR A 1 196 ? 5.855 5.787 15.784 1.00 95.62 196 THR A N 1
ATOM 1474 C CA . THR A 1 196 ? 4.963 4.740 15.270 1.00 95.62 196 THR A CA 1
ATOM 1475 C C . THR A 1 196 ? 3.826 4.405 16.238 1.00 95.62 196 THR A C 1
ATOM 1477 O O . THR A 1 196 ? 3.862 4.659 17.446 1.00 95.62 196 THR A O 1
ATOM 1480 N N . THR A 1 197 ? 2.756 3.821 15.698 1.00 95.06 197 THR A N 1
ATOM 1481 C CA . THR A 1 197 ? 1.617 3.389 16.514 1.00 95.06 197 THR A CA 1
ATOM 1482 C C . THR A 1 197 ? 1.949 2.093 17.256 1.00 95.06 197 THR A C 1
ATOM 1484 O O . THR A 1 197 ? 2.235 1.085 16.621 1.00 95.06 197 THR A O 1
ATOM 1487 N N . SER A 1 198 ? 1.844 2.094 18.589 1.00 94.25 198 SER A N 1
ATOM 1488 C CA . SER A 1 198 ? 1.976 0.879 19.409 1.00 94.25 198 SER A CA 1
ATOM 1489 C C . SER A 1 198 ? 0.819 -0.102 19.177 1.00 94.25 198 SER A C 1
ATOM 1491 O O . SER A 1 198 ? -0.337 0.304 19.036 1.00 94.25 198 SER A O 1
ATOM 1493 N N . VAL A 1 199 ? 1.101 -1.408 19.233 1.00 94.62 199 VAL A N 1
ATOM 1494 C CA . VAL A 1 199 ? 0.083 -2.477 19.204 1.00 94.62 199 VAL A CA 1
ATOM 1495 C C . VAL A 1 199 ? -0.939 -2.384 20.341 1.00 94.62 199 VAL A C 1
ATOM 1497 O O . VAL A 1 199 ? -2.094 -2.795 20.177 1.00 94.62 199 VAL A O 1
ATOM 1500 N N . ASP A 1 200 ? -0.560 -1.785 21.467 1.00 94.38 200 ASP A N 1
ATOM 1501 C CA . ASP A 1 200 ? -1.446 -1.606 22.618 1.00 94.38 200 ASP A CA 1
ATOM 1502 C C . ASP A 1 200 ? -2.400 -0.418 22.452 1.00 94.38 200 ASP A C 1
ATOM 1504 O O . ASP A 1 200 ? -3.415 -0.344 23.145 1.00 94.38 200 ASP A O 1
ATOM 1508 N N . TRP A 1 201 ? -2.135 0.472 21.489 1.00 96.69 201 TRP A N 1
ATOM 1509 C CA . TRP A 1 201 ? -3.020 1.592 21.195 1.00 96.69 201 TRP A CA 1
ATOM 1510 C C . TRP A 1 201 ? -4.382 1.088 20.684 1.00 96.69 201 TRP A C 1
ATOM 1512 O O . TRP A 1 201 ? -4.427 0.227 19.802 1.00 96.69 201 TRP A O 1
ATOM 1522 N N . PRO A 1 202 ? -5.521 1.594 21.185 1.00 96.06 202 PRO A N 1
ATOM 1523 C CA . PRO A 1 202 ? -6.816 0.966 20.939 1.00 96.06 202 PRO A CA 1
ATOM 1524 C C . PRO A 1 202 ? -7.307 1.064 19.491 1.00 96.06 202 PRO A C 1
ATOM 1526 O O . PRO A 1 202 ? -7.924 0.117 19.009 1.00 96.06 202 PRO A O 1
ATOM 1529 N N . GLN A 1 203 ? -7.042 2.178 18.802 1.00 95.62 203 GLN A N 1
ATOM 1530 C CA . GLN A 1 203 ? -7.616 2.496 17.487 1.00 95.62 203 GLN A CA 1
ATOM 1531 C C . GLN A 1 203 ? -6.518 2.848 16.474 1.00 95.62 203 GLN A C 1
ATOM 1533 O O . GLN A 1 203 ? -5.781 3.810 16.667 1.00 95.62 203 GLN A O 1
ATOM 1538 N N . TYR A 1 204 ? -6.425 2.118 15.366 1.00 95.25 204 TYR A N 1
ATOM 1539 C CA . TYR A 1 204 ? -5.408 2.307 14.322 1.00 95.25 204 TYR A CA 1
ATOM 1540 C C . TYR A 1 204 ? -5.896 3.180 13.153 1.00 95.25 204 TYR A C 1
ATOM 1542 O O . TYR A 1 204 ? -5.353 3.125 12.052 1.00 95.25 204 TYR A O 1
ATOM 1550 N N . THR A 1 205 ? -6.945 3.975 13.359 1.00 92.19 205 THR A N 1
ATOM 1551 C CA . THR A 1 205 ? -7.412 4.971 12.384 1.00 92.19 205 THR A CA 1
ATOM 1552 C C . THR A 1 205 ? -6.755 6.328 12.629 1.00 92.19 205 THR A C 1
ATOM 1554 O O . THR A 1 205 ? -6.263 6.593 13.727 1.00 92.19 205 THR A O 1
ATOM 1557 N N . THR A 1 206 ? -6.827 7.231 11.645 1.00 86.12 206 THR A N 1
ATOM 1558 C CA . THR A 1 206 ? -6.318 8.611 11.743 1.00 86.12 206 THR A CA 1
ATOM 1559 C C . THR A 1 206 ? -6.719 9.279 13.074 1.00 86.12 206 THR A C 1
ATOM 1561 O O . THR A 1 206 ? -7.893 9.207 13.443 1.00 86.12 206 THR A O 1
ATOM 1564 N N . PRO A 1 207 ? -5.783 9.932 13.795 1.00 85.50 207 PRO A N 1
ATOM 1565 C CA . PRO A 1 207 ? -4.417 10.286 13.380 1.00 85.50 207 PRO A CA 1
ATOM 1566 C C . PRO A 1 207 ? -3.372 9.163 13.506 1.00 85.50 207 PRO A C 1
ATOM 1568 O O . PRO A 1 207 ? -2.237 9.364 13.086 1.00 85.50 207 PRO A O 1
ATOM 1571 N N . LYS A 1 208 ? -3.729 7.998 14.055 1.00 92.00 208 LYS A N 1
ATOM 1572 C CA . LYS A 1 208 ? -2.865 6.809 14.088 1.00 92.00 208 LYS A CA 1
ATOM 1573 C C . LYS A 1 208 ? -3.021 5.973 12.810 1.00 92.00 208 LYS A C 1
ATOM 1575 O O . LYS A 1 208 ? -3.778 6.326 11.903 1.00 92.00 208 LYS A O 1
ATOM 1580 N N . HIS A 1 209 ? -2.264 4.890 12.727 1.00 93.44 209 HIS A N 1
ATOM 1581 C CA . HIS A 1 209 ? -2.259 3.940 11.613 1.00 93.44 209 HIS A CA 1
ATOM 1582 C C . HIS A 1 209 ? -1.868 2.551 12.136 1.00 93.44 209 HIS A C 1
ATOM 1584 O O . HIS A 1 209 ? -1.601 2.397 13.329 1.00 93.44 209 HIS A O 1
ATOM 1590 N N . ASN A 1 210 ? -1.867 1.520 11.290 1.00 96.25 210 ASN A N 1
ATOM 1591 C CA . ASN A 1 210 ? -1.548 0.180 11.778 1.00 96.25 210 ASN A CA 1
ATOM 1592 C C . ASN A 1 210 ? -0.085 0.077 12.246 1.00 96.25 210 ASN A C 1
ATOM 1594 O O . ASN A 1 210 ? 0.807 0.516 11.516 1.00 96.25 210 ASN A O 1
ATOM 1598 N N . PRO A 1 211 ? 0.170 -0.554 13.407 1.00 96.62 211 PRO A N 1
ATOM 1599 C CA . PRO A 1 211 ? 1.514 -0.899 13.863 1.00 96.62 211 PRO A CA 1
ATOM 1600 C C . PRO A 1 211 ? 2.245 -1.804 12.869 1.00 96.62 211 PRO A C 1
ATOM 1602 O O . PRO A 1 211 ? 1.627 -2.671 12.239 1.00 96.62 211 PRO A O 1
ATOM 1605 N N . TRP A 1 212 ? 3.567 -1.676 12.775 1.00 98.00 212 TRP A N 1
ATOM 1606 C CA . TRP A 1 212 ? 4.382 -2.513 11.888 1.00 98.00 212 TRP A CA 1
ATOM 1607 C C . TRP A 1 212 ? 4.297 -4.003 12.237 1.00 98.00 212 TRP A C 1
ATOM 1609 O O . TRP A 1 212 ? 4.314 -4.846 11.341 1.00 98.00 212 TRP A O 1
ATOM 1619 N N . GLU A 1 213 ? 4.131 -4.332 13.518 1.00 97.25 213 GLU A N 1
ATOM 1620 C CA . GLU A 1 213 ? 3.985 -5.688 14.060 1.00 97.25 213 GLU A CA 1
ATOM 1621 C C . GLU A 1 213 ? 2.754 -6.415 13.499 1.00 97.25 213 GLU A C 1
ATOM 1623 O O . GLU A 1 213 ? 2.682 -7.644 13.504 1.00 97.25 213 GLU A O 1
ATOM 1628 N N . THR A 1 214 ? 1.773 -5.675 12.975 1.00 96.81 214 THR A N 1
ATOM 1629 C CA . THR A 1 214 ? 0.571 -6.276 12.386 1.00 96.81 214 THR A CA 1
ATOM 1630 C C . THR A 1 214 ? 0.840 -6.938 11.034 1.00 96.81 214 THR A C 1
ATOM 1632 O O . THR A 1 214 ? 0.108 -7.847 10.650 1.00 96.81 214 THR A O 1
ATOM 1635 N N . ILE A 1 215 ? 1.904 -6.549 10.325 1.00 97.75 215 ILE A N 1
ATOM 1636 C CA . ILE A 1 215 ? 2.285 -7.153 9.040 1.00 97.75 215 ILE A CA 1
ATOM 1637 C C . ILE A 1 215 ? 2.680 -8.629 9.218 1.00 97.75 215 ILE A C 1
ATOM 1639 O O . ILE A 1 215 ? 2.026 -9.480 8.608 1.00 97.75 215 ILE A O 1
ATOM 1643 N N . PRO A 1 216 ? 3.674 -8.991 10.060 1.00 96.94 216 PRO A N 1
ATOM 1644 C CA . PRO A 1 216 ? 3.979 -10.397 10.310 1.00 96.94 216 PRO A CA 1
ATOM 1645 C C . PRO A 1 216 ? 2.806 -11.133 10.968 1.00 96.94 216 PRO A C 1
ATOM 1647 O O . PRO A 1 216 ? 2.558 -12.286 10.616 1.00 96.94 216 PRO A O 1
ATOM 1650 N N . LEU A 1 217 ? 2.035 -10.471 11.845 1.00 93.38 217 LEU A N 1
ATOM 1651 C CA . LEU A 1 217 ? 0.814 -11.037 12.431 1.00 93.38 217 LEU A CA 1
ATOM 1652 C C . LEU A 1 217 ? -0.161 -11.526 11.346 1.00 93.38 217 LEU A C 1
ATOM 1654 O O . LEU A 1 217 ? -0.629 -12.656 11.438 1.00 93.38 217 LEU A O 1
ATOM 1658 N N . ILE A 1 218 ? -0.465 -10.701 10.337 1.00 95.25 218 ILE A N 1
ATOM 1659 C CA . ILE A 1 218 ? -1.369 -11.057 9.231 1.00 95.25 218 ILE A CA 1
ATOM 1660 C C . ILE A 1 218 ? -0.767 -12.178 8.392 1.00 95.25 218 ILE A C 1
ATOM 1662 O O . ILE A 1 218 ? -1.409 -13.197 8.148 1.00 95.25 218 ILE A O 1
ATOM 1666 N N . VAL A 1 219 ? 0.459 -11.975 7.916 1.00 95.62 219 VAL A N 1
ATOM 1667 C CA . VAL A 1 219 ? 1.010 -12.789 6.832 1.00 95.62 219 VAL A CA 1
ATOM 1668 C C . VAL A 1 219 ? 1.363 -14.194 7.312 1.00 95.62 219 VAL A C 1
ATOM 1670 O O . VAL A 1 219 ? 1.133 -15.159 6.589 1.00 95.62 219 VAL A O 1
ATOM 1673 N N . ASN A 1 220 ? 1.814 -14.344 8.558 1.00 94.56 220 ASN A N 1
ATOM 1674 C CA . ASN A 1 220 ? 2.084 -15.661 9.137 1.00 94.56 220 ASN A CA 1
ATOM 1675 C C . ASN A 1 220 ? 0.810 -16.484 9.411 1.00 94.56 220 ASN A C 1
ATOM 1677 O O . ASN A 1 220 ? 0.918 -17.676 9.685 1.00 94.56 220 ASN A O 1
ATOM 1681 N N . GLN A 1 221 ? -0.380 -15.871 9.360 1.00 90.69 221 GLN A N 1
ATOM 1682 C CA . GLN A 1 221 ? -1.669 -16.566 9.483 1.00 90.69 221 GLN A CA 1
ATOM 1683 C C . GLN A 1 221 ? -2.235 -17.019 8.129 1.00 90.69 221 GLN A C 1
ATOM 1685 O O . GLN A 1 221 ? -3.263 -17.695 8.095 1.00 90.69 221 GLN A O 1
ATOM 1690 N N . LEU A 1 222 ? -1.611 -16.642 7.009 1.00 91.06 222 LEU A N 1
ATOM 1691 C CA . LEU A 1 222 ? -2.072 -17.044 5.684 1.00 91.06 222 LEU A CA 1
ATOM 1692 C C . LEU A 1 222 ? -1.701 -18.505 5.407 1.00 91.06 222 LEU A C 1
ATOM 1694 O O . LEU A 1 222 ? -0.615 -18.971 5.741 1.00 91.06 222 LEU A O 1
ATOM 1698 N N . ASN A 1 223 ? -2.605 -19.223 4.739 1.00 83.62 223 ASN A N 1
ATOM 1699 C CA . ASN A 1 223 ? -2.404 -20.636 4.390 1.00 83.62 223 ASN A CA 1
ATOM 1700 C C . ASN A 1 223 ? -1.467 -20.835 3.184 1.00 83.62 223 ASN A C 1
ATOM 1702 O O . ASN A 1 223 ? -1.157 -21.966 2.813 1.00 83.62 223 ASN A O 1
ATOM 1706 N N . SER A 1 224 ? -1.047 -19.746 2.547 1.00 84.69 224 SER A N 1
ATOM 1707 C CA . SER A 1 224 ? -0.139 -19.721 1.405 1.00 84.69 224 SER A CA 1
ATOM 1708 C C . SER A 1 224 ? 1.017 -18.768 1.681 1.00 84.69 224 SER A C 1
ATOM 1710 O O . SER A 1 224 ? 0.854 -17.768 2.378 1.00 84.69 224 SER A O 1
ATOM 1712 N N . ASN A 1 225 ? 2.177 -19.040 1.083 1.00 88.56 225 ASN A N 1
ATOM 1713 C CA . ASN A 1 225 ? 3.286 -18.092 1.103 1.00 88.56 225 ASN A CA 1
ATOM 1714 C C . ASN A 1 225 ? 2.920 -16.874 0.250 1.00 88.56 225 ASN A C 1
ATOM 1716 O O . ASN A 1 225 ? 2.798 -16.989 -0.969 1.00 88.56 225 ASN A O 1
ATOM 1720 N N . VAL A 1 226 ? 2.753 -15.727 0.904 1.00 94.19 226 VAL A N 1
ATOM 1721 C CA . VAL A 1 226 ? 2.453 -14.447 0.263 1.00 94.19 226 VAL A CA 1
ATOM 1722 C C . VAL A 1 226 ? 3.591 -13.482 0.565 1.00 94.19 226 VAL A C 1
ATOM 1724 O O . VAL A 1 226 ? 3.883 -13.214 1.729 1.00 94.19 226 VAL A O 1
ATOM 1727 N N . ASP A 1 227 ? 4.248 -12.986 -0.484 1.00 96.94 227 ASP A N 1
ATOM 1728 C CA . ASP A 1 227 ? 5.297 -11.974 -0.357 1.00 96.94 227 ASP A CA 1
ATOM 1729 C C . ASP A 1 227 ? 4.703 -10.649 0.151 1.00 96.94 227 ASP A C 1
ATOM 1731 O O . ASP A 1 227 ? 3.505 -10.383 0.011 1.00 96.94 227 ASP A O 1
ATOM 1735 N N . ILE A 1 228 ? 5.533 -9.780 0.726 1.00 98.25 228 ILE A N 1
ATOM 1736 C CA . ILE A 1 228 ? 5.083 -8.463 1.197 1.00 98.25 228 ILE A CA 1
ATOM 1737 C C . ILE A 1 228 ? 5.766 -7.338 0.437 1.00 98.25 228 ILE A C 1
ATOM 1739 O O . ILE A 1 228 ? 6.928 -7.452 0.056 1.00 98.25 228 ILE A O 1
ATOM 1743 N N . TRP A 1 229 ? 5.059 -6.226 0.267 1.00 98.56 229 TRP A N 1
ATOM 1744 C CA . TRP A 1 229 ? 5.613 -4.963 -0.205 1.00 98.56 229 TRP A CA 1
ATOM 1745 C C . TRP A 1 229 ? 5.361 -3.876 0.829 1.00 98.56 229 TRP A C 1
ATOM 1747 O O . TRP A 1 229 ? 4.217 -3.551 1.144 1.00 98.56 229 TRP A O 1
ATOM 1757 N N . ILE A 1 230 ? 6.444 -3.317 1.360 1.00 98.69 230 ILE A N 1
ATOM 1758 C CA . ILE A 1 230 ? 6.417 -2.281 2.386 1.00 98.69 230 ILE A CA 1
ATOM 1759 C C . ILE A 1 230 ? 7.022 -0.980 1.868 1.00 98.69 230 ILE A C 1
ATOM 1761 O O . ILE A 1 230 ? 7.981 -0.972 1.092 1.00 98.69 230 ILE A O 1
ATOM 1765 N N . ASN A 1 231 ? 6.472 0.128 2.346 1.00 98.50 231 ASN A N 1
ATOM 1766 C CA . ASN A 1 231 ? 6.912 1.467 2.001 1.00 98.50 231 ASN A CA 1
ATOM 1767 C C . ASN A 1 231 ? 7.452 2.143 3.261 1.00 98.50 231 ASN A C 1
ATOM 1769 O O . ASN A 1 231 ? 6.741 2.297 4.251 1.00 98.50 231 ASN A O 1
ATOM 1773 N N . ILE A 1 232 ? 8.724 2.531 3.235 1.00 98.62 232 ILE A N 1
ATOM 1774 C CA . ILE A 1 232 ? 9.357 3.245 4.346 1.00 98.62 232 ILE A CA 1
ATOM 1775 C C . ILE A 1 232 ? 8.974 4.731 4.255 1.00 98.62 232 ILE A C 1
ATOM 1777 O O . ILE A 1 232 ? 9.170 5.313 3.183 1.00 98.62 232 ILE A O 1
ATOM 1781 N N . PRO A 1 233 ? 8.462 5.378 5.323 1.00 97.56 233 PRO A N 1
ATOM 1782 C CA . PRO A 1 233 ? 8.110 6.798 5.297 1.00 97.56 233 PRO A CA 1
ATOM 1783 C C . PRO A 1 233 ? 9.251 7.694 4.805 1.00 97.56 233 PRO A C 1
ATOM 1785 O O . PRO A 1 233 ? 10.431 7.433 5.046 1.00 97.56 233 PRO A O 1
ATOM 1788 N N . TRP A 1 234 ? 8.907 8.785 4.116 1.00 96.88 234 TRP A N 1
ATOM 1789 C CA . TRP A 1 234 ? 9.894 9.637 3.440 1.00 96.88 234 TRP A CA 1
ATOM 1790 C C . TRP A 1 234 ? 10.933 10.249 4.397 1.00 96.88 234 TRP A C 1
ATOM 1792 O O . TRP A 1 234 ? 12.078 10.473 3.986 1.00 96.88 234 TRP A O 1
ATOM 1802 N N . GLY A 1 235 ? 10.511 10.529 5.637 1.00 96.56 235 GLY A N 1
ATOM 1803 C CA . GLY A 1 235 ? 11.291 11.156 6.702 1.00 96.56 235 GLY A CA 1
ATOM 1804 C C . GLY A 1 235 ? 11.929 10.173 7.684 1.00 96.56 235 GLY A C 1
ATOM 1805 O O . GLY A 1 235 ? 12.602 10.624 8.604 1.00 96.56 235 GLY A O 1
ATOM 1806 N N . ALA A 1 236 ? 11.757 8.860 7.493 1.00 98.31 236 ALA A N 1
ATOM 1807 C CA . ALA A 1 236 ? 12.247 7.841 8.418 1.00 98.31 236 ALA A CA 1
ATOM 1808 C C . ALA A 1 236 ? 13.771 7.926 8.630 1.00 98.31 236 ALA A C 1
ATOM 1810 O O . ALA A 1 236 ? 14.561 7.848 7.672 1.00 98.31 236 ALA A O 1
ATOM 1811 N N . SER A 1 237 ? 14.170 8.043 9.898 1.00 98.69 237 SER A N 1
ATOM 1812 C CA . SER A 1 237 ? 15.559 8.012 10.352 1.00 98.69 237 SER A CA 1
ATOM 1813 C C . SER A 1 237 ? 16.200 6.641 10.110 1.00 98.69 237 SER A C 1
ATOM 1815 O O . SER A 1 237 ? 15.519 5.660 9.812 1.00 98.69 237 SER A O 1
ATOM 1817 N N . ASP A 1 238 ? 17.526 6.547 10.221 1.00 98.81 238 ASP A N 1
ATOM 1818 C CA . ASP A 1 238 ? 18.216 5.254 10.108 1.00 98.81 238 ASP A CA 1
ATOM 1819 C C . ASP A 1 238 ? 17.723 4.260 11.176 1.00 98.81 238 ASP A C 1
ATOM 1821 O O . ASP A 1 238 ? 17.485 3.096 10.860 1.00 98.81 238 ASP A O 1
ATOM 1825 N N . ASP A 1 239 ? 17.488 4.732 12.406 1.00 98.62 239 ASP A N 1
ATOM 1826 C CA . ASP A 1 239 ? 16.953 3.929 13.513 1.00 98.62 239 ASP A CA 1
ATOM 1827 C C . ASP A 1 239 ? 15.556 3.369 13.204 1.00 98.62 239 ASP A C 1
ATOM 1829 O O . ASP A 1 239 ? 15.307 2.182 13.414 1.00 98.62 239 ASP A O 1
ATOM 1833 N N . TYR A 1 240 ? 14.667 4.172 12.608 1.00 98.81 240 TYR A N 1
ATOM 1834 C CA . TYR A 1 240 ? 13.353 3.699 12.161 1.00 98.81 240 TYR A CA 1
ATOM 1835 C C . TYR A 1 240 ? 13.490 2.519 11.189 1.00 98.81 240 TYR A C 1
ATOM 1837 O O . TYR A 1 240 ? 12.854 1.479 11.357 1.00 98.81 240 TYR A O 1
ATOM 1845 N N . VAL A 1 241 ? 14.339 2.666 1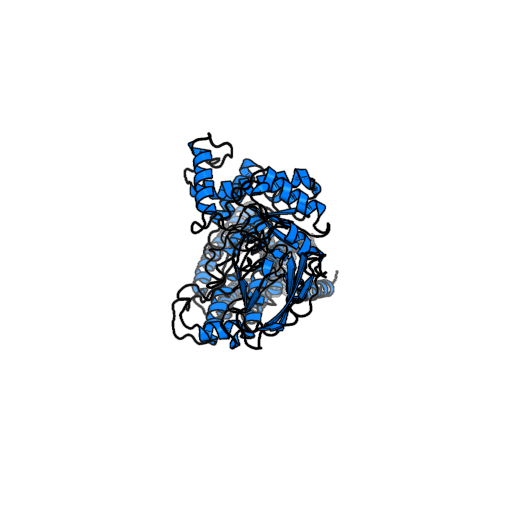0.166 1.00 98.88 241 VAL A N 1
ATOM 1846 C CA . VAL A 1 241 ? 14.530 1.633 9.135 1.00 98.88 241 VAL A CA 1
ATOM 1847 C C . VAL A 1 241 ? 15.136 0.362 9.732 1.00 98.88 241 VAL A C 1
ATOM 1849 O O . VAL A 1 241 ? 14.719 -0.738 9.368 1.00 98.88 241 VAL A O 1
ATOM 1852 N N . LEU A 1 242 ? 16.086 0.498 10.663 1.00 98.88 242 LEU A N 1
ATOM 1853 C CA . LEU A 1 242 ? 16.698 -0.634 11.359 1.00 98.88 242 LEU A CA 1
ATOM 1854 C C . LEU A 1 242 ? 15.681 -1.392 12.220 1.00 98.88 242 LEU A C 1
ATOM 1856 O O . LEU A 1 242 ? 15.659 -2.620 12.158 1.00 98.88 242 LEU A O 1
ATOM 1860 N N . ASN A 1 243 ? 14.807 -0.697 12.952 1.00 98.75 243 ASN A N 1
ATOM 1861 C CA . ASN A 1 243 ? 13.752 -1.340 13.740 1.00 98.75 243 ASN A CA 1
ATOM 1862 C C . ASN A 1 243 ? 12.738 -2.076 12.849 1.00 98.75 243 ASN A C 1
ATOM 1864 O O . ASN A 1 243 ? 12.404 -3.226 13.132 1.00 98.75 243 ASN A O 1
ATOM 1868 N N . VAL A 1 244 ? 12.322 -1.486 11.718 1.00 98.75 244 VAL A N 1
ATOM 1869 C CA . VAL A 1 244 ? 11.477 -2.191 10.732 1.00 98.75 244 VAL A CA 1
ATOM 1870 C C . VAL A 1 244 ? 12.180 -3.450 10.215 1.00 98.75 244 VAL A C 1
ATOM 1872 O O . VAL A 1 244 ? 11.576 -4.521 10.174 1.00 98.75 244 VAL A O 1
ATOM 1875 N N . ALA A 1 245 ? 13.459 -3.358 9.845 1.00 98.81 245 ALA A N 1
ATOM 1876 C CA . ALA A 1 245 ? 14.217 -4.510 9.364 1.00 98.81 245 ALA A CA 1
ATOM 1877 C C . ALA A 1 245 ? 14.336 -5.612 10.434 1.00 98.81 245 ALA A C 1
ATOM 1879 O O . ALA A 1 245 ? 14.117 -6.785 10.129 1.00 98.81 245 ALA A O 1
ATOM 1880 N N . GLN A 1 246 ? 14.626 -5.252 11.688 1.00 98.81 246 GLN A N 1
ATOM 1881 C CA . GLN A 1 246 ? 14.722 -6.195 12.808 1.00 98.81 246 GLN A CA 1
ATOM 1882 C C . GLN A 1 246 ? 13.380 -6.865 13.103 1.00 98.81 246 GLN A C 1
ATOM 1884 O O . GLN A 1 246 ? 13.328 -8.081 13.284 1.00 98.81 246 GLN A O 1
ATOM 1889 N N . LEU A 1 247 ? 12.288 -6.099 13.092 1.00 98.69 247 LEU A N 1
ATOM 1890 C CA . LEU A 1 247 ? 10.942 -6.629 13.269 1.00 98.69 247 LEU A CA 1
ATOM 1891 C C . LEU A 1 247 ? 10.626 -7.693 12.211 1.00 98.69 247 LEU A C 1
ATOM 1893 O O . LEU A 1 247 ? 10.198 -8.796 12.549 1.00 98.69 247 LEU A O 1
ATOM 1897 N N . MET A 1 248 ? 10.887 -7.389 10.937 1.00 98.69 248 MET A N 1
ATOM 1898 C CA . MET A 1 248 ? 10.641 -8.331 9.845 1.00 98.69 248 MET A CA 1
ATOM 1899 C C . MET A 1 248 ? 11.557 -9.554 9.913 1.00 98.69 248 MET A C 1
ATOM 1901 O O . MET A 1 248 ? 11.108 -10.662 9.635 1.00 98.69 248 MET A O 1
ATOM 1905 N N . LEU A 1 249 ? 12.825 -9.391 10.297 1.00 98.50 249 LEU A N 1
ATOM 1906 C CA . LEU A 1 249 ? 13.743 -10.519 10.462 1.00 98.50 249 LEU A CA 1
ATOM 1907 C C . LEU A 1 249 ? 13.262 -11.473 11.564 1.00 98.50 249 LEU A C 1
ATOM 1909 O O . LEU A 1 249 ? 13.288 -12.687 11.369 1.00 98.50 249 LEU A O 1
ATOM 1913 N N . ASN A 1 250 ? 12.827 -10.914 12.695 1.00 98.31 250 ASN A N 1
ATOM 1914 C CA . ASN A 1 250 ? 12.504 -11.668 13.903 1.00 98.31 250 ASN A CA 1
ATOM 1915 C C . ASN A 1 250 ? 11.109 -12.297 13.868 1.00 98.31 250 ASN A C 1
ATOM 1917 O O . ASN A 1 250 ? 10.908 -13.354 14.463 1.00 98.31 250 ASN A O 1
ATOM 1921 N N . GLN A 1 251 ? 10.140 -11.641 13.223 1.00 97.88 251 GLN A N 1
ATOM 1922 C CA . GLN A 1 251 ? 8.733 -12.034 13.316 1.00 97.88 251 GLN A CA 1
ATOM 1923 C C . GLN A 1 251 ? 8.132 -12.523 11.999 1.00 97.88 251 GLN A C 1
ATOM 1925 O O . GLN A 1 251 ? 7.174 -13.287 12.045 1.00 97.88 251 GLN A O 1
ATOM 1930 N N . LEU A 1 252 ? 8.642 -12.127 10.828 1.00 97.94 252 LEU A N 1
ATOM 1931 C CA . LEU A 1 252 ? 8.094 -12.600 9.552 1.00 97.94 252 LEU A CA 1
ATOM 1932 C C . LEU A 1 252 ? 8.674 -13.971 9.194 1.00 97.94 252 LEU A C 1
ATOM 1934 O O . LEU A 1 252 ? 9.885 -14.183 9.301 1.00 97.94 252 LEU A O 1
ATOM 1938 N N . ASN A 1 253 ? 7.829 -14.878 8.697 1.00 95.88 253 ASN A N 1
ATOM 1939 C CA . ASN A 1 253 ? 8.264 -16.190 8.224 1.00 95.88 253 ASN A CA 1
ATOM 1940 C C . ASN A 1 253 ? 9.491 -16.073 7.276 1.00 95.88 253 ASN A C 1
ATOM 1942 O O . ASN A 1 253 ? 9.468 -15.286 6.319 1.00 95.88 253 ASN A O 1
ATOM 1946 N N . PRO A 1 254 ? 10.580 -16.834 7.526 1.00 95.69 254 PRO A N 1
ATOM 1947 C CA . PRO A 1 254 ? 11.839 -16.713 6.795 1.00 95.69 254 PRO A CA 1
ATOM 1948 C C . PRO A 1 254 ? 11.752 -17.005 5.293 1.00 95.69 254 PRO A C 1
ATOM 1950 O O . PRO A 1 254 ? 12.632 -16.569 4.553 1.00 95.69 254 PRO A O 1
ATOM 1953 N N . THR A 1 255 ? 10.711 -17.702 4.827 1.00 94.62 255 THR A N 1
ATOM 1954 C CA . THR A 1 255 ? 10.523 -18.008 3.399 1.00 94.62 255 THR A CA 1
ATOM 1955 C C . THR A 1 255 ? 9.896 -16.864 2.603 1.00 94.62 255 THR A C 1
ATOM 1957 O O . THR A 1 255 ? 9.801 -16.960 1.382 1.00 94.62 255 THR A O 1
ATOM 1960 N N . ILE A 1 256 ? 9.433 -15.810 3.279 1.00 97.00 256 ILE A N 1
ATOM 1961 C CA . ILE A 1 256 ? 8.706 -14.695 2.670 1.00 97.00 256 ILE A CA 1
ATOM 1962 C C . ILE A 1 256 ? 9.686 -13.637 2.171 1.00 97.00 256 ILE A C 1
ATOM 1964 O O . ILE A 1 256 ? 10.576 -13.199 2.915 1.00 97.00 256 ILE A O 1
ATOM 1968 N N . ASN A 1 257 ? 9.509 -13.212 0.917 1.00 97.88 257 ASN A N 1
ATOM 1969 C CA . ASN A 1 257 ? 10.275 -12.111 0.347 1.00 97.88 257 ASN A CA 1
ATOM 1970 C C . ASN A 1 257 ? 9.635 -10.764 0.700 1.00 97.88 257 ASN A C 1
ATOM 1972 O O . ASN A 1 257 ? 8.415 -10.629 0.795 1.00 97.88 257 ASN A O 1
ATOM 1976 N N . ILE A 1 258 ? 10.486 -9.753 0.859 1.00 98.62 258 ILE A N 1
ATOM 1977 C CA . ILE A 1 258 ? 10.113 -8.405 1.280 1.00 98.62 258 ILE A CA 1
ATOM 1978 C C . ILE A 1 258 ? 10.548 -7.426 0.199 1.00 98.62 258 ILE A C 1
ATOM 1980 O O . ILE A 1 258 ? 11.738 -7.161 0.023 1.00 98.62 258 ILE A O 1
ATOM 1984 N N . TYR A 1 259 ? 9.579 -6.869 -0.509 1.00 98.69 259 TYR A N 1
ATOM 1985 C CA . TYR A 1 259 ? 9.763 -5.751 -1.418 1.00 98.69 259 TYR A CA 1
ATOM 1986 C C . TYR A 1 259 ? 9.779 -4.466 -0.598 1.00 98.69 259 TYR A C 1
ATOM 1988 O O . TYR A 1 259 ? 8.858 -4.211 0.175 1.00 98.69 259 TYR A O 1
ATOM 1996 N N . VAL A 1 260 ? 10.844 -3.679 -0.725 1.00 98.62 260 VAL A N 1
ATOM 1997 C CA . VAL A 1 260 ? 11.026 -2.454 0.064 1.00 98.62 260 VAL A CA 1
ATOM 1998 C C . VAL A 1 260 ? 11.103 -1.265 -0.877 1.00 98.62 260 VAL A C 1
ATOM 2000 O O . VAL A 1 260 ? 11.898 -1.267 -1.815 1.00 98.62 260 VAL A O 1
ATOM 2003 N N . GLU A 1 261 ? 10.297 -0.244 -0.614 1.00 98.44 261 GLU A N 1
ATOM 2004 C CA . GLU A 1 261 ? 10.206 0.979 -1.410 1.00 98.44 261 GLU A CA 1
ATOM 2005 C C . GLU A 1 261 ? 10.436 2.215 -0.526 1.00 98.44 261 GLU A C 1
ATOM 2007 O O . GLU A 1 261 ? 10.023 2.257 0.637 1.00 98.44 261 GLU A O 1
ATOM 2012 N N . TYR A 1 262 ? 11.100 3.236 -1.075 1.00 98.50 262 TYR A N 1
ATOM 2013 C CA . TYR A 1 262 ? 11.220 4.536 -0.416 1.00 98.50 262 TYR A CA 1
ATOM 2014 C C . TYR A 1 262 ? 9.948 5.364 -0.635 1.00 98.50 262 TYR A C 1
ATOM 2016 O O . TYR A 1 262 ? 9.760 5.953 -1.699 1.00 98.50 262 TYR A O 1
ATOM 2024 N N . SER A 1 263 ? 9.120 5.449 0.408 1.00 98.00 263 SER A N 1
ATOM 2025 C CA . SER A 1 263 ? 7.827 6.138 0.431 1.00 98.00 263 SER A CA 1
ATOM 2026 C C . SER A 1 263 ? 6.908 5.701 -0.720 1.00 98.00 263 SER A C 1
ATOM 2028 O O . SER A 1 263 ? 7.045 4.587 -1.213 1.00 98.00 263 SER A O 1
ATOM 2030 N N . ASN A 1 264 ? 5.922 6.520 -1.084 1.00 97.44 264 ASN A N 1
ATOM 2031 C CA . ASN A 1 264 ? 5.003 6.286 -2.194 1.00 97.44 264 ASN A CA 1
ATOM 2032 C C . ASN A 1 264 ? 4.981 7.521 -3.100 1.00 97.44 264 ASN A C 1
ATOM 2034 O O . ASN A 1 264 ? 4.909 8.647 -2.600 1.00 97.44 264 ASN A O 1
ATOM 2038 N N . GLU A 1 265 ? 5.053 7.298 -4.414 1.00 96.12 265 GLU A N 1
ATOM 2039 C CA . GLU A 1 265 ? 4.943 8.323 -5.461 1.00 96.12 265 GLU A CA 1
ATOM 2040 C C . GLU A 1 265 ? 5.666 9.642 -5.140 1.00 96.12 265 GLU A C 1
ATOM 2042 O O . GLU A 1 265 ? 5.107 10.733 -5.220 1.00 96.12 265 GLU A O 1
ATOM 2047 N N . VAL A 1 266 ? 6.957 9.573 -4.805 1.00 97.00 266 VAL A N 1
ATOM 2048 C CA . VAL A 1 266 ? 7.765 10.764 -4.460 1.00 97.00 266 VAL A CA 1
ATOM 2049 C C . VAL A 1 266 ? 7.947 11.729 -5.657 1.00 97.00 266 VAL A C 1
ATOM 2051 O O . VAL A 1 266 ? 8.492 12.824 -5.524 1.00 97.00 266 VAL A O 1
ATOM 2054 N N . TRP A 1 267 ? 7.444 11.351 -6.834 1.00 95.69 267 TRP A N 1
ATOM 2055 C CA . TRP A 1 267 ? 7.315 12.179 -8.033 1.00 95.69 267 TRP A CA 1
ATOM 2056 C C . TRP A 1 267 ? 6.001 12.986 -8.094 1.00 95.69 267 TRP A C 1
ATOM 2058 O O . TRP A 1 267 ? 5.898 13.919 -8.890 1.00 95.69 267 TRP A O 1
ATOM 2068 N N . ASN A 1 268 ? 4.999 12.650 -7.278 1.00 95.75 268 ASN A N 1
ATOM 2069 C CA . ASN A 1 268 ? 3.655 13.214 -7.328 1.00 95.75 268 ASN A CA 1
ATOM 2070 C C . ASN A 1 268 ? 3.482 14.363 -6.316 1.00 95.75 268 ASN A C 1
ATOM 2072 O O . ASN A 1 268 ? 3.262 14.156 -5.122 1.00 95.75 268 ASN A O 1
ATOM 2076 N N . TYR A 1 269 ? 3.540 15.605 -6.807 1.00 94.50 269 TYR A N 1
ATOM 2077 C CA . TYR A 1 269 ? 3.469 16.821 -5.986 1.00 94.50 269 TYR A CA 1
ATOM 2078 C C . TYR A 1 269 ? 2.110 17.089 -5.321 1.00 94.50 269 TYR A C 1
ATOM 2080 O O . TYR A 1 269 ? 1.991 18.094 -4.617 1.00 94.50 269 TYR A O 1
ATOM 2088 N N . ILE A 1 270 ? 1.091 16.236 -5.485 1.00 95.00 270 ILE A N 1
ATOM 2089 C CA . ILE A 1 270 ? -0.094 16.325 -4.616 1.00 95.00 270 ILE A CA 1
ATOM 2090 C C . ILE A 1 270 ? 0.270 15.969 -3.171 1.00 95.00 270 ILE A C 1
ATOM 2092 O O . ILE A 1 270 ? -0.289 16.542 -2.236 1.00 95.00 270 ILE A O 1
ATOM 2096 N N . PHE A 1 271 ? 1.248 15.079 -2.987 1.00 96.38 271 PHE A N 1
ATOM 2097 C CA . PHE A 1 271 ? 1.657 14.595 -1.681 1.00 96.38 271 PHE A CA 1
ATOM 2098 C C . PHE A 1 271 ? 2.742 15.465 -1.040 1.00 96.38 271 PHE A C 1
ATOM 2100 O O . PHE A 1 271 ? 3.607 16.038 -1.716 1.00 96.38 271 PHE A O 1
ATOM 2107 N N . THR A 1 272 ? 2.729 15.552 0.292 1.00 96.31 272 THR A N 1
ATOM 2108 C CA . THR A 1 272 ? 3.720 16.331 1.046 1.00 96.31 272 THR A CA 1
ATOM 2109 C C . THR A 1 272 ? 5.123 15.747 0.903 1.00 96.31 272 THR A C 1
ATOM 2111 O O . THR A 1 272 ? 6.075 16.517 0.759 1.00 96.31 272 THR A O 1
ATOM 2114 N N . GLN A 1 273 ? 5.262 14.416 0.828 1.00 96.94 273 GLN A N 1
ATOM 2115 C CA . GLN A 1 273 ? 6.566 13.767 0.681 1.00 96.94 273 GLN A CA 1
ATOM 2116 C C . GLN A 1 273 ? 7.307 14.158 -0.606 1.00 96.94 273 GLN A C 1
ATOM 2118 O O . GLN A 1 273 ? 8.524 14.331 -0.579 1.00 96.94 273 GLN A O 1
ATOM 2123 N N . ALA A 1 274 ? 6.603 14.356 -1.727 1.00 97.44 274 ALA A N 1
ATOM 2124 C CA . ALA A 1 274 ? 7.227 14.733 -2.997 1.00 97.44 274 ALA A CA 1
ATOM 2125 C C . ALA A 1 274 ? 7.790 16.163 -2.940 1.00 97.44 274 ALA A C 1
ATOM 2127 O O . ALA A 1 274 ? 8.919 16.424 -3.367 1.00 97.44 274 ALA A O 1
ATOM 2128 N N . LYS A 1 275 ? 7.034 17.087 -2.329 1.00 97.69 275 LYS A N 1
ATOM 2129 C CA . LYS A 1 275 ? 7.472 18.473 -2.084 1.00 97.69 275 LYS A CA 1
ATOM 2130 C C . LYS A 1 275 ? 8.678 18.509 -1.146 1.00 97.69 275 LYS A C 1
ATOM 2132 O O . LYS A 1 275 ? 9.659 19.192 -1.438 1.00 97.69 275 LYS A O 1
ATOM 2137 N N . ALA A 1 276 ? 8.627 17.747 -0.055 1.00 97.69 276 ALA A N 1
ATOM 2138 C CA . ALA A 1 276 ? 9.709 17.683 0.920 1.00 97.69 276 ALA A CA 1
ATOM 2139 C C . ALA A 1 276 ? 10.979 17.036 0.337 1.00 97.69 276 ALA A C 1
ATOM 2141 O O . ALA A 1 276 ? 12.083 17.526 0.568 1.00 97.69 276 ALA A O 1
ATOM 2142 N N . ASN A 1 277 ? 10.844 15.998 -0.497 1.00 98.06 277 ASN A N 1
ATOM 2143 C CA . ASN A 1 277 ? 11.969 15.389 -1.207 1.00 98.06 277 ASN A CA 1
ATOM 2144 C C . ASN A 1 277 ? 12.652 16.373 -2.170 1.00 98.06 277 ASN A C 1
ATOM 2146 O O . ASN A 1 277 ? 13.880 16.439 -2.193 1.00 98.06 277 ASN A O 1
ATOM 2150 N N . LEU A 1 278 ? 11.878 17.169 -2.918 1.00 98.31 278 LEU A N 1
ATOM 2151 C CA . LEU A 1 278 ? 12.419 18.230 -3.774 1.00 98.31 278 LEU A CA 1
ATOM 2152 C C . LEU A 1 278 ? 13.195 19.272 -2.957 1.00 98.31 278 LEU A C 1
ATOM 2154 O O . LEU A 1 278 ? 14.314 19.633 -3.318 1.00 98.31 278 LEU A O 1
ATOM 2158 N N . GLN A 1 279 ? 12.629 19.730 -1.839 1.00 98.12 279 GLN A N 1
ATOM 2159 C CA . GLN A 1 279 ? 13.299 20.682 -0.948 1.00 98.12 279 GLN A CA 1
ATOM 2160 C C . GLN A 1 279 ? 14.599 20.105 -0.376 1.00 98.12 279 GLN A C 1
ATOM 2162 O O . GLN A 1 279 ? 15.630 20.774 -0.400 1.00 98.12 279 GLN A O 1
ATOM 2167 N N . ALA A 1 280 ? 14.581 18.849 0.076 1.00 98.19 280 ALA A N 1
ATOM 2168 C CA . ALA A 1 280 ? 15.761 18.171 0.598 1.00 98.19 280 ALA A CA 1
ATOM 2169 C C . ALA A 1 280 ? 16.844 17.967 -0.477 1.00 98.19 280 ALA A C 1
ATOM 2171 O O . ALA A 1 280 ? 18.029 18.112 -0.181 1.00 98.19 280 ALA A O 1
ATOM 2172 N N . ALA A 1 281 ? 16.456 17.670 -1.722 1.00 98.38 281 ALA A N 1
ATOM 2173 C CA . ALA A 1 281 ? 17.385 17.569 -2.845 1.00 98.38 281 ALA A CA 1
ATOM 2174 C C . ALA A 1 281 ? 18.046 18.921 -3.156 1.00 98.38 281 ALA A C 1
ATOM 2176 O O . ALA A 1 281 ? 19.270 18.997 -3.235 1.00 98.38 281 ALA A O 1
ATOM 2177 N N . ASN A 1 282 ? 17.257 19.999 -3.233 1.00 98.31 282 ASN A N 1
ATOM 2178 C CA . ASN A 1 282 ? 17.778 21.355 -3.426 1.00 98.31 282 ASN A CA 1
ATOM 2179 C C . ASN A 1 282 ? 18.728 21.767 -2.303 1.00 98.31 282 ASN A C 1
ATOM 2181 O O . ASN A 1 282 ? 19.800 22.296 -2.572 1.00 98.31 282 ASN A O 1
ATOM 2185 N N . ASN A 1 283 ? 18.356 21.502 -1.050 1.00 98.38 283 ASN A N 1
ATOM 2186 C CA . ASN A 1 283 ? 19.193 21.828 0.097 1.00 98.38 283 ASN A CA 1
ATOM 2187 C C . ASN A 1 283 ? 20.528 21.068 0.062 1.00 98.38 283 ASN A C 1
ATOM 2189 O O . ASN A 1 283 ? 21.569 21.648 0.360 1.00 98.38 283 ASN A O 1
ATOM 2193 N N . SER A 1 284 ? 20.508 19.794 -0.348 1.00 98.00 284 SER A N 1
ATOM 2194 C CA . SER A 1 284 ? 21.724 18.990 -0.499 1.00 98.00 284 SER A CA 1
ATOM 2195 C C . SER A 1 284 ? 22.686 19.614 -1.513 1.00 98.00 284 SER A C 1
ATOM 2197 O O . SER A 1 284 ? 23.855 19.822 -1.195 1.00 98.00 284 SER A O 1
ATOM 2199 N N . VAL A 1 285 ? 22.189 19.995 -2.694 1.00 98.12 285 VAL A N 1
ATOM 2200 C CA . VAL A 1 285 ? 23.029 20.561 -3.761 1.00 98.12 285 VAL A CA 1
ATOM 2201 C C . VAL A 1 285 ? 23.481 21.986 -3.444 1.00 98.12 285 VAL A C 1
ATOM 2203 O O . VAL A 1 285 ? 24.666 22.292 -3.530 1.00 98.12 285 VAL A O 1
ATOM 2206 N N . LEU A 1 286 ? 22.548 22.862 -3.066 1.00 97.88 286 LEU A N 1
ATOM 2207 C CA . LEU A 1 286 ? 22.795 24.303 -2.981 1.00 97.88 286 LEU A CA 1
ATOM 2208 C C . LEU A 1 286 ? 23.454 24.729 -1.666 1.00 97.88 286 LEU A C 1
ATOM 2210 O O . LEU A 1 286 ? 24.226 25.682 -1.663 1.00 97.88 286 LEU A O 1
ATOM 2214 N N . ASN A 1 287 ? 23.163 24.035 -0.560 1.00 97.88 287 ASN A N 1
ATOM 2215 C CA . ASN A 1 287 ? 23.555 24.487 0.779 1.00 97.88 287 ASN A CA 1
ATOM 2216 C C . ASN A 1 287 ? 24.533 23.541 1.492 1.00 97.88 287 ASN A C 1
ATOM 2218 O O . ASN A 1 287 ? 25.183 23.962 2.444 1.00 97.88 287 ASN A O 1
ATOM 2222 N N . GLN A 1 288 ? 24.647 22.276 1.068 1.00 97.50 288 GLN A N 1
ATOM 2223 C CA . GLN A 1 288 ? 25.486 21.268 1.742 1.00 97.50 288 GLN A CA 1
ATOM 2224 C C . GLN A 1 288 ? 26.712 20.830 0.926 1.00 97.50 288 GLN A C 1
ATOM 2226 O O . GLN A 1 288 ? 27.452 19.955 1.371 1.00 97.50 288 GLN A O 1
ATOM 2231 N N . GLY A 1 289 ? 26.937 21.408 -0.258 1.00 96.38 289 GLY A N 1
ATOM 2232 C CA . GLY A 1 289 ? 28.044 21.015 -1.138 1.00 96.38 289 GLY A CA 1
ATOM 2233 C C . GLY A 1 289 ? 27.825 19.679 -1.858 1.00 96.38 289 GLY A C 1
ATOM 2234 O O . GLY A 1 289 ? 28.793 19.016 -2.218 1.00 96.38 289 GLY A O 1
ATOM 2235 N N . ASP A 1 290 ? 26.564 19.280 -2.045 1.00 97.19 290 ASP A N 1
ATOM 2236 C CA . ASP A 1 290 ? 26.128 18.073 -2.755 1.00 97.19 290 ASP A CA 1
ATOM 2237 C C . ASP A 1 290 ? 26.777 16.751 -2.280 1.00 97.19 290 ASP A C 1
ATOM 2239 O O . ASP A 1 290 ? 27.353 16.004 -3.078 1.00 97.19 290 ASP A O 1
ATOM 2243 N N . PRO A 1 291 ? 26.663 16.389 -0.985 1.00 97.31 291 PRO A N 1
ATOM 2244 C CA . PRO A 1 291 ? 27.255 15.155 -0.456 1.00 97.31 291 PRO A CA 1
ATOM 2245 C C . PRO A 1 291 ? 26.687 13.889 -1.116 1.00 97.31 291 PRO A C 1
ATOM 2247 O O . PRO A 1 291 ? 27.350 12.852 -1.166 1.00 97.31 291 PRO A O 1
ATOM 2250 N N . LEU A 1 292 ? 25.462 13.971 -1.643 1.00 97.38 292 LEU A N 1
ATOM 2251 C CA . LEU A 1 292 ? 24.795 12.887 -2.357 1.00 97.38 292 LEU A CA 1
ATOM 2252 C C . LEU A 1 292 ? 25.171 12.833 -3.846 1.00 97.38 292 LEU A C 1
ATOM 2254 O O . LEU A 1 292 ? 24.764 11.886 -4.519 1.00 97.38 292 LEU A O 1
ATOM 2258 N N . LYS A 1 293 ? 25.947 13.795 -4.364 1.00 98.12 293 LYS A N 1
ATOM 2259 C CA . LYS A 1 293 ? 26.329 13.911 -5.782 1.00 98.12 293 LYS A CA 1
ATOM 2260 C C . LYS A 1 293 ? 25.114 13.933 -6.719 1.00 98.12 293 LYS A C 1
ATOM 2262 O O . LYS A 1 293 ? 25.135 13.341 -7.800 1.00 98.12 293 LYS A O 1
ATOM 2267 N N . LEU A 1 294 ? 24.018 14.564 -6.297 1.00 98.12 294 LEU A N 1
ATOM 2268 C CA . LEU A 1 294 ? 22.790 14.674 -7.083 1.00 98.12 294 LEU A CA 1
ATOM 2269 C C . LEU A 1 294 ? 23.008 15.489 -8.360 1.00 98.12 294 LEU A C 1
ATOM 2271 O O . LEU A 1 294 ? 22.306 15.246 -9.337 1.00 98.12 294 LEU A O 1
ATOM 2275 N N . ALA A 1 295 ? 23.988 16.392 -8.391 1.00 97.38 295 ALA A N 1
ATOM 2276 C CA . ALA A 1 295 ? 24.386 17.185 -9.549 1.00 97.38 295 ALA A CA 1
ATOM 2277 C C . ALA A 1 295 ? 25.667 16.648 -10.228 1.00 97.38 295 ALA A C 1
ATOM 2279 O O . ALA A 1 295 ? 26.441 17.422 -10.786 1.00 97.38 295 ALA A O 1
ATOM 2280 N N . TYR A 1 296 ? 25.901 15.325 -10.220 1.00 96.19 296 TYR A N 1
ATOM 2281 C CA . TYR A 1 296 ? 27.114 14.697 -10.788 1.00 96.19 296 TYR A CA 1
ATOM 2282 C C . TYR A 1 296 ? 27.412 15.042 -12.262 1.00 96.19 296 TYR A C 1
ATOM 2284 O O . TYR A 1 296 ? 28.538 14.853 -12.723 1.00 96.19 296 TYR A O 1
ATOM 2292 N N . ASP A 1 297 ? 26.400 15.472 -13.015 1.00 95.19 297 ASP A N 1
ATOM 2293 C CA . ASP A 1 297 ? 26.452 15.848 -14.430 1.00 95.19 297 ASP A CA 1
ATOM 2294 C C . ASP A 1 297 ? 26.373 17.369 -14.649 1.00 95.19 297 ASP A C 1
ATOM 2296 O O . ASP A 1 297 ? 26.185 17.818 -15.778 1.00 95.19 297 ASP A O 1
ATOM 2300 N N . ASN A 1 298 ? 26.499 18.163 -13.582 1.00 95.25 298 ASN A N 1
ATOM 2301 C CA . ASN A 1 298 ? 26.329 19.618 -13.573 1.00 95.25 298 ASN A CA 1
ATOM 2302 C C . ASN A 1 298 ? 24.933 20.105 -14.016 1.00 95.25 298 ASN A C 1
ATOM 2304 O O . ASN A 1 298 ? 24.766 21.283 -14.336 1.00 95.25 298 ASN A O 1
ATOM 2308 N N . SER A 1 299 ? 23.915 19.235 -14.033 1.00 95.12 299 SER A N 1
ATOM 2309 C CA . SER A 1 299 ? 22.529 19.651 -14.266 1.00 95.12 299 SER A CA 1
ATOM 2310 C C . SER A 1 299 ? 22.068 20.612 -13.171 1.00 95.12 299 SER A C 1
ATOM 2312 O O . SER A 1 299 ? 22.265 20.337 -11.989 1.00 95.12 299 SER A O 1
ATOM 2314 N N . THR A 1 300 ? 21.389 21.694 -13.557 1.00 95.88 300 THR A N 1
ATOM 2315 C CA . THR A 1 300 ? 20.769 22.674 -12.646 1.00 95.88 300 THR A CA 1
ATOM 2316 C C . THR A 1 300 ? 19.277 22.417 -12.404 1.00 95.88 300 THR A C 1
ATOM 2318 O O . THR A 1 300 ? 18.602 23.203 -11.740 1.00 95.88 300 THR A O 1
ATOM 2321 N N . ASN A 1 301 ? 18.731 21.324 -12.952 1.00 97.50 301 ASN A N 1
ATOM 2322 C CA . ASN A 1 301 ? 17.315 20.992 -12.830 1.00 97.50 301 ASN A CA 1
ATOM 2323 C C . ASN A 1 301 ? 17.018 20.324 -11.476 1.00 97.50 301 ASN A C 1
ATOM 2325 O O . ASN A 1 301 ? 17.341 19.155 -11.254 1.00 97.50 301 ASN A O 1
ATOM 2329 N N . SER A 1 302 ? 16.324 21.053 -10.605 1.00 97.00 302 SER A N 1
ATOM 2330 C CA . SER A 1 302 ? 15.921 20.596 -9.271 1.00 97.00 302 SER A CA 1
ATOM 2331 C C . SER A 1 302 ? 15.015 19.361 -9.272 1.00 97.00 302 SER A C 1
ATOM 2333 O O . SER A 1 302 ? 15.114 18.521 -8.377 1.00 97.00 302 SER A O 1
ATOM 2335 N N . GLY A 1 303 ? 14.176 19.192 -10.297 1.00 97.25 303 GLY A N 1
ATOM 2336 C CA . GLY A 1 303 ? 13.364 17.988 -10.475 1.00 97.25 303 GLY A CA 1
ATOM 2337 C C . GLY A 1 303 ? 14.224 16.746 -10.713 1.00 97.25 303 GLY A C 1
ATOM 2338 O O . GLY A 1 303 ? 13.961 15.691 -10.138 1.00 97.25 303 GLY A O 1
ATOM 2339 N N . TYR A 1 304 ? 15.311 16.874 -11.483 1.00 98.12 304 TYR A N 1
ATOM 2340 C CA . TYR A 1 304 ? 16.251 15.766 -11.685 1.00 98.12 304 TYR A CA 1
ATOM 2341 C C . TYR A 1 304 ? 16.954 15.407 -10.379 1.00 98.12 304 TYR A C 1
ATOM 2343 O O . TYR A 1 304 ? 17.022 14.229 -10.035 1.00 98.12 304 TYR A O 1
ATOM 2351 N N . TRP A 1 305 ? 17.396 16.398 -9.600 1.00 98.56 305 TRP A N 1
ATOM 2352 C CA . TRP A 1 305 ? 17.973 16.147 -8.276 1.00 98.56 305 TRP A CA 1
ATOM 2353 C C . TRP A 1 305 ? 16.992 15.419 -7.348 1.00 98.56 305 TRP A C 1
ATOM 2355 O O . TRP A 1 305 ? 17.393 14.499 -6.638 1.00 98.56 305 TRP A O 1
ATOM 2365 N N . ALA A 1 306 ? 15.701 15.763 -7.388 1.00 98.31 306 ALA A N 1
ATOM 2366 C CA . ALA A 1 306 ? 14.665 15.099 -6.597 1.00 98.31 306 ALA A CA 1
ATOM 2367 C C . ALA A 1 306 ? 14.468 13.619 -6.986 1.00 98.31 306 ALA A C 1
ATOM 2369 O O . ALA A 1 306 ? 14.385 12.750 -6.109 1.00 98.31 306 ALA A O 1
ATOM 2370 N N . PHE A 1 307 ? 14.446 13.296 -8.284 1.00 98.31 307 PHE A N 1
ATOM 2371 C CA . PHE A 1 307 ? 14.365 11.904 -8.751 1.00 98.31 307 PHE A CA 1
ATOM 2372 C C . PHE A 1 307 ? 15.621 11.104 -8.374 1.00 98.31 307 PHE A C 1
ATOM 2374 O O . PHE A 1 307 ? 15.522 9.988 -7.864 1.00 98.31 307 PHE A O 1
ATOM 2381 N N . ARG A 1 308 ? 16.808 11.707 -8.503 1.00 98.50 308 ARG A N 1
ATOM 2382 C CA . ARG A 1 308 ? 18.084 11.104 -8.078 1.00 98.50 308 ARG A CA 1
ATOM 2383 C C . ARG A 1 308 ? 18.132 10.870 -6.570 1.00 98.50 308 ARG A C 1
ATOM 2385 O O . ARG A 1 308 ? 18.575 9.814 -6.122 1.00 98.50 308 ARG A O 1
ATOM 2392 N N . ARG A 1 309 ? 17.603 11.805 -5.772 1.00 98.38 309 ARG A N 1
ATOM 2393 C CA . ARG A 1 309 ? 17.496 11.647 -4.317 1.00 98.38 309 ARG A CA 1
ATOM 2394 C C . ARG A 1 309 ? 16.622 10.449 -3.954 1.00 98.38 309 ARG A C 1
ATOM 2396 O O . ARG A 1 309 ? 17.009 9.689 -3.075 1.00 98.38 309 ARG A O 1
ATOM 2403 N N . THR A 1 310 ? 15.509 10.234 -4.655 1.00 98.31 310 THR A N 1
ATOM 2404 C CA . THR A 1 310 ? 14.651 9.046 -4.465 1.00 98.31 310 THR A CA 1
ATOM 2405 C C . THR A 1 310 ? 15.463 7.755 -4.626 1.00 98.31 310 THR A C 1
ATOM 2407 O O . THR A 1 310 ? 15.405 6.873 -3.769 1.00 98.31 310 THR A O 1
ATOM 2410 N N . ALA A 1 311 ? 16.310 7.682 -5.658 1.00 98.38 311 ALA A N 1
ATOM 2411 C CA . ALA A 1 311 ? 17.206 6.549 -5.883 1.00 98.38 311 ALA A CA 1
ATOM 2412 C C . ALA A 1 311 ? 18.294 6.412 -4.797 1.00 98.38 311 ALA A C 1
ATOM 2414 O O . ALA A 1 311 ? 18.562 5.313 -4.311 1.00 98.38 311 ALA A O 1
ATOM 2415 N N . SER A 1 312 ? 18.873 7.530 -4.351 1.00 98.44 312 SER A N 1
ATOM 2416 C CA . SER A 1 312 ? 19.816 7.560 -3.223 1.00 98.44 312 SER A CA 1
ATOM 2417 C C . SER A 1 312 ? 19.187 7.016 -1.930 1.00 98.44 312 SER A C 1
ATOM 2419 O O . SER A 1 312 ? 19.815 6.249 -1.201 1.00 98.44 312 SER A O 1
ATOM 2421 N N . GLN A 1 313 ? 17.921 7.349 -1.663 1.00 98.56 313 GLN A N 1
ATOM 2422 C CA . GLN A 1 313 ? 17.213 6.906 -0.461 1.00 98.56 313 GLN A CA 1
ATOM 2423 C C . GLN A 1 313 ? 16.877 5.414 -0.475 1.00 98.56 313 GLN A C 1
ATOM 2425 O O . GLN A 1 313 ? 17.091 4.751 0.538 1.00 98.56 313 GLN A O 1
ATOM 2430 N N . ILE A 1 314 ? 16.432 4.844 -1.601 1.00 98.38 314 ILE A N 1
ATOM 2431 C CA . ILE A 1 314 ? 16.235 3.386 -1.664 1.00 98.38 314 ILE A CA 1
ATOM 2432 C C . ILE A 1 314 ? 17.567 2.629 -1.553 1.00 98.38 314 ILE A C 1
ATOM 2434 O O . ILE A 1 314 ? 17.622 1.571 -0.927 1.00 98.38 314 ILE A O 1
ATOM 2438 N N . LYS A 1 315 ? 18.670 3.192 -2.066 1.00 98.06 315 LYS A N 1
ATOM 2439 C CA . LYS A 1 315 ? 20.015 2.646 -1.834 1.00 98.06 315 LYS A CA 1
ATOM 2440 C C . LYS A 1 315 ? 20.384 2.695 -0.347 1.00 98.06 315 LYS A C 1
ATOM 2442 O O . LYS A 1 315 ? 20.843 1.684 0.177 1.00 98.06 315 LYS A O 1
ATOM 2447 N N . ARG A 1 316 ? 20.149 3.820 0.350 1.00 98.38 316 ARG A N 1
ATOM 2448 C CA . ARG A 1 316 ? 20.344 3.934 1.813 1.00 98.38 316 ARG A CA 1
ATOM 2449 C C . ARG A 1 316 ? 19.564 2.849 2.556 1.00 98.38 316 ARG A C 1
ATOM 2451 O O . ARG A 1 316 ? 20.144 2.134 3.364 1.00 98.38 316 ARG A O 1
ATOM 2458 N N . ILE A 1 317 ? 18.277 2.694 2.247 1.00 98.75 317 ILE A N 1
ATOM 2459 C CA . ILE A 1 317 ? 17.423 1.667 2.857 1.00 98.75 317 ILE A CA 1
ATOM 2460 C C . ILE A 1 317 ? 17.969 0.265 2.569 1.00 98.75 317 ILE A C 1
ATOM 2462 O O . ILE A 1 317 ? 18.067 -0.545 3.485 1.00 98.75 317 ILE A O 1
ATOM 2466 N N . SER A 1 318 ? 18.387 -0.019 1.330 1.00 98.31 318 SER A N 1
ATOM 2467 C CA . SER A 1 318 ? 19.020 -1.297 0.985 1.00 98.31 318 SER A CA 1
ATOM 2468 C C . SER A 1 318 ? 20.244 -1.581 1.856 1.00 98.31 318 SER A C 1
ATOM 2470 O O . SER A 1 318 ? 20.384 -2.698 2.347 1.00 98.31 318 SER A O 1
ATOM 2472 N N . ASP A 1 319 ? 21.109 -0.593 2.081 1.00 98.44 319 ASP A N 1
ATOM 2473 C CA . ASP A 1 319 ? 22.304 -0.778 2.905 1.00 98.44 319 ASP A CA 1
ATOM 2474 C C . ASP A 1 319 ? 21.979 -0.981 4.386 1.00 98.44 319 ASP A C 1
ATOM 2476 O O . ASP A 1 319 ? 22.583 -1.846 5.014 1.00 98.44 319 ASP A O 1
ATOM 2480 N N . LEU A 1 320 ? 20.988 -0.271 4.931 1.00 98.75 320 LEU A N 1
ATOM 2481 C CA . LEU A 1 320 ? 20.514 -0.496 6.302 1.00 98.75 320 LEU A CA 1
ATOM 2482 C C . LEU A 1 320 ? 19.905 -1.892 6.465 1.00 98.75 320 LEU A C 1
ATOM 2484 O O . LEU A 1 320 ? 20.186 -2.582 7.436 1.00 98.75 320 LEU A O 1
ATOM 2488 N N . PHE A 1 321 ? 19.141 -2.376 5.485 1.00 98.62 321 PHE A N 1
ATOM 2489 C CA . PHE A 1 321 ? 18.650 -3.754 5.521 1.00 98.62 321 PHE A CA 1
ATOM 2490 C C . PHE A 1 321 ? 19.792 -4.780 5.457 1.00 98.62 321 PHE A C 1
ATOM 2492 O O . PHE A 1 321 ? 19.670 -5.840 6.067 1.00 98.62 321 PHE A O 1
ATOM 2499 N N . LYS A 1 322 ? 20.915 -4.492 4.778 1.00 98.25 322 LYS A N 1
ATOM 2500 C CA . LYS A 1 322 ? 22.082 -5.399 4.753 1.00 98.25 322 LYS A CA 1
ATOM 2501 C C . LYS A 1 322 ? 22.733 -5.548 6.124 1.00 98.25 322 LYS A C 1
ATOM 2503 O O . LYS A 1 322 ? 23.249 -6.626 6.401 1.00 98.25 322 LYS A O 1
ATOM 2508 N N . THR A 1 323 ? 22.716 -4.517 6.973 1.00 98.56 323 THR A N 1
ATOM 2509 C CA . THR A 1 323 ? 23.304 -4.615 8.322 1.00 98.56 323 THR A CA 1
ATOM 2510 C C . THR A 1 323 ? 22.511 -5.554 9.232 1.00 98.56 323 THR A C 1
ATOM 2512 O O . THR A 1 323 ? 23.084 -6.121 10.156 1.00 98.56 323 THR A O 1
ATOM 2515 N N . VAL A 1 324 ? 21.219 -5.753 8.946 1.00 98.62 324 VAL A N 1
ATOM 2516 C CA . VAL A 1 324 ? 20.317 -6.618 9.720 1.00 98.62 324 VAL A CA 1
ATOM 2517 C C . VAL A 1 324 ? 20.184 -8.010 9.097 1.00 98.62 324 VAL A C 1
ATOM 2519 O O . VAL A 1 324 ? 20.320 -9.010 9.792 1.00 98.62 324 VAL A O 1
ATOM 2522 N N . PHE A 1 325 ? 19.936 -8.095 7.788 1.00 98.44 325 PHE A N 1
ATOM 2523 C CA . PHE A 1 325 ? 19.686 -9.363 7.089 1.00 98.44 325 PHE A CA 1
ATOM 2524 C C . PHE A 1 325 ? 20.947 -10.037 6.535 1.00 98.44 325 PHE A C 1
ATOM 2526 O O . PHE A 1 325 ? 20.865 -11.182 6.099 1.00 98.44 325 PHE A O 1
ATOM 2533 N N . GLY A 1 326 ? 22.089 -9.350 6.501 1.00 97.88 326 GLY A N 1
ATOM 2534 C CA . GLY A 1 326 ? 23.280 -9.811 5.786 1.00 97.88 326 GLY A CA 1
ATOM 2535 C C . GLY A 1 326 ? 23.239 -9.470 4.291 1.00 97.88 326 GLY A C 1
ATOM 2536 O O . GLY A 1 326 ? 22.185 -9.417 3.647 1.00 97.88 326 GLY A O 1
ATOM 2537 N N . GLN A 1 327 ? 24.412 -9.214 3.709 1.00 95.62 327 GLN A N 1
ATOM 2538 C CA . GLN A 1 327 ? 24.552 -8.784 2.312 1.00 95.62 327 GLN A CA 1
ATOM 2539 C C . GLN A 1 327 ? 24.048 -9.838 1.311 1.00 95.62 327 GLN A C 1
ATOM 2541 O O . GLN A 1 327 ? 23.565 -9.504 0.226 1.00 95.62 327 GLN A O 1
ATOM 2546 N N . GLU A 1 328 ? 24.132 -11.115 1.659 1.00 95.31 328 GLU A N 1
ATOM 2547 C CA . GLU A 1 328 ? 23.661 -12.255 0.882 1.00 95.31 328 GLU A CA 1
ATOM 2548 C C . GLU A 1 328 ? 22.133 -12.290 0.728 1.00 95.31 328 GLU A C 1
ATOM 2550 O O . GLU A 1 328 ? 21.649 -12.800 -0.280 1.00 95.31 328 GLU A O 1
ATOM 2555 N N . ASN A 1 329 ? 21.384 -11.653 1.637 1.00 97.44 329 ASN A N 1
ATOM 2556 C CA . ASN A 1 329 ? 19.918 -11.673 1.660 1.00 97.44 329 ASN A CA 1
ATOM 2557 C C . ASN A 1 329 ? 19.253 -10.414 1.080 1.00 97.44 329 ASN A C 1
ATOM 2559 O O . ASN A 1 329 ? 18.031 -10.398 0.923 1.00 97.44 329 ASN A O 1
ATOM 2563 N N . VAL A 1 330 ? 20.025 -9.380 0.718 1.00 97.56 330 VAL A N 1
ATOM 2564 C CA . VAL A 1 330 ? 19.502 -8.117 0.161 1.00 97.56 330 VAL A CA 1
ATOM 2565 C C . VAL A 1 330 ? 19.987 -7.861 -1.266 1.00 97.56 330 VAL A C 1
ATOM 2567 O O . VAL A 1 330 ? 21.186 -7.944 -1.554 1.00 97.56 330 VAL A O 1
ATOM 2570 N N . GLY A 1 331 ? 19.056 -7.530 -2.165 1.00 92.88 331 GLY A N 1
ATOM 2571 C CA . GLY A 1 331 ? 19.331 -7.139 -3.551 1.00 92.88 331 GLY A CA 1
ATOM 2572 C C . GLY A 1 331 ? 18.535 -7.950 -4.586 1.00 92.88 331 GLY A C 1
ATOM 2573 O O . GLY A 1 331 ? 17.433 -8.422 -4.289 1.00 92.88 331 GLY A O 1
ATOM 2574 N N . PRO A 1 332 ? 19.051 -8.115 -5.817 1.00 89.75 332 PRO A N 1
ATOM 2575 C CA . PRO A 1 332 ? 18.315 -8.765 -6.898 1.00 89.75 332 PRO A CA 1
ATOM 2576 C C . PRO A 1 332 ? 18.029 -10.229 -6.580 1.00 89.75 332 PRO A C 1
ATOM 2578 O O . PRO A 1 332 ? 18.913 -10.961 -6.148 1.00 89.75 332 PRO A O 1
ATOM 2581 N N . TRP A 1 333 ? 16.784 -10.649 -6.817 1.00 90.31 333 TRP A N 1
ATOM 2582 C CA . TRP A 1 333 ? 16.328 -12.039 -6.642 1.00 90.31 333 TRP A CA 1
ATOM 2583 C C . TRP A 1 333 ? 16.603 -12.670 -5.262 1.00 90.31 333 TRP A C 1
ATOM 2585 O O . TRP A 1 333 ? 16.588 -13.889 -5.130 1.00 90.31 333 TRP A O 1
ATOM 2595 N N . LYS A 1 334 ? 16.826 -11.848 -4.230 1.00 95.69 334 LYS A N 1
ATOM 2596 C CA . LYS A 1 334 ? 17.038 -12.275 -2.840 1.00 95.69 334 LYS A CA 1
ATOM 2597 C C . LYS A 1 334 ? 15.766 -12.098 -2.006 1.00 95.69 334 LYS A C 1
ATOM 2599 O O . LYS A 1 334 ? 14.723 -11.713 -2.544 1.00 95.69 334 LYS A O 1
ATOM 2604 N N . ARG A 1 335 ? 15.858 -12.377 -0.699 1.00 97.38 335 ARG A N 1
ATOM 2605 C CA . ARG A 1 335 ? 14.749 -12.226 0.255 1.00 97.38 335 ARG A CA 1
ATOM 2606 C C . ARG A 1 335 ? 14.302 -10.769 0.369 1.00 97.38 335 ARG A C 1
ATOM 2608 O O . ARG A 1 335 ? 13.120 -10.494 0.213 1.00 97.38 335 ARG A O 1
ATOM 2615 N N . ILE A 1 336 ? 15.228 -9.837 0.597 1.00 98.56 336 ILE A N 1
ATOM 2616 C CA . ILE A 1 336 ? 14.933 -8.398 0.604 1.00 98.56 336 ILE A CA 1
ATOM 2617 C C . ILE A 1 336 ? 15.170 -7.836 -0.793 1.00 98.56 336 ILE A C 1
ATOM 2619 O O . ILE A 1 336 ? 16.276 -7.934 -1.333 1.00 98.56 336 ILE A O 1
ATOM 2623 N N . ARG A 1 337 ? 14.135 -7.221 -1.361 1.00 98.44 337 ARG A N 1
ATOM 2624 C CA . ARG A 1 337 ? 14.048 -6.766 -2.750 1.00 98.44 337 ARG A CA 1
ATOM 2625 C C . ARG A 1 337 ? 13.810 -5.252 -2.792 1.00 98.44 337 ARG A C 1
ATOM 2627 O O . ARG A 1 337 ? 12.661 -4.822 -2.822 1.00 98.44 337 ARG A O 1
ATOM 2634 N N . PRO A 1 338 ? 14.865 -4.419 -2.782 1.00 98.56 338 PRO A N 1
ATOM 2635 C CA . PRO A 1 338 ? 14.715 -2.973 -2.930 1.00 98.56 338 PRO A CA 1
ATOM 2636 C C . PRO A 1 338 ? 14.149 -2.610 -4.310 1.00 98.56 338 PRO A C 1
ATOM 2638 O O . PRO A 1 338 ? 14.643 -3.108 -5.328 1.00 98.56 338 PRO A O 1
ATOM 2641 N N . ILE A 1 339 ? 13.138 -1.739 -4.342 1.00 98.06 339 ILE A N 1
ATOM 2642 C CA . ILE A 1 339 ? 12.430 -1.310 -5.553 1.00 98.06 339 ILE A CA 1
ATOM 2643 C C . ILE A 1 339 ? 12.515 0.206 -5.720 1.00 98.06 339 ILE A C 1
ATOM 2645 O O . ILE A 1 339 ? 12.174 0.965 -4.813 1.00 98.06 339 ILE A O 1
ATOM 2649 N N . LEU A 1 340 ? 12.925 0.651 -6.910 1.00 98.25 340 LEU A N 1
ATOM 2650 C CA . LEU A 1 340 ? 12.839 2.057 -7.302 1.00 98.25 340 LEU A CA 1
ATOM 2651 C C . LEU A 1 340 ? 11.507 2.320 -8.019 1.00 98.25 340 LEU A C 1
ATOM 2653 O O . LEU A 1 340 ? 11.317 1.896 -9.158 1.00 98.25 340 LEU A O 1
ATOM 2657 N N . ALA A 1 341 ? 10.592 3.028 -7.365 1.00 96.62 341 ALA A N 1
ATOM 2658 C CA . ALA A 1 341 ? 9.300 3.382 -7.945 1.00 96.62 341 ALA A CA 1
ATOM 2659 C C . ALA A 1 341 ? 9.355 4.677 -8.775 1.00 96.62 341 ALA A C 1
ATOM 2661 O O . ALA A 1 341 ? 10.104 5.608 -8.472 1.00 96.62 341 ALA A O 1
ATOM 2662 N N . GLY A 1 342 ? 8.523 4.749 -9.813 1.00 94.69 342 GLY A N 1
ATOM 2663 C CA . GLY A 1 342 ? 8.381 5.904 -10.693 1.00 94.69 342 GLY A CA 1
ATOM 2664 C C . GLY A 1 342 ? 6.985 6.021 -11.301 1.00 94.69 342 GLY A C 1
ATOM 2665 O O . GLY A 1 342 ? 6.044 5.353 -10.878 1.00 94.69 342 GLY A O 1
ATOM 2666 N N . GLN A 1 343 ? 6.837 6.892 -12.295 1.00 92.31 343 GLN A N 1
ATOM 2667 C CA . GLN A 1 343 ? 5.560 7.144 -12.962 1.00 92.31 343 GLN A CA 1
ATOM 2668 C C . GLN A 1 343 ? 5.489 6.382 -14.287 1.00 92.31 343 GLN A C 1
ATOM 2670 O O . GLN A 1 343 ? 6.432 6.437 -15.077 1.00 92.31 343 GLN A O 1
ATOM 2675 N N . SER A 1 344 ? 4.357 5.725 -14.570 1.00 87.25 344 SER A N 1
ATOM 2676 C CA . SER A 1 344 ? 4.200 4.951 -15.810 1.00 87.25 344 SER A CA 1
ATOM 2677 C C . SER A 1 344 ? 4.398 5.831 -17.045 1.00 87.25 344 SER A C 1
ATOM 2679 O O . SER A 1 344 ? 5.327 5.594 -17.803 1.00 87.25 344 SER A O 1
ATOM 2681 N N . VAL A 1 345 ? 3.646 6.928 -17.183 1.00 85.06 345 VAL A N 1
ATOM 2682 C CA . VAL A 1 345 ? 3.692 7.821 -18.361 1.00 85.06 345 VAL A CA 1
ATOM 2683 C C . VAL A 1 345 ? 4.909 8.751 -18.442 1.00 85.06 345 VAL A C 1
ATOM 2685 O O . VAL A 1 345 ? 5.067 9.456 -19.435 1.00 85.06 345 VAL A O 1
ATOM 2688 N N . ASN A 1 346 ? 5.781 8.772 -17.430 1.00 88.31 346 ASN A N 1
ATOM 2689 C CA . ASN A 1 346 ? 6.959 9.641 -17.406 1.00 88.31 346 ASN A CA 1
ATOM 2690 C C . ASN A 1 346 ? 8.231 8.852 -17.052 1.00 88.31 346 ASN A C 1
ATOM 2692 O O . ASN A 1 346 ? 8.638 8.805 -15.886 1.00 88.31 346 ASN A O 1
ATOM 2696 N N . PRO A 1 347 ? 8.902 8.264 -18.060 1.00 87.81 347 PRO A N 1
ATOM 2697 C CA . PRO A 1 347 ? 10.114 7.476 -17.851 1.00 87.81 347 PRO A CA 1
ATOM 2698 C C . PRO A 1 347 ? 11.270 8.232 -17.191 1.00 87.81 347 PRO A C 1
ATOM 2700 O O . PRO A 1 347 ? 12.106 7.602 -16.547 1.00 87.81 347 PRO A O 1
ATOM 2703 N N . ILE A 1 348 ? 11.300 9.569 -17.288 1.00 90.62 348 ILE A N 1
ATOM 2704 C CA . ILE A 1 348 ? 12.381 10.403 -16.738 1.00 90.62 348 ILE A CA 1
ATOM 2705 C C . ILE A 1 348 ? 12.562 10.169 -15.233 1.00 90.62 348 ILE A C 1
ATOM 2707 O O . ILE A 1 348 ? 13.689 10.207 -14.743 1.00 90.62 348 ILE A O 1
ATOM 2711 N N . VAL A 1 349 ? 11.479 9.874 -14.505 1.00 93.75 349 VAL A N 1
ATOM 2712 C CA . VAL A 1 349 ? 11.533 9.592 -13.062 1.00 93.75 349 VAL A CA 1
ATOM 2713 C C . VAL A 1 349 ? 12.459 8.406 -12.765 1.00 93.75 349 VAL A C 1
ATOM 2715 O O . VAL A 1 349 ? 13.310 8.489 -11.881 1.00 93.75 349 VAL A O 1
ATOM 2718 N N . ILE A 1 350 ? 12.330 7.320 -13.533 1.00 93.75 350 ILE A N 1
ATOM 2719 C CA . ILE A 1 350 ? 13.149 6.114 -13.373 1.00 93.75 350 ILE A CA 1
ATOM 2720 C C . ILE A 1 350 ? 14.540 6.308 -13.976 1.00 93.75 350 ILE A C 1
ATOM 2722 O O . ILE A 1 350 ? 15.529 5.954 -13.332 1.00 93.75 350 ILE A O 1
ATOM 2726 N N . THR A 1 351 ? 14.642 6.868 -15.188 1.00 93.44 351 THR A N 1
ATOM 2727 C CA . THR A 1 351 ? 15.937 6.960 -15.883 1.00 93.44 351 THR A CA 1
ATOM 2728 C C . THR A 1 351 ? 16.921 7.842 -15.118 1.00 93.44 351 THR A C 1
ATOM 2730 O O . THR A 1 351 ? 18.059 7.430 -14.908 1.00 93.44 351 THR A O 1
ATOM 2733 N N . GLN A 1 352 ? 16.467 8.984 -14.581 1.00 96.50 352 GLN A N 1
ATOM 2734 C CA . GLN A 1 352 ? 17.296 9.850 -13.734 1.00 96.50 352 GLN A CA 1
ATOM 2735 C C . GLN A 1 352 ? 17.805 9.123 -12.488 1.00 96.50 352 GLN A C 1
ATOM 2737 O O . GLN A 1 352 ? 18.958 9.305 -12.101 1.00 96.50 352 GLN A O 1
ATOM 2742 N N . GLY A 1 353 ? 16.965 8.294 -11.862 1.00 97.00 353 GLY A N 1
ATOM 2743 C CA . GLY A 1 353 ? 17.350 7.516 -10.689 1.00 97.00 353 GLY A CA 1
ATOM 2744 C C . GLY A 1 353 ? 18.386 6.435 -11.003 1.00 97.00 353 GLY A C 1
ATOM 2745 O O . GLY A 1 353 ? 19.401 6.339 -10.313 1.00 97.00 353 GLY A O 1
ATOM 2746 N N . LEU A 1 354 ? 18.162 5.639 -12.053 1.00 96.31 354 LEU A N 1
ATOM 2747 C CA . LEU A 1 354 ? 19.059 4.538 -12.417 1.00 96.31 354 LEU A CA 1
ATOM 2748 C C . LEU A 1 354 ? 20.415 5.023 -12.942 1.00 96.31 354 LEU A C 1
ATOM 2750 O O . LEU A 1 354 ? 21.438 4.453 -12.563 1.00 96.31 354 LEU A O 1
ATOM 2754 N N . ASP A 1 355 ? 20.452 6.094 -13.737 1.00 96.69 355 ASP A N 1
ATOM 2755 C CA . ASP A 1 355 ? 21.711 6.650 -14.254 1.00 96.69 355 ASP A CA 1
ATOM 2756 C C . ASP A 1 355 ? 22.575 7.231 -13.147 1.00 96.69 355 ASP A C 1
ATOM 2758 O O . ASP A 1 355 ? 23.788 7.007 -13.109 1.00 96.69 355 ASP A O 1
ATOM 2762 N N . TYR A 1 356 ? 21.936 7.917 -12.202 1.00 98.31 356 TYR A N 1
ATOM 2763 C CA . TYR A 1 356 ? 22.591 8.392 -10.997 1.00 98.31 356 TYR A CA 1
ATOM 2764 C C . TYR A 1 356 ? 23.179 7.240 -10.182 1.00 98.31 356 TYR A C 1
ATOM 2766 O O . TYR A 1 356 ? 24.358 7.297 -9.833 1.00 98.31 356 TYR A O 1
ATOM 2774 N N . LEU A 1 357 ? 22.411 6.172 -9.924 1.00 97.81 357 LEU A N 1
ATOM 2775 C CA . LEU A 1 357 ? 22.933 5.006 -9.206 1.00 97.81 357 LEU A CA 1
ATOM 2776 C C . LEU A 1 357 ? 24.134 4.403 -9.936 1.00 97.81 357 LEU A C 1
ATOM 2778 O O . LEU A 1 357 ? 25.185 4.223 -9.319 1.00 97.81 357 LEU A O 1
ATOM 2782 N N . ASN A 1 358 ? 24.008 4.187 -11.249 1.00 96.94 358 ASN A N 1
ATOM 2783 C CA . ASN A 1 358 ? 25.073 3.643 -12.084 1.00 96.94 358 ASN A CA 1
ATOM 2784 C C . ASN A 1 358 ? 26.354 4.482 -12.016 1.00 96.94 358 ASN A C 1
ATOM 2786 O O . ASN A 1 358 ? 27.452 3.942 -11.888 1.00 96.94 358 ASN A O 1
ATOM 2790 N N . LYS A 1 359 ? 26.219 5.809 -12.072 1.00 97.00 359 LYS A N 1
ATOM 2791 C CA . LYS A 1 359 ? 27.359 6.724 -12.084 1.00 97.00 359 LYS A CA 1
ATOM 2792 C C . LYS A 1 359 ? 27.993 6.932 -10.709 1.00 97.00 359 LYS A C 1
ATOM 2794 O O . LYS A 1 359 ? 29.210 7.093 -10.635 1.00 97.00 359 LYS A O 1
ATOM 2799 N N . VAL A 1 360 ? 27.192 6.976 -9.645 1.00 97.50 360 VAL A N 1
ATOM 2800 C CA . VAL A 1 360 ? 27.641 7.358 -8.296 1.00 97.50 360 VAL A CA 1
ATOM 2801 C C . VAL A 1 360 ? 28.013 6.152 -7.437 1.00 97.50 360 VAL A C 1
ATOM 2803 O O . VAL A 1 360 ? 28.978 6.235 -6.676 1.00 97.50 360 VAL A O 1
ATOM 2806 N N . TYR A 1 361 ? 27.282 5.043 -7.559 1.00 96.00 361 TYR A N 1
ATOM 2807 C CA . TYR A 1 361 ? 27.468 3.844 -6.734 1.00 96.00 361 TYR A CA 1
ATOM 2808 C C . TYR A 1 361 ? 27.874 2.600 -7.538 1.00 96.00 361 TYR A C 1
ATOM 2810 O O . TYR A 1 361 ? 28.482 1.697 -6.971 1.00 96.00 361 TYR A O 1
ATOM 2818 N N . GLY A 1 362 ? 27.576 2.553 -8.839 1.00 94.81 362 GLY A N 1
ATOM 2819 C CA . GLY A 1 362 ? 27.818 1.404 -9.716 1.00 94.81 362 GLY A CA 1
ATOM 2820 C C . GLY A 1 362 ? 26.518 0.756 -10.197 1.00 94.81 362 GLY A C 1
ATOM 2821 O O . GLY A 1 362 ? 25.429 1.273 -9.957 1.00 94.81 362 GLY A O 1
ATOM 2822 N N . ALA A 1 363 ? 26.621 -0.381 -10.891 1.00 93.62 363 ALA A N 1
ATOM 2823 C CA . ALA A 1 363 ? 25.491 -1.000 -11.587 1.00 93.62 363 ALA A CA 1
ATOM 2824 C C . ALA A 1 363 ? 24.252 -1.183 -10.672 1.00 93.62 363 ALA A C 1
ATOM 2826 O O . ALA A 1 363 ? 24.355 -1.872 -9.651 1.00 93.62 363 ALA A O 1
ATOM 2827 N N . PRO A 1 364 ? 23.072 -0.632 -11.030 1.00 93.31 364 PRO A N 1
ATOM 2828 C CA . PRO A 1 364 ? 21.863 -0.700 -10.208 1.00 93.31 364 PRO A CA 1
ATOM 2829 C C . PRO A 1 364 ? 21.438 -2.112 -9.790 1.00 93.31 364 PRO A C 1
ATOM 2831 O O . PRO A 1 364 ? 20.948 -2.281 -8.675 1.00 93.31 364 PRO A O 1
ATOM 2834 N N . SER A 1 365 ? 21.680 -3.135 -10.617 1.00 90.56 365 SER A N 1
ATOM 2835 C CA . SER A 1 365 ? 21.411 -4.545 -10.281 1.00 90.56 365 SER A CA 1
ATOM 2836 C C . SER A 1 365 ? 22.211 -5.069 -9.098 1.00 90.56 365 SER A C 1
ATOM 2838 O O . SER A 1 365 ? 21.870 -6.110 -8.562 1.00 90.56 365 SER A O 1
ATOM 2840 N N . THR A 1 366 ? 23.246 -4.375 -8.633 1.00 90.06 366 THR A N 1
ATOM 2841 C CA . THR A 1 366 ? 23.959 -4.778 -7.411 1.00 90.06 366 THR A CA 1
ATOM 2842 C C . THR A 1 366 ? 23.215 -4.383 -6.129 1.00 90.06 366 THR A C 1
ATOM 2844 O O . THR A 1 366 ? 23.505 -4.925 -5.060 1.00 90.06 366 THR A O 1
ATOM 2847 N N . PHE A 1 367 ? 22.233 -3.478 -6.224 1.00 89.75 367 PHE A N 1
ATOM 2848 C CA . PHE A 1 367 ? 21.495 -2.929 -5.080 1.00 89.75 367 PHE A CA 1
ATOM 2849 C C . PHE A 1 367 ? 19.985 -3.156 -5.184 1.00 89.75 367 PHE A C 1
ATOM 2851 O O . PHE A 1 367 ? 19.333 -3.431 -4.180 1.00 89.75 367 PHE A O 1
ATOM 2858 N N . LEU A 1 368 ? 19.426 -3.029 -6.387 1.00 96.69 368 LEU A N 1
ATOM 2859 C CA . LEU A 1 368 ? 17.993 -3.090 -6.638 1.00 96.69 368 LEU A CA 1
ATOM 2860 C C . LEU A 1 368 ? 17.581 -4.460 -7.164 1.00 96.69 368 LEU A C 1
ATOM 2862 O O . LEU A 1 368 ? 18.292 -5.092 -7.943 1.00 96.69 368 LEU A O 1
ATOM 2866 N N . HIS A 1 369 ? 16.383 -4.883 -6.775 1.00 97.56 369 HIS A N 1
ATOM 2867 C CA . HIS A 1 369 ? 15.696 -5.995 -7.418 1.00 97.56 369 HIS A CA 1
ATOM 2868 C C . HIS A 1 369 ? 14.984 -5.557 -8.697 1.00 97.56 369 HIS A C 1
ATOM 2870 O O . HIS A 1 369 ? 14.971 -6.284 -9.691 1.00 97.56 369 HIS A O 1
ATOM 2876 N N . GLY A 1 370 ? 14.387 -4.368 -8.682 1.00 96.25 370 GLY A N 1
ATOM 2877 C CA . GLY A 1 370 ? 13.550 -3.921 -9.779 1.00 96.25 370 GLY A CA 1
ATOM 2878 C C . GLY A 1 370 ? 13.194 -2.448 -9.724 1.00 96.25 370 GLY A C 1
ATOM 2879 O O . GLY A 1 370 ? 13.512 -1.736 -8.769 1.00 96.25 370 GLY A O 1
ATOM 2880 N N . ILE A 1 371 ? 12.493 -2.024 -10.764 1.00 96.25 371 ILE A N 1
ATOM 2881 C CA . ILE A 1 371 ? 11.742 -0.776 -10.798 1.00 96.25 371 ILE A CA 1
ATOM 2882 C C . ILE A 1 371 ? 10.251 -1.067 -10.672 1.00 96.25 371 ILE A C 1
ATOM 2884 O O . ILE A 1 371 ? 9.807 -2.191 -10.926 1.00 96.25 371 ILE A O 1
ATOM 2888 N N . ALA A 1 372 ? 9.471 -0.048 -10.332 1.00 95.12 372 ALA A N 1
ATOM 2889 C CA . ALA A 1 372 ? 8.024 -0.158 -10.342 1.00 95.12 372 ALA A CA 1
ATOM 2890 C C . ALA A 1 372 ? 7.320 1.084 -10.887 1.00 95.12 372 ALA A C 1
ATOM 2892 O O . ALA A 1 372 ? 7.809 2.203 -10.744 1.00 95.12 372 ALA A O 1
ATOM 2893 N N . ILE A 1 373 ? 6.163 0.876 -11.508 1.00 92.44 373 ILE A N 1
ATOM 2894 C CA . ILE A 1 373 ? 5.324 1.910 -12.128 1.00 92.44 373 ILE A CA 1
ATOM 2895 C C . ILE A 1 373 ? 3.841 1.692 -11.778 1.00 92.44 373 ILE A C 1
ATOM 2897 O O . ILE A 1 373 ? 3.480 0.625 -11.293 1.00 92.44 373 ILE A O 1
ATOM 2901 N N . ALA A 1 374 ? 2.984 2.680 -12.053 1.00 91.25 374 ALA A N 1
ATOM 2902 C CA . ALA A 1 374 ? 1.522 2.578 -11.924 1.00 91.25 374 ALA A CA 1
ATOM 2903 C C . ALA A 1 374 ? 0.824 2.571 -13.301 1.00 91.25 374 ALA A C 1
ATOM 2905 O O . ALA A 1 374 ? 0.452 3.632 -13.815 1.00 91.25 374 ALA A O 1
ATOM 2906 N N . PRO A 1 375 ? 0.739 1.419 -13.988 1.00 87.56 375 PRO A N 1
ATOM 2907 C CA . PRO A 1 375 ? 0.066 1.315 -15.279 1.00 87.56 375 PRO A CA 1
ATOM 2908 C C . PRO A 1 375 ? -1.464 1.211 -15.137 1.00 87.56 375 PRO A C 1
ATOM 2910 O O . PRO A 1 375 ? -1.989 0.186 -14.708 1.00 87.56 375 PRO A O 1
ATOM 2913 N N . TYR A 1 376 ? -2.179 2.255 -15.561 1.00 89.75 376 TYR A N 1
ATOM 2914 C CA . TYR A 1 376 ? -3.645 2.307 -15.599 1.00 89.75 376 TYR A CA 1
ATOM 2915 C C . TYR A 1 376 ? -4.161 2.399 -17.034 1.00 89.75 376 TYR A C 1
ATOM 2917 O O . TYR A 1 376 ? -3.752 3.297 -17.765 1.00 89.75 376 TYR A O 1
ATOM 2925 N N . PHE A 1 377 ? -5.098 1.530 -17.413 1.00 89.06 377 PHE A N 1
ATOM 2926 C CA . PHE A 1 377 ? -5.813 1.644 -18.687 1.00 89.06 377 PHE A CA 1
ATOM 2927 C C . PHE A 1 377 ? -7.150 2.353 -18.469 1.00 89.06 377 PHE A C 1
ATOM 2929 O O . PHE A 1 377 ? -7.875 2.049 -17.528 1.00 89.06 377 PHE A O 1
ATOM 2936 N N . ASP A 1 378 ? -7.476 3.307 -19.330 1.00 91.88 378 ASP A N 1
ATOM 29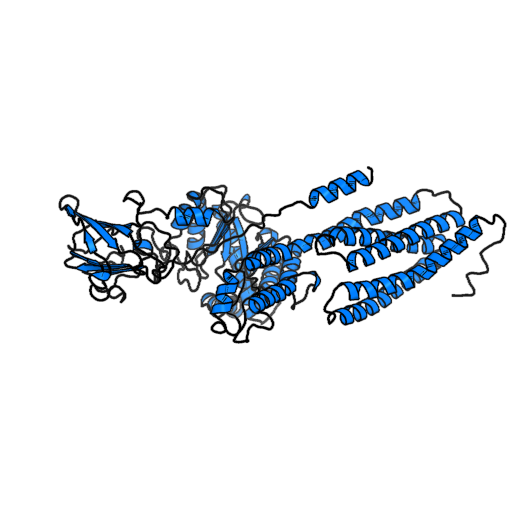37 C CA . ASP A 1 378 ? -8.588 4.240 -19.146 1.00 91.88 378 ASP A CA 1
ATOM 2938 C C . ASP A 1 378 ? -9.648 4.136 -20.256 1.00 91.88 378 ASP A C 1
ATOM 2940 O O . ASP A 1 378 ? -9.649 3.222 -21.077 1.00 91.88 378 ASP A O 1
ATOM 2944 N N . LEU A 1 379 ? -10.581 5.088 -20.296 1.00 93.50 379 LEU A N 1
ATOM 2945 C CA . LEU A 1 379 ? -11.650 5.132 -21.300 1.00 93.50 379 LEU A CA 1
ATOM 2946 C C . LEU A 1 379 ? -11.204 5.667 -22.675 1.00 93.50 379 LEU A C 1
ATOM 2948 O O . LEU A 1 379 ? -12.056 5.872 -23.545 1.00 93.50 379 LEU A O 1
ATOM 2952 N N . ALA A 1 380 ? -9.908 5.921 -22.884 1.00 89.75 380 ALA A N 1
ATOM 2953 C CA . ALA A 1 380 ? -9.342 6.447 -24.122 1.00 89.75 380 ALA A CA 1
ATOM 2954 C C . ALA A 1 380 ? -10.139 7.658 -24.665 1.00 89.75 380 ALA A C 1
ATOM 2956 O O . ALA A 1 380 ? -10.304 8.679 -23.990 1.00 89.75 380 ALA A O 1
ATOM 2957 N N . GLN A 1 381 ? -10.670 7.550 -25.887 1.00 90.25 381 GLN A N 1
ATOM 2958 C CA . GLN A 1 381 ? -11.465 8.594 -26.543 1.00 90.25 381 GLN A CA 1
ATOM 2959 C C . GLN A 1 381 ? -12.779 8.940 -25.817 1.00 90.25 381 GLN A C 1
ATOM 2961 O O . GLN A 1 381 ? -13.310 10.032 -26.011 1.00 90.25 381 GLN A O 1
ATOM 2966 N N . TYR A 1 382 ? -13.288 8.050 -24.960 1.00 93.00 382 TYR A N 1
ATOM 2967 C CA . TYR A 1 382 ? -14.554 8.225 -24.245 1.00 93.00 382 TYR A CA 1
ATOM 2968 C C . TYR A 1 382 ? -14.401 8.889 -22.869 1.00 93.00 382 TYR A C 1
ATOM 2970 O O . TYR A 1 382 ? -15.402 9.127 -22.195 1.00 93.00 382 TYR A O 1
ATOM 2978 N N . LYS A 1 383 ? -13.178 9.225 -22.429 1.00 91.44 383 LYS A N 1
ATOM 2979 C CA . LYS A 1 383 ? -12.907 9.710 -21.058 1.00 91.44 383 LYS A CA 1
ATOM 2980 C C . LYS A 1 383 ? -13.705 10.951 -20.633 1.00 91.44 383 LYS A C 1
ATOM 2982 O O . LYS A 1 383 ? -13.996 11.121 -19.453 1.00 91.44 383 LYS A O 1
ATOM 2987 N N . THR A 1 384 ? -14.074 11.822 -21.573 1.00 93.19 384 THR A N 1
ATOM 2988 C CA . THR A 1 384 ? -14.858 13.044 -21.306 1.00 93.19 384 THR A CA 1
ATOM 2989 C C . THR A 1 384 ? -16.328 12.940 -21.720 1.00 93.19 384 THR A C 1
ATOM 2991 O O . THR A 1 384 ? -17.063 13.916 -21.582 1.00 93.19 384 THR A O 1
ATOM 2994 N N . TRP A 1 385 ? -16.772 11.794 -22.243 1.00 93.31 385 TRP A N 1
ATOM 2995 C CA . TRP A 1 385 ? -18.133 11.627 -22.753 1.00 93.31 385 TRP A CA 1
ATOM 2996 C C . TRP A 1 385 ? -19.141 11.387 -21.621 1.00 93.31 385 TRP A C 1
ATOM 2998 O O . TRP A 1 385 ? -18.837 10.785 -20.588 1.00 93.31 385 TRP A O 1
ATOM 3008 N N . SER A 1 386 ? -20.379 11.822 -21.848 1.00 93.25 386 SER A N 1
ATOM 3009 C CA . SER A 1 386 ? -21.543 11.508 -21.017 1.00 93.25 386 SER A CA 1
ATOM 3010 C C . SER A 1 386 ? -22.467 10.509 -21.726 1.00 93.25 386 SER A C 1
ATOM 3012 O O . SER A 1 386 ? -22.331 10.272 -22.925 1.00 93.25 386 SER A O 1
ATOM 3014 N N . ASN A 1 387 ? -23.400 9.908 -20.979 1.00 94.56 387 ASN A N 1
ATOM 3015 C CA . ASN A 1 387 ? -24.390 8.943 -21.483 1.00 94.56 387 ASN A CA 1
ATOM 3016 C C . ASN A 1 387 ? -23.787 7.725 -22.207 1.00 94.56 387 ASN A C 1
ATOM 3018 O O . ASN A 1 387 ? -24.352 7.230 -23.180 1.00 94.56 387 ASN A O 1
ATOM 3022 N N . LEU A 1 388 ? -22.641 7.238 -21.728 1.00 96.00 388 LEU A N 1
ATOM 3023 C CA . LEU A 1 388 ? -22.027 6.020 -22.249 1.00 96.00 388 LEU A CA 1
ATOM 3024 C C . LEU A 1 388 ? -22.896 4.802 -21.927 1.00 96.00 388 LEU A C 1
ATOM 3026 O O . LEU A 1 388 ? -23.467 4.705 -20.841 1.00 96.00 388 LEU A O 1
ATOM 3030 N N . SER A 1 389 ? -22.939 3.851 -22.853 1.00 97.00 389 SER A N 1
ATOM 3031 C CA . SER A 1 389 ? -23.381 2.479 -22.595 1.00 97.00 389 SER A CA 1
ATOM 3032 C C . SER A 1 389 ? -22.264 1.653 -21.947 1.00 97.00 389 SER A C 1
ATOM 3034 O O . SER A 1 389 ? -21.085 2.003 -22.033 1.00 97.00 389 SER A O 1
ATOM 3036 N N . THR A 1 390 ? -22.618 0.530 -21.316 1.00 96.69 390 THR A N 1
ATOM 3037 C CA . THR A 1 390 ? -21.638 -0.429 -20.776 1.00 96.69 390 THR A CA 1
ATOM 3038 C C . THR A 1 390 ? -20.680 -0.934 -21.858 1.00 96.69 390 THR A C 1
ATOM 3040 O O . THR A 1 390 ? -19.482 -1.023 -21.607 1.00 96.69 390 THR A O 1
ATOM 3043 N N . ASP A 1 391 ? -21.171 -1.167 -23.078 1.00 96.75 391 ASP A N 1
ATOM 3044 C CA . ASP A 1 391 ? -20.339 -1.601 -24.207 1.00 96.75 391 ASP A CA 1
ATOM 3045 C C . ASP A 1 391 ? -19.299 -0.549 -24.597 1.00 96.75 391 ASP A C 1
ATOM 3047 O O . ASP A 1 391 ? -18.128 -0.875 -24.747 1.00 96.75 391 ASP A O 1
ATOM 3051 N N . GLN A 1 392 ? -19.680 0.730 -24.654 1.00 96.31 392 GLN A N 1
ATOM 3052 C CA . GLN A 1 392 ? -18.726 1.807 -24.945 1.00 96.31 392 GLN A CA 1
ATOM 3053 C C . GLN A 1 392 ? -17.659 1.959 -23.855 1.00 96.31 392 GLN A C 1
ATOM 3055 O O . GLN A 1 392 ? -16.515 2.297 -24.158 1.00 96.31 392 GLN A O 1
ATOM 3060 N N . VAL A 1 393 ? -18.007 1.703 -22.589 1.00 96.25 393 VAL A N 1
ATOM 3061 C CA . VAL A 1 393 ? -17.026 1.683 -21.494 1.00 96.25 393 VAL A CA 1
ATOM 3062 C C . VAL A 1 393 ? -16.014 0.554 -21.709 1.00 96.25 393 VAL A C 1
ATOM 3064 O O . VAL A 1 393 ? -14.810 0.808 -21.674 1.00 96.25 393 VAL A O 1
ATOM 3067 N N . ILE A 1 394 ? -16.485 -0.666 -21.986 1.00 95.62 394 ILE A N 1
ATOM 3068 C CA . ILE A 1 394 ? -15.631 -1.831 -22.271 1.00 95.62 394 ILE A CA 1
ATOM 3069 C C . ILE A 1 394 ? -14.753 -1.589 -23.510 1.00 95.62 394 ILE A C 1
ATOM 3071 O O . ILE A 1 394 ? -13.553 -1.859 -23.468 1.00 95.62 394 ILE A O 1
ATOM 3075 N N . ASP A 1 395 ? -15.306 -1.010 -24.577 1.00 94.75 395 ASP A N 1
ATOM 3076 C CA . ASP A 1 395 ? -14.568 -0.667 -25.797 1.00 94.75 395 ASP A CA 1
ATOM 3077 C C . ASP A 1 395 ? -13.472 0.377 -25.543 1.00 94.75 395 ASP A C 1
ATOM 3079 O O . ASP A 1 395 ? -12.375 0.274 -26.100 1.00 94.75 395 ASP A O 1
ATOM 3083 N N . GLY A 1 396 ? -13.743 1.374 -24.693 1.00 93.62 396 GLY A N 1
ATOM 3084 C CA . GLY A 1 396 ? -12.762 2.380 -24.277 1.00 93.62 396 GLY A CA 1
ATOM 3085 C C . GLY A 1 396 ? -11.575 1.759 -23.552 1.00 93.62 396 GLY A C 1
ATOM 3086 O O . GLY A 1 396 ? -10.432 1.965 -23.959 1.00 93.62 396 GLY A O 1
ATOM 3087 N N . LEU A 1 397 ? -11.865 0.930 -22.545 1.00 93.56 397 LEU A N 1
ATOM 3088 C CA . LEU A 1 397 ? -10.854 0.198 -21.778 1.00 93.56 397 LEU A CA 1
ATOM 3089 C C . LEU A 1 397 ? -10.025 -0.724 -22.675 1.00 93.56 397 LEU A C 1
ATOM 3091 O O . LEU A 1 397 ? -8.798 -0.722 -22.595 1.00 93.56 397 LEU A O 1
ATOM 3095 N N . ASN A 1 398 ? -10.676 -1.467 -23.574 1.00 91.38 398 ASN A N 1
ATOM 3096 C CA . ASN A 1 398 ? -9.983 -2.318 -24.535 1.00 91.38 398 ASN A CA 1
ATOM 3097 C C . ASN A 1 398 ? -9.052 -1.503 -25.442 1.00 91.38 398 ASN A C 1
ATOM 3099 O O . ASN A 1 398 ? -7.896 -1.873 -25.626 1.00 91.38 398 ASN A O 1
ATOM 3103 N N . SER A 1 399 ? -9.534 -0.373 -25.968 1.00 88.62 399 SER A N 1
ATOM 3104 C CA . SER A 1 399 ? -8.746 0.520 -26.827 1.00 88.62 399 SER A CA 1
ATOM 3105 C C . SER A 1 399 ? -7.519 1.070 -26.098 1.00 88.62 399 SER A C 1
ATOM 3107 O O . SER A 1 399 ? -6.437 1.118 -26.679 1.00 88.62 399 SER A O 1
ATOM 3109 N N . SER A 1 400 ? -7.666 1.430 -24.820 1.00 86.94 400 SER A N 1
ATOM 3110 C CA . SER A 1 400 ? -6.553 1.860 -23.970 1.00 86.94 400 SER A CA 1
ATOM 3111 C C . SER A 1 400 ? -5.553 0.718 -23.744 1.00 86.94 400 SER A C 1
ATOM 3113 O O . SER A 1 400 ? -4.353 0.919 -23.918 1.00 86.94 400 SER A O 1
ATOM 3115 N N . ILE A 1 401 ? -6.020 -0.516 -23.501 1.00 84.25 401 ILE A N 1
ATOM 3116 C CA . ILE A 1 401 ? -5.146 -1.696 -23.365 1.00 84.25 401 ILE A CA 1
ATOM 3117 C C . ILE A 1 401 ? -4.304 -1.941 -24.620 1.00 84.25 401 ILE A C 1
ATOM 3119 O O . ILE A 1 401 ? -3.121 -2.261 -24.502 1.00 84.25 401 ILE A O 1
ATOM 3123 N N . GLN A 1 402 ? -4.876 -1.755 -25.815 1.00 77.75 402 GLN A N 1
ATOM 3124 C CA . GLN A 1 402 ? -4.129 -1.931 -27.063 1.00 77.75 402 GLN A CA 1
ATOM 3125 C C . GLN A 1 402 ? -2.900 -1.012 -27.133 1.00 77.75 402 GLN A C 1
ATOM 3127 O O . GLN A 1 402 ? -1.914 -1.400 -27.747 1.00 77.75 402 GLN A O 1
ATOM 3132 N N . THR A 1 403 ? -2.903 0.147 -26.458 1.00 74.69 403 THR A N 1
ATOM 3133 C CA . THR A 1 403 ? -1.748 1.067 -26.408 1.00 74.69 403 THR A CA 1
ATOM 3134 C C . THR A 1 403 ? -0.535 0.511 -25.651 1.00 74.69 403 THR A C 1
ATOM 3136 O O . THR A 1 403 ? 0.585 0.977 -25.856 1.00 74.69 403 THR A O 1
ATOM 3139 N N . TYR A 1 404 ? -0.731 -0.514 -24.815 1.00 70.25 404 TYR A N 1
ATOM 3140 C CA . TYR A 1 404 ? 0.347 -1.192 -24.088 1.00 70.25 404 TYR A CA 1
ATOM 3141 C C . TYR A 1 404 ? 1.026 -2.302 -24.886 1.00 70.25 404 TYR A C 1
ATOM 3143 O O . TYR A 1 404 ? 2.050 -2.827 -24.447 1.00 70.25 404 TYR A O 1
ATOM 3151 N N . LEU A 1 405 ? 0.466 -2.674 -26.037 1.00 64.38 405 LEU A N 1
ATOM 3152 C CA . LEU A 1 405 ? 1.015 -3.724 -26.877 1.00 64.38 405 LEU A CA 1
ATOM 3153 C C . LEU A 1 405 ? 2.317 -3.248 -27.546 1.00 64.38 405 LEU A C 1
ATOM 3155 O O . LEU A 1 405 ? 2.313 -2.223 -28.236 1.00 64.38 405 LEU A O 1
ATOM 3159 N N . PRO A 1 406 ? 3.442 -3.967 -27.377 1.00 54.91 406 PRO A N 1
ATOM 3160 C CA . PRO A 1 406 ? 4.734 -3.545 -27.921 1.00 54.91 406 PRO A CA 1
ATOM 3161 C C . PRO A 1 406 ? 4.788 -3.526 -29.455 1.00 54.91 406 PRO A C 1
ATOM 3163 O O . PRO A 1 406 ? 5.719 -2.961 -30.029 1.00 54.91 406 PRO A O 1
ATOM 3166 N N . GLU A 1 407 ? 3.785 -4.084 -30.136 1.00 53.91 407 GLU A N 1
ATOM 3167 C CA . GLU A 1 407 ? 3.547 -3.937 -31.572 1.00 53.91 407 GLU A CA 1
ATOM 3168 C C . GLU A 1 407 ? 3.358 -2.473 -32.001 1.00 53.91 407 GLU A C 1
ATOM 3170 O O . GLU A 1 407 ? 3.667 -2.136 -33.144 1.00 53.91 407 GLU A O 1
ATOM 3175 N N . LEU A 1 408 ? 2.911 -1.593 -31.097 1.00 54.75 408 LEU A N 1
ATOM 3176 C CA . LEU A 1 408 ? 2.802 -0.150 -31.343 1.00 54.75 408 LEU A CA 1
ATOM 3177 C C . LEU A 1 408 ? 4.135 0.599 -31.170 1.00 54.75 408 LEU A C 1
ATOM 3179 O O . LEU A 1 408 ? 4.213 1.804 -31.412 1.00 54.75 408 LEU A O 1
ATOM 3183 N N . GLY A 1 409 ? 5.205 -0.116 -30.813 1.00 48.81 409 GLY A N 1
ATOM 3184 C CA . GLY A 1 409 ? 6.563 0.401 -30.725 1.00 48.81 409 GLY A CA 1
ATOM 3185 C C . GLY A 1 409 ? 7.015 0.751 -29.307 1.00 48.81 409 GLY A C 1
ATOM 3186 O O . GLY A 1 409 ? 6.362 0.464 -28.309 1.00 48.81 409 GLY A O 1
ATOM 3187 N N . TRP A 1 410 ? 8.199 1.360 -29.234 1.00 59.22 410 TRP A N 1
ATOM 3188 C CA . TRP A 1 410 ? 8.919 1.662 -27.996 1.00 59.22 410 TRP A CA 1
ATOM 3189 C C . TRP A 1 410 ? 9.238 3.160 -28.000 1.00 59.22 410 TRP A C 1
ATOM 3191 O O . TRP A 1 410 ? 10.315 3.580 -28.420 1.00 59.22 410 TRP A O 1
ATOM 3201 N N . SER A 1 411 ? 8.264 3.991 -27.635 1.00 53.41 411 SER A N 1
ATOM 3202 C CA . SER A 1 411 ? 8.389 5.453 -27.679 1.00 53.41 411 SER A CA 1
ATOM 3203 C C . SER A 1 411 ? 7.811 6.093 -26.415 1.00 53.41 411 SER A C 1
ATOM 3205 O O . SER A 1 411 ? 7.192 5.418 -25.595 1.00 53.41 411 SER A O 1
ATOM 3207 N N . GLN A 1 412 ? 7.963 7.413 -26.256 1.00 49.78 412 GLN A N 1
ATOM 3208 C CA . GLN A 1 412 ? 7.283 8.156 -25.183 1.00 49.78 412 GLN A CA 1
ATOM 3209 C C . GLN A 1 412 ? 5.749 8.000 -25.220 1.00 49.78 412 GLN A C 1
ATOM 3211 O O . GLN A 1 412 ? 5.095 8.221 -24.207 1.00 49.78 412 GLN A O 1
ATOM 3216 N N . GLN A 1 413 ? 5.179 7.599 -26.361 1.00 54.22 413 GLN A N 1
ATOM 3217 C CA . GLN A 1 413 ? 3.747 7.336 -26.531 1.00 54.22 413 GLN A CA 1
ATOM 3218 C C . GLN A 1 413 ? 3.351 5.906 -26.105 1.00 54.22 413 GLN A C 1
ATOM 3220 O O . GLN A 1 413 ? 2.164 5.633 -25.973 1.00 54.22 413 GLN A O 1
ATOM 3225 N N . ALA A 1 414 ? 4.325 5.021 -25.850 1.00 63.38 414 ALA A N 1
ATOM 3226 C CA . ALA A 1 414 ? 4.155 3.648 -25.357 1.00 63.38 414 ALA A CA 1
ATOM 3227 C C . ALA A 1 414 ? 5.065 3.413 -24.126 1.00 63.38 414 ALA A C 1
ATOM 3229 O O . ALA A 1 414 ? 6.066 2.688 -24.183 1.00 63.38 414 ALA A O 1
ATOM 3230 N N . PRO A 1 415 ? 4.775 4.081 -22.997 1.00 66.25 415 PRO A N 1
ATOM 3231 C CA . PRO A 1 415 ? 5.769 4.334 -21.960 1.00 66.25 415 PRO A CA 1
ATOM 3232 C C . PRO A 1 415 ? 6.191 3.086 -21.166 1.00 66.25 415 PRO A C 1
ATOM 3234 O O . PRO A 1 415 ? 7.327 3.031 -20.695 1.00 66.25 415 PRO A O 1
ATOM 3237 N N . ILE A 1 416 ? 5.348 2.047 -21.072 1.00 74.62 416 ILE A N 1
ATOM 3238 C CA . ILE A 1 416 ? 5.717 0.779 -20.410 1.00 74.62 416 ILE A CA 1
ATOM 3239 C C . ILE A 1 416 ? 6.903 0.106 -21.112 1.00 74.62 416 ILE A C 1
ATOM 3241 O O . ILE A 1 416 ? 7.811 -0.386 -20.439 1.00 74.62 416 ILE A O 1
ATOM 3245 N N . GLY A 1 417 ? 6.940 0.132 -22.449 1.00 72.56 417 GLY A N 1
ATOM 3246 C CA . GLY A 1 417 ? 8.046 -0.441 -23.216 1.00 72.56 417 GLY A CA 1
ATOM 3247 C C . GLY A 1 417 ? 9.382 0.215 -22.866 1.00 72.56 417 GLY A C 1
ATOM 3248 O O . GLY A 1 417 ? 10.381 -0.477 -22.686 1.00 72.56 417 GLY A O 1
ATOM 3249 N N . VAL A 1 418 ? 9.397 1.540 -22.678 1.00 76.44 418 VAL A N 1
ATOM 3250 C CA . VAL A 1 418 ? 10.606 2.285 -22.287 1.00 76.44 418 VAL A CA 1
ATOM 3251 C C . VAL A 1 418 ? 11.125 1.819 -20.926 1.00 76.44 418 VAL A C 1
ATOM 3253 O O . VAL A 1 418 ? 12.314 1.529 -20.795 1.00 76.44 418 VAL A O 1
ATOM 3256 N N . HIS A 1 419 ? 10.240 1.683 -19.933 1.00 83.38 419 HIS A N 1
ATOM 3257 C CA . HIS A 1 419 ? 10.605 1.162 -18.610 1.00 83.38 419 HIS A CA 1
ATOM 3258 C C . HIS A 1 419 ? 11.168 -0.260 -18.692 1.00 83.38 419 HIS A C 1
ATOM 3260 O O . HIS A 1 419 ? 12.188 -0.548 -18.069 1.00 83.38 419 HIS A O 1
ATOM 3266 N N . ALA A 1 420 ? 10.559 -1.126 -19.508 1.00 78.62 420 ALA A N 1
ATOM 3267 C CA . ALA A 1 420 ? 11.019 -2.497 -19.709 1.00 78.62 420 ALA A CA 1
ATOM 3268 C C . ALA A 1 420 ? 12.420 -2.579 -20.337 1.00 78.62 420 ALA A C 1
ATOM 3270 O O . ALA A 1 420 ? 13.255 -3.332 -19.834 1.00 78.62 420 ALA A O 1
ATOM 3271 N N . VAL A 1 421 ? 12.721 -1.786 -21.378 1.00 76.75 421 VAL A N 1
ATOM 3272 C CA . VAL A 1 421 ? 14.080 -1.735 -21.967 1.00 76.75 421 VAL A CA 1
ATOM 3273 C C . VAL A 1 421 ? 15.090 -1.273 -20.939 1.00 76.75 421 VAL A C 1
ATOM 3275 O O . VAL A 1 421 ? 16.154 -1.874 -20.805 1.00 76.75 421 VAL A O 1
ATOM 3278 N N . TYR A 1 422 ? 14.768 -0.196 -20.225 1.00 80.75 422 TYR A N 1
ATOM 3279 C CA . TYR A 1 422 ? 15.714 0.415 -19.305 1.00 80.75 422 TYR A CA 1
ATOM 3280 C C . TYR A 1 422 ? 16.011 -0.490 -18.110 1.00 80.75 422 TYR A C 1
ATOM 3282 O O . TYR A 1 422 ? 17.164 -0.643 -17.710 1.00 80.75 422 TYR A O 1
ATOM 3290 N N . ALA A 1 423 ? 14.985 -1.161 -17.583 1.00 85.56 423 ALA A N 1
ATOM 3291 C CA . ALA A 1 423 ? 15.159 -2.181 -16.561 1.00 85.56 423 ALA A CA 1
ATOM 3292 C C . ALA A 1 423 ? 15.998 -3.357 -17.080 1.00 85.56 423 ALA A C 1
ATOM 3294 O O . ALA A 1 423 ? 16.953 -3.759 -16.416 1.00 85.56 423 ALA A O 1
ATOM 3295 N N . ALA A 1 424 ? 15.711 -3.859 -18.287 1.00 81.56 424 ALA A N 1
ATOM 3296 C CA . ALA A 1 424 ? 16.461 -4.955 -18.898 1.00 81.56 424 ALA A CA 1
ATOM 3297 C C . ALA A 1 424 ? 17.942 -4.604 -19.121 1.00 81.56 424 ALA A C 1
ATOM 3299 O O . ALA A 1 424 ? 18.801 -5.441 -18.848 1.00 81.56 424 ALA A O 1
ATOM 3300 N N . TRP A 1 425 ? 18.251 -3.368 -19.536 1.00 82.69 425 TRP A N 1
ATOM 3301 C CA . TRP A 1 425 ? 19.625 -2.870 -19.689 1.00 82.69 425 TRP A CA 1
ATOM 3302 C C . TRP A 1 425 ? 20.446 -3.024 -18.404 1.00 82.69 425 TRP A C 1
ATOM 3304 O O . TRP A 1 425 ? 21.616 -3.398 -18.448 1.00 82.69 425 TRP A O 1
ATOM 3314 N N . TYR A 1 426 ? 19.817 -2.787 -17.252 1.00 84.50 426 TYR A N 1
ATOM 3315 C CA . TYR A 1 426 ? 20.453 -2.930 -15.946 1.00 84.50 426 TYR A CA 1
ATOM 3316 C C . TYR A 1 426 ? 20.230 -4.298 -15.284 1.00 84.50 426 TYR A C 1
ATOM 3318 O O . TYR A 1 426 ? 20.762 -4.516 -14.199 1.00 84.50 426 TYR A O 1
ATOM 3326 N N . GLY A 1 427 ? 19.499 -5.229 -15.908 1.00 84.94 427 GLY A N 1
ATOM 3327 C CA . GLY A 1 427 ? 19.188 -6.547 -15.338 1.00 84.94 427 GLY A CA 1
ATOM 3328 C C . GLY A 1 427 ? 18.172 -6.513 -14.187 1.00 84.94 427 GLY A C 1
ATOM 3329 O O . GLY A 1 427 ? 18.264 -7.316 -13.261 1.00 84.94 427 GLY A O 1
ATOM 3330 N N . LEU A 1 428 ? 17.236 -5.564 -14.222 1.00 89.62 428 LEU A N 1
ATOM 3331 C CA . LEU A 1 428 ? 16.219 -5.322 -13.198 1.00 89.62 428 LEU A CA 1
ATOM 3332 C C . LEU A 1 428 ? 14.843 -5.865 -13.613 1.00 89.62 428 LEU A C 1
ATOM 3334 O O . LEU A 1 428 ? 14.492 -5.865 -14.792 1.00 89.62 428 LEU A O 1
ATOM 3338 N N . ALA A 1 429 ? 14.038 -6.277 -12.631 1.00 90.75 429 ALA A N 1
ATOM 3339 C CA . ALA A 1 429 ? 12.625 -6.594 -12.843 1.00 90.75 429 ALA A CA 1
ATOM 3340 C C . ALA A 1 429 ? 11.769 -5.320 -12.999 1.00 90.75 429 ALA A C 1
ATOM 3342 O O . ALA A 1 429 ? 12.128 -4.261 -12.481 1.00 90.75 429 ALA A O 1
ATOM 3343 N N . VAL A 1 430 ? 10.613 -5.432 -13.659 1.00 87.50 430 VAL A N 1
ATOM 3344 C CA . VAL A 1 430 ? 9.594 -4.369 -13.723 1.00 87.50 430 VAL A CA 1
ATOM 3345 C C . VAL A 1 430 ? 8.338 -4.843 -13.011 1.00 87.50 430 VAL A C 1
ATOM 3347 O O . VAL A 1 430 ? 7.814 -5.908 -13.331 1.00 87.50 430 VAL A O 1
ATOM 3350 N N . HIS A 1 431 ? 7.854 -4.034 -12.073 1.00 90.69 431 HIS A N 1
ATOM 3351 C CA . HIS A 1 431 ? 6.661 -4.310 -11.277 1.00 90.69 431 HIS A CA 1
ATOM 3352 C C . HIS A 1 431 ? 5.599 -3.221 -11.467 1.00 90.69 431 HIS A C 1
ATOM 3354 O O . HIS A 1 431 ? 5.917 -2.068 -11.761 1.00 90.69 431 HIS A O 1
ATOM 3360 N N . GLY A 1 432 ? 4.331 -3.578 -11.273 1.00 90.38 432 GLY A N 1
ATOM 3361 C CA . GLY A 1 432 ? 3.257 -2.610 -11.058 1.00 90.38 432 GLY A CA 1
ATOM 3362 C C . GLY A 1 432 ? 3.019 -2.456 -9.558 1.00 90.38 432 GLY A C 1
ATOM 3363 O O . GLY A 1 432 ? 2.657 -3.447 -8.930 1.00 90.38 432 GLY A O 1
ATOM 3364 N N . TYR A 1 433 ? 3.237 -1.274 -8.969 1.00 93.00 433 TYR A N 1
ATOM 3365 C CA . TYR A 1 433 ? 2.857 -1.051 -7.556 1.00 93.00 433 TYR A CA 1
ATOM 3366 C C . TYR A 1 433 ? 1.360 -0.763 -7.395 1.00 93.00 433 TYR A C 1
ATOM 3368 O O . TYR A 1 433 ? 0.814 -0.933 -6.306 1.00 93.00 433 TYR A O 1
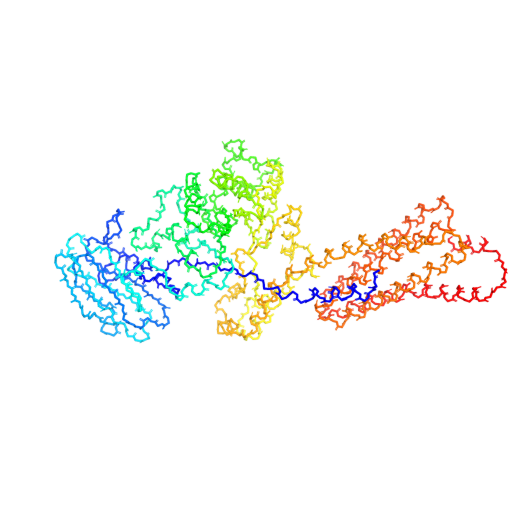ATOM 3376 N N . GLU A 1 434 ? 0.723 -0.367 -8.496 1.00 89.81 434 GLU A N 1
ATOM 3377 C CA . GLU A 1 434 ? -0.700 -0.119 -8.698 1.00 89.81 434 GLU A CA 1
ATOM 3378 C C . GLU A 1 434 ? -1.049 -0.415 -10.163 1.00 89.81 434 GLU A C 1
ATOM 3380 O O . GLU A 1 434 ? -0.155 -0.526 -11.005 1.00 89.81 434 GLU A O 1
ATOM 3385 N N . GLY A 1 435 ? -2.334 -0.527 -10.488 1.00 87.75 435 GLY A N 1
ATOM 3386 C CA . GLY A 1 435 ? -2.788 -0.631 -11.870 1.00 87.75 435 GLY A CA 1
ATOM 3387 C C . GLY A 1 435 ? -4.192 -1.200 -11.996 1.00 87.75 435 GLY A C 1
ATOM 3388 O O . GLY A 1 435 ? -4.772 -1.686 -11.026 1.00 87.75 435 GLY A O 1
ATOM 3389 N N . GLY A 1 436 ? -4.737 -1.142 -13.208 1.00 88.62 436 GLY A N 1
ATOM 3390 C CA . GLY A 1 436 ? -6.096 -1.596 -13.500 1.00 88.62 436 GLY A CA 1
ATOM 3391 C C . GLY A 1 436 ? -6.915 -0.575 -14.293 1.00 88.62 436 GLY A C 1
ATOM 3392 O O . GLY A 1 436 ? -6.345 0.374 -14.840 1.00 88.62 436 GLY A O 1
ATOM 3393 N N . PRO A 1 437 ? -8.241 -0.779 -14.381 1.00 91.75 437 PRO A N 1
ATOM 3394 C CA . PRO A 1 437 ? -9.133 0.117 -15.103 1.00 91.75 437 PRO A CA 1
ATOM 3395 C C . PRO A 1 437 ? -9.315 1.448 -14.360 1.00 91.75 437 PRO A C 1
ATOM 3397 O O . PRO A 1 437 ? -9.832 1.478 -13.244 1.00 91.75 437 PRO A O 1
ATOM 3400 N N . ASP A 1 438 ? -8.980 2.560 -15.011 1.00 91.75 438 ASP A N 1
ATOM 3401 C CA . ASP A 1 438 ? -9.313 3.913 -14.568 1.00 91.75 438 ASP A CA 1
ATOM 3402 C C . ASP A 1 438 ? -10.538 4.434 -15.333 1.00 91.75 438 ASP A C 1
ATOM 3404 O O . ASP A 1 438 ? -10.471 4.882 -16.479 1.00 91.75 438 ASP A O 1
ATOM 3408 N N . THR A 1 439 ? -11.695 4.383 -14.673 1.00 92.25 439 THR A N 1
ATOM 3409 C CA . THR A 1 439 ? -12.950 4.943 -15.202 1.00 92.25 439 THR A CA 1
ATOM 3410 C C . THR A 1 439 ? -13.270 6.329 -14.630 1.00 92.25 439 THR A C 1
ATOM 3412 O O . THR A 1 439 ? -14.317 6.904 -14.949 1.00 92.25 439 THR A O 1
ATOM 3415 N N . ALA A 1 440 ? -12.393 6.873 -13.783 1.00 88.62 440 ALA A N 1
ATOM 3416 C CA . ALA A 1 440 ? -12.577 8.147 -13.098 1.00 88.62 440 ALA A CA 1
ATOM 3417 C C . ALA A 1 440 ? -11.909 9.315 -13.841 1.00 88.62 440 ALA A C 1
ATOM 3419 O O . ALA A 1 440 ? -12.416 10.439 -13.780 1.00 88.62 440 ALA A O 1
ATOM 3420 N N . SER A 1 441 ? -10.814 9.055 -14.561 1.00 86.25 441 SER A N 1
ATOM 3421 C CA . SER A 1 441 ? -10.123 10.048 -15.388 1.00 86.25 441 SER A CA 1
ATOM 3422 C C . SER A 1 441 ? -11.038 10.678 -16.448 1.00 86.25 441 SER A C 1
ATOM 3424 O O . SER A 1 441 ? -11.883 10.024 -17.062 1.00 86.25 441 SER A O 1
ATOM 3426 N N . GLY A 1 442 ? -10.878 11.989 -16.659 1.00 87.69 442 GLY A N 1
ATOM 3427 C CA . GLY A 1 442 ? -11.766 12.797 -17.495 1.00 87.69 442 GLY A CA 1
ATOM 3428 C C . GLY A 1 442 ? -13.016 13.233 -16.728 1.00 87.69 442 GLY A C 1
ATOM 3429 O O . GLY A 1 442 ? -12.942 14.159 -15.924 1.00 87.69 442 GLY A O 1
ATOM 3430 N N . CYS A 1 443 ? -14.164 12.597 -16.978 1.00 89.69 443 CYS A N 1
ATOM 3431 C CA . CYS A 1 443 ? -15.401 12.855 -16.234 1.00 89.69 443 CYS A CA 1
ATOM 3432 C C . CYS A 1 443 ? -15.781 11.670 -15.337 1.00 89.69 443 CYS A C 1
ATOM 3434 O O . CYS A 1 443 ? -16.548 10.793 -15.745 1.00 89.69 443 CYS A O 1
ATOM 3436 N N . GLY A 1 444 ? -15.295 11.654 -14.093 1.00 87.81 444 GLY A N 1
ATOM 3437 C CA . GLY A 1 444 ? -15.556 10.564 -13.146 1.00 87.81 444 GLY A CA 1
ATOM 3438 C C . GLY A 1 444 ? -17.037 10.361 -12.812 1.00 87.81 444 GLY A C 1
ATOM 3439 O O . GLY A 1 444 ? -17.512 9.228 -12.817 1.00 87.81 444 GLY A O 1
ATOM 3440 N N . SER A 1 445 ? -17.792 11.448 -12.631 1.00 92.00 445 SER A N 1
ATOM 3441 C CA . SER A 1 445 ? -19.227 11.419 -12.304 1.00 92.00 445 SER A CA 1
ATOM 3442 C C . SER A 1 445 ? -20.152 11.179 -13.505 1.00 92.00 445 SER A C 1
ATOM 3444 O O . SER A 1 445 ? -21.345 10.937 -13.319 1.00 92.00 445 SER A O 1
ATOM 3446 N N . CYS A 1 446 ? -19.637 11.220 -14.737 1.00 93.75 446 CYS A N 1
ATOM 3447 C CA . CYS A 1 446 ? -20.423 10.912 -15.930 1.00 93.75 446 CYS A CA 1
ATOM 3448 C C . CYS A 1 446 ? -20.660 9.402 -16.057 1.00 93.75 446 CYS A C 1
ATOM 3450 O O . CYS A 1 446 ? -19.759 8.602 -15.803 1.00 93.75 446 CYS A O 1
ATOM 3452 N N . SER A 1 447 ? -21.848 9.013 -16.532 1.00 94.56 447 SER A N 1
ATOM 3453 C CA . SER A 1 447 ? -22.165 7.630 -16.933 1.00 94.56 447 SER A CA 1
ATOM 3454 C C . SER A 1 447 ? -21.930 6.581 -15.830 1.00 94.56 447 SER A C 1
ATOM 3456 O O . SER A 1 447 ? -21.567 5.445 -16.133 1.00 94.56 447 SER A O 1
ATOM 3458 N N . LEU A 1 448 ? -22.130 6.946 -14.553 1.00 94.12 448 LEU A N 1
ATOM 3459 C CA . LEU A 1 448 ? -21.834 6.086 -13.395 1.00 94.12 448 LEU A CA 1
ATOM 3460 C C . LEU A 1 448 ? -22.471 4.699 -13.508 1.00 94.12 448 LEU A C 1
ATOM 3462 O O . LEU A 1 448 ? -21.776 3.710 -13.325 1.00 94.12 448 LEU A O 1
ATOM 3466 N N . ALA A 1 449 ? -23.749 4.615 -13.889 1.00 94.94 449 ALA A N 1
ATOM 3467 C CA . ALA A 1 449 ? -24.438 3.334 -14.046 1.00 94.94 449 ALA A CA 1
ATOM 3468 C C . ALA A 1 449 ? -23.741 2.414 -15.065 1.00 94.94 449 ALA A C 1
ATOM 3470 O O . ALA A 1 449 ? -23.514 1.240 -14.786 1.00 94.94 449 ALA A O 1
ATOM 3471 N N . ALA A 1 450 ? -23.338 2.950 -16.221 1.00 96.06 450 ALA A N 1
ATOM 3472 C CA . ALA A 1 450 ? -22.640 2.179 -17.244 1.00 96.06 450 ALA A CA 1
ATOM 3473 C C . ALA A 1 450 ? -21.245 1.737 -16.792 1.00 96.06 450 ALA A C 1
ATOM 3475 O O . ALA A 1 450 ? -20.870 0.592 -17.035 1.00 96.06 450 ALA A O 1
ATOM 3476 N N . LYS A 1 451 ? -20.508 2.616 -16.097 1.00 95.12 451 LYS A N 1
ATOM 3477 C CA . LYS A 1 451 ? -19.193 2.304 -15.519 1.00 95.12 451 LYS A CA 1
ATOM 3478 C C . LYS A 1 451 ? -19.291 1.230 -14.435 1.00 95.12 451 LYS A C 1
ATOM 3480 O O . LYS A 1 451 ? -18.537 0.266 -14.477 1.00 95.12 451 LYS A O 1
ATOM 3485 N N . THR A 1 452 ? -20.253 1.344 -13.518 1.00 93.50 452 THR A N 1
ATOM 3486 C CA . THR A 1 452 ? -20.519 0.331 -12.485 1.00 93.50 452 THR A CA 1
ATOM 3487 C C . THR A 1 452 ? -20.891 -1.011 -13.108 1.00 93.50 452 THR A C 1
ATOM 3489 O O . THR A 1 452 ? -20.334 -2.033 -12.717 1.00 93.50 452 THR A O 1
ATOM 3492 N N . ASN A 1 453 ? -21.771 -1.014 -14.114 1.00 95.50 453 ASN A N 1
ATOM 3493 C CA . ASN A 1 453 ? -22.140 -2.235 -14.827 1.00 95.50 453 ASN A CA 1
ATOM 3494 C C . ASN A 1 453 ? -20.937 -2.864 -15.545 1.00 95.50 453 ASN A C 1
ATOM 3496 O O . ASN A 1 453 ? -20.789 -4.078 -15.496 1.00 95.50 453 ASN A O 1
ATOM 3500 N N . ALA A 1 454 ? -20.059 -2.060 -16.157 1.00 95.06 454 ALA A N 1
ATOM 3501 C CA . ALA A 1 454 ? -18.855 -2.551 -16.830 1.00 95.06 454 ALA A CA 1
ATOM 3502 C C . ALA A 1 454 ? -17.863 -3.215 -15.862 1.00 95.06 454 ALA A C 1
ATOM 3504 O O . ALA A 1 454 ? -17.290 -4.245 -16.198 1.00 95.06 454 ALA A O 1
ATOM 3505 N N . THR A 1 455 ? -17.688 -2.677 -14.649 1.00 90.38 455 THR A N 1
ATOM 3506 C CA . THR A 1 455 ? -16.838 -3.291 -13.608 1.00 90.38 455 THR A CA 1
ATOM 3507 C C . THR A 1 455 ? -17.336 -4.674 -13.179 1.00 90.38 455 THR A C 1
ATOM 3509 O O . THR A 1 455 ? -16.532 -5.521 -12.797 1.00 90.38 455 THR A O 1
ATOM 3512 N N . CYS A 1 456 ? -18.646 -4.914 -13.263 1.00 90.88 456 CYS A N 1
ATOM 3513 C CA . CYS A 1 456 ? -19.273 -6.201 -12.956 1.00 90.88 456 CYS A CA 1
ATOM 3514 C C . CYS A 1 456 ? -19.493 -7.088 -14.198 1.00 90.88 456 CYS A C 1
ATOM 3516 O O . CYS A 1 456 ? -20.034 -8.185 -14.066 1.00 90.88 456 CYS A O 1
ATOM 3518 N N . ASP A 1 457 ? -19.124 -6.626 -15.396 1.00 94.62 457 ASP A N 1
ATOM 3519 C CA . ASP A 1 457 ? -19.303 -7.362 -16.648 1.00 94.62 457 ASP A CA 1
ATOM 3520 C C . ASP A 1 457 ? -18.225 -8.447 -16.787 1.00 94.62 457 ASP A C 1
ATOM 3522 O O . ASP A 1 457 ? -17.041 -8.205 -16.542 1.00 94.62 457 ASP A O 1
ATOM 3526 N N . ASN A 1 458 ? -18.613 -9.646 -17.231 1.00 91.50 458 ASN A N 1
ATOM 3527 C CA . ASN A 1 458 ? -17.687 -10.769 -17.405 1.00 91.50 458 ASN A CA 1
ATOM 3528 C C . ASN A 1 458 ? -16.505 -10.427 -18.335 1.00 91.50 458 ASN A C 1
ATOM 3530 O O . ASN A 1 458 ? -15.395 -10.910 -18.107 1.00 91.50 458 ASN A O 1
ATOM 3534 N N . ARG A 1 459 ? -16.702 -9.544 -19.327 1.00 93.06 459 ARG A N 1
ATOM 3535 C CA . ARG A 1 459 ? -15.646 -9.088 -20.253 1.00 93.06 459 ARG A CA 1
ATOM 3536 C C . ARG A 1 459 ? -14.517 -8.334 -19.551 1.00 93.06 459 ARG A C 1
ATOM 3538 O O . ARG A 1 459 ? -13.401 -8.307 -20.062 1.00 93.06 459 ARG A O 1
ATOM 3545 N N . MET A 1 460 ? -14.760 -7.753 -18.374 1.00 91.62 460 MET A N 1
ATOM 3546 C CA . MET A 1 460 ? -13.717 -7.078 -17.595 1.00 91.62 460 MET A CA 1
ATOM 3547 C C . MET A 1 460 ? -12.589 -8.039 -17.201 1.00 91.62 460 MET A C 1
ATOM 3549 O O . MET A 1 460 ? -11.423 -7.651 -17.175 1.00 91.62 460 MET A O 1
ATOM 3553 N N . THR A 1 461 ? -12.912 -9.311 -16.950 1.00 86.94 461 THR A N 1
ATOM 3554 C CA . THR A 1 461 ? -11.890 -10.323 -16.651 1.00 86.94 461 THR A CA 1
ATOM 3555 C C . THR A 1 461 ? -10.964 -10.533 -17.849 1.00 86.94 461 THR A C 1
ATOM 3557 O O . THR A 1 461 ? -9.745 -10.516 -17.683 1.00 86.94 461 THR A O 1
ATOM 3560 N N . ASP A 1 462 ? -11.516 -10.632 -19.060 1.00 85.94 462 ASP A N 1
ATOM 3561 C CA . ASP A 1 462 ? -10.732 -10.792 -20.290 1.00 85.94 462 ASP A CA 1
ATOM 3562 C C . ASP A 1 462 ? -9.836 -9.576 -20.567 1.00 85.94 462 ASP A C 1
ATOM 3564 O O . ASP A 1 462 ? -8.691 -9.734 -21.003 1.00 85.94 462 ASP A O 1
ATOM 3568 N N . LEU A 1 463 ? -10.317 -8.366 -20.258 1.00 87.94 463 LEU A N 1
ATOM 3569 C CA . LEU A 1 463 ? -9.525 -7.136 -20.342 1.00 87.94 463 LEU A CA 1
ATOM 3570 C C . LEU A 1 463 ? -8.357 -7.148 -19.354 1.00 87.94 463 LEU A C 1
ATOM 3572 O O . LEU A 1 463 ? -7.218 -6.918 -19.755 1.00 87.94 463 LEU A O 1
ATOM 3576 N N . CYS A 1 464 ? -8.601 -7.480 -18.086 1.00 87.00 464 CYS A N 1
ATOM 3577 C CA . CYS A 1 464 ? -7.542 -7.579 -17.082 1.00 87.00 464 CYS A CA 1
ATOM 3578 C C . CYS A 1 464 ? -6.499 -8.643 -17.454 1.00 87.00 464 CYS A C 1
ATOM 3580 O O . CYS A 1 464 ? -5.299 -8.395 -17.354 1.00 87.00 464 CYS A O 1
ATOM 3582 N N . VAL A 1 465 ? -6.929 -9.808 -17.950 1.00 83.44 465 VAL A N 1
ATOM 3583 C CA . VAL A 1 465 ? -6.018 -10.857 -18.436 1.00 83.44 465 VAL A CA 1
ATOM 3584 C C . VAL A 1 465 ? -5.210 -10.368 -19.640 1.00 83.44 465 VAL A C 1
ATOM 3586 O O . VAL A 1 465 ? -4.003 -10.601 -19.705 1.00 83.44 465 VAL A O 1
ATOM 3589 N N . SER A 1 466 ? -5.840 -9.658 -20.577 1.00 80.25 466 SER A N 1
ATOM 3590 C CA . SER A 1 466 ? -5.162 -9.055 -21.734 1.00 80.25 466 SER A CA 1
ATOM 3591 C C . SER A 1 466 ? -4.103 -8.040 -21.304 1.00 80.25 466 SER A C 1
ATOM 3593 O O . SER A 1 466 ? -2.961 -8.123 -21.752 1.00 80.25 466 SER A O 1
ATOM 3595 N N . PHE A 1 467 ? -4.451 -7.143 -20.381 1.00 82.12 467 PHE A N 1
ATOM 3596 C CA . PHE A 1 467 ? -3.546 -6.152 -19.804 1.00 82.12 467 PHE A CA 1
ATOM 3597 C C . PHE A 1 467 ? -2.333 -6.805 -19.125 1.00 82.12 467 PHE A C 1
ATOM 3599 O O . PHE A 1 467 ? -1.189 -6.455 -19.412 1.00 82.12 467 PHE A O 1
ATOM 3606 N N . LEU A 1 468 ? -2.563 -7.825 -18.296 1.00 79.44 468 LEU A N 1
ATOM 3607 C CA . LEU A 1 468 ? -1.499 -8.565 -17.613 1.00 79.44 468 LEU A CA 1
ATOM 3608 C C . LEU A 1 468 ? -0.602 -9.355 -18.585 1.00 79.44 468 LEU A C 1
ATOM 3610 O O . LEU A 1 468 ? 0.587 -9.549 -18.328 1.00 79.44 468 LEU A O 1
ATOM 3614 N N . ASN A 1 469 ? -1.149 -9.796 -19.720 1.00 73.38 469 ASN A N 1
ATOM 3615 C CA . ASN A 1 469 ? -0.410 -10.518 -20.755 1.00 73.38 469 ASN A CA 1
ATOM 3616 C C . ASN A 1 469 ? 0.326 -9.609 -21.750 1.00 73.38 469 ASN A C 1
ATOM 3618 O O . ASN A 1 469 ? 1.269 -10.086 -22.386 1.00 73.38 469 ASN A O 1
ATOM 3622 N N . ALA A 1 470 ? -0.038 -8.328 -21.869 1.00 63.50 470 ALA A N 1
ATOM 3623 C CA . ALA A 1 470 ? 0.573 -7.380 -22.808 1.00 63.50 470 ALA A CA 1
ATOM 3624 C C . ALA A 1 470 ? 2.102 -7.232 -22.631 1.00 63.50 470 ALA A C 1
ATOM 3626 O O . ALA A 1 470 ? 2.809 -6.903 -23.576 1.00 63.50 470 ALA A O 1
ATOM 3627 N N . ASN A 1 471 ? 2.652 -7.575 -21.462 1.00 54.75 471 ASN A N 1
ATOM 3628 C CA . ASN A 1 471 ? 4.098 -7.531 -21.200 1.00 54.75 471 ASN A CA 1
ATOM 3629 C C . ASN A 1 471 ? 4.867 -8.815 -21.593 1.00 54.75 471 ASN A C 1
ATOM 3631 O O . ASN A 1 471 ? 6.102 -8.835 -21.569 1.00 54.75 471 ASN A O 1
ATOM 3635 N N . LYS A 1 472 ? 4.182 -9.905 -21.978 1.00 53.81 472 LYS A N 1
ATOM 3636 C CA . LYS A 1 472 ? 4.825 -11.191 -22.339 1.00 53.81 472 LYS A CA 1
ATOM 3637 C C . LYS A 1 472 ? 5.506 -11.168 -23.718 1.00 53.81 472 LYS A C 1
ATOM 3639 O O . LYS A 1 472 ? 6.337 -12.029 -24.010 1.00 53.81 472 LYS A O 1
ATOM 3644 N N . TYR A 1 473 ? 5.236 -10.159 -24.547 1.00 48.94 473 TYR A N 1
ATOM 3645 C CA . TYR A 1 473 ? 5.811 -10.018 -25.892 1.00 48.94 473 TYR A CA 1
ATOM 3646 C C . TYR A 1 473 ? 7.306 -9.647 -25.910 1.00 48.94 473 TYR A C 1
ATOM 3648 O O . TYR A 1 473 ? 7.955 -9.783 -26.947 1.00 48.94 473 TYR A O 1
ATOM 3656 N N . THR A 1 474 ? 7.909 -9.323 -24.759 1.00 47.41 474 THR A N 1
ATOM 3657 C CA . THR A 1 474 ? 9.375 -9.265 -24.573 1.00 47.41 474 THR A CA 1
ATOM 3658 C C . THR A 1 474 ? 10.063 -10.579 -25.000 1.00 47.41 474 THR A C 1
ATOM 3660 O O . THR A 1 474 ? 11.215 -10.588 -25.437 1.00 47.41 474 THR A O 1
ATOM 3663 N N . PHE A 1 475 ? 9.335 -11.704 -24.970 1.00 46.12 475 PHE A N 1
ATOM 3664 C CA . PHE A 1 475 ? 9.805 -13.000 -25.463 1.00 46.12 475 PHE A CA 1
ATOM 3665 C C . PHE A 1 475 ? 10.050 -13.028 -26.985 1.00 46.12 475 PHE A C 1
ATOM 3667 O O . PHE A 1 475 ? 10.967 -13.705 -27.449 1.00 46.12 475 PHE A O 1
ATOM 3674 N N . ALA A 1 476 ? 9.288 -12.265 -27.773 1.00 44.09 476 ALA A N 1
ATOM 3675 C CA . ALA A 1 476 ? 9.366 -12.271 -29.234 1.00 44.09 476 ALA A CA 1
ATOM 3676 C C . ALA A 1 476 ? 10.678 -11.655 -29.760 1.00 44.09 476 ALA A C 1
ATOM 3678 O O . ALA A 1 476 ? 11.308 -12.203 -30.670 1.00 44.09 476 ALA A O 1
ATOM 3679 N N . PHE A 1 477 ? 11.143 -10.562 -29.141 1.00 47.72 477 PHE A N 1
ATOM 3680 C CA . PHE A 1 477 ? 12.423 -9.929 -29.481 1.00 47.72 477 PHE A CA 1
ATOM 3681 C C . PHE A 1 477 ? 13.615 -10.833 -29.127 1.00 47.72 477 PHE A C 1
ATOM 3683 O O . PHE A 1 477 ? 14.502 -11.060 -29.959 1.00 47.72 477 PHE A O 1
ATOM 3690 N N . ASN A 1 478 ? 13.590 -11.438 -27.935 1.00 49.94 478 ASN A N 1
ATOM 3691 C CA . ASN A 1 478 ? 14.610 -12.394 -27.500 1.00 49.94 478 ASN A CA 1
ATOM 3692 C C . ASN A 1 478 ? 14.661 -13.625 -28.411 1.00 49.94 478 ASN A C 1
ATOM 3694 O O . ASN A 1 478 ? 15.747 -14.057 -28.797 1.00 49.94 478 ASN A O 1
ATOM 3698 N N . LEU A 1 479 ? 13.507 -14.142 -28.840 1.00 51.81 479 LEU A N 1
ATOM 3699 C CA . LEU A 1 479 ? 13.452 -15.276 -29.756 1.00 51.81 479 LEU A CA 1
ATOM 3700 C C . LEU A 1 479 ? 14.042 -14.943 -31.131 1.00 51.81 479 LEU A C 1
ATOM 3702 O O . LEU A 1 479 ? 14.760 -15.769 -31.688 1.00 51.81 479 LEU A O 1
ATOM 3706 N N . SER A 1 480 ? 13.804 -13.737 -31.657 1.00 51.31 480 SER A N 1
ATOM 3707 C CA . SER A 1 480 ? 14.385 -13.311 -32.939 1.00 51.31 480 SER A CA 1
ATOM 3708 C C . SER A 1 480 ? 15.920 -13.231 -32.893 1.00 51.31 480 SER A C 1
ATOM 3710 O O . SER A 1 480 ? 16.606 -13.642 -33.833 1.00 51.31 480 SER A O 1
ATOM 3712 N N . THR A 1 481 ? 16.466 -12.789 -31.757 1.00 52.81 481 THR A N 1
ATOM 3713 C CA . THR A 1 481 ? 17.910 -12.653 -31.529 1.00 52.81 481 THR A CA 1
ATOM 3714 C C . THR A 1 481 ? 18.567 -14.018 -31.303 1.00 52.81 481 THR A C 1
ATOM 3716 O O . THR A 1 481 ? 19.584 -14.328 -31.924 1.00 52.81 481 THR A O 1
ATOM 3719 N N . ILE A 1 482 ? 17.950 -14.885 -30.491 1.00 56.03 482 ILE A N 1
ATOM 3720 C CA . ILE A 1 482 ? 18.394 -16.273 -30.275 1.00 56.03 482 ILE A CA 1
ATOM 3721 C C . ILE A 1 482 ? 18.347 -17.062 -31.589 1.00 56.03 482 ILE A C 1
ATOM 3723 O O . ILE A 1 482 ? 19.293 -17.780 -31.920 1.00 56.03 482 ILE A O 1
ATOM 3727 N N . ALA A 1 483 ? 17.281 -16.891 -32.375 1.00 56.06 483 ALA A N 1
ATOM 3728 C CA . ALA A 1 483 ? 17.161 -17.498 -33.692 1.00 56.06 483 ALA A CA 1
ATOM 3729 C C . ALA A 1 483 ? 18.306 -17.043 -34.612 1.00 56.06 483 ALA A C 1
ATOM 3731 O O . ALA A 1 483 ? 18.931 -17.886 -35.249 1.00 56.06 483 ALA A O 1
ATOM 3732 N N . ALA A 1 484 ? 18.662 -15.754 -34.634 1.00 57.12 484 ALA A N 1
ATOM 3733 C CA . ALA A 1 484 ? 19.800 -15.266 -35.417 1.00 57.12 484 ALA A CA 1
ATOM 3734 C C . ALA A 1 484 ? 21.147 -15.877 -34.972 1.00 57.12 484 ALA A C 1
ATOM 3736 O O . ALA A 1 484 ? 21.933 -16.290 -35.826 1.00 57.12 484 ALA A O 1
ATOM 3737 N N . ILE A 1 485 ? 21.397 -15.998 -33.661 1.00 58.34 485 ILE A N 1
ATOM 3738 C CA . ILE A 1 485 ? 22.629 -16.596 -33.106 1.00 58.34 485 ILE A CA 1
ATOM 3739 C C . ILE A 1 485 ? 22.788 -18.061 -33.536 1.00 58.34 485 ILE A C 1
ATOM 3741 O O . ILE A 1 485 ? 23.896 -18.498 -33.839 1.00 58.34 485 ILE A O 1
ATOM 3745 N N . ILE A 1 486 ? 21.692 -18.819 -33.595 1.00 62.38 486 ILE A N 1
ATOM 3746 C CA . ILE A 1 486 ? 21.717 -20.244 -33.950 1.00 62.38 486 ILE A CA 1
ATOM 3747 C C . ILE A 1 486 ? 21.724 -20.440 -35.473 1.00 62.38 486 ILE A C 1
ATOM 3749 O O . ILE A 1 486 ? 22.474 -21.261 -36.002 1.00 62.38 486 ILE A O 1
ATOM 3753 N N . ILE A 1 487 ? 20.891 -19.694 -36.201 1.00 63.97 487 ILE A N 1
ATOM 3754 C CA . ILE A 1 487 ? 20.632 -19.930 -37.626 1.00 63.97 487 ILE A CA 1
ATOM 3755 C C . ILE A 1 487 ? 21.752 -19.375 -38.511 1.00 63.97 487 ILE A C 1
ATOM 3757 O O . ILE A 1 487 ? 22.121 -20.024 -39.493 1.00 63.97 487 ILE A O 1
ATOM 3761 N N . CYS A 1 488 ? 22.315 -18.202 -38.196 1.00 63.03 488 CYS A N 1
ATOM 3762 C CA . CYS A 1 488 ? 23.342 -17.583 -39.041 1.00 63.03 488 CYS A CA 1
ATOM 3763 C C . CYS A 1 488 ? 24.595 -18.474 -39.211 1.00 63.03 488 CYS A C 1
ATOM 3765 O O . CYS A 1 488 ? 25.009 -18.678 -40.359 1.00 63.03 488 CYS A O 1
ATOM 3767 N N . PRO A 1 489 ? 25.167 -19.083 -38.148 1.00 63.47 489 PRO A N 1
ATOM 3768 C CA . PRO A 1 489 ? 26.284 -20.022 -38.283 1.00 63.47 489 PRO A CA 1
ATOM 3769 C C . PRO A 1 489 ? 25.913 -21.305 -39.041 1.00 63.47 489 PRO A C 1
ATOM 3771 O O . PRO A 1 489 ? 26.678 -21.758 -39.895 1.00 63.47 489 PRO A O 1
ATOM 3774 N N . LEU A 1 490 ? 24.724 -21.868 -38.784 1.00 64.12 490 LEU A N 1
ATOM 3775 C CA . LEU A 1 490 ? 24.230 -23.063 -39.482 1.00 64.12 490 LEU A CA 1
ATOM 3776 C C . LEU A 1 490 ? 24.111 -22.830 -40.992 1.00 64.12 490 LEU A C 1
ATOM 3778 O O . LEU A 1 490 ? 24.459 -23.707 -41.781 1.00 64.12 490 LEU A O 1
ATOM 3782 N N . ASN A 1 491 ? 23.677 -21.640 -41.411 1.00 63.81 491 ASN A N 1
ATOM 3783 C CA . ASN A 1 491 ? 23.609 -21.283 -42.823 1.00 63.81 491 ASN A CA 1
ATOM 3784 C C . ASN A 1 491 ? 25.004 -21.199 -43.471 1.00 63.81 491 ASN A C 1
ATOM 3786 O O . ASN A 1 491 ? 25.212 -21.747 -44.554 1.00 63.81 491 ASN A O 1
ATOM 3790 N N . GLY A 1 492 ? 25.980 -20.581 -42.795 1.00 61.44 492 GLY A N 1
ATOM 3791 C CA . GLY A 1 492 ? 27.373 -20.564 -43.258 1.00 61.44 492 GLY A CA 1
ATOM 3792 C C . GLY A 1 492 ? 27.947 -21.976 -43.432 1.00 61.44 492 GLY A C 1
ATOM 3793 O O . GLY A 1 492 ? 28.573 -22.278 -44.449 1.00 61.44 492 GLY A O 1
ATOM 3794 N N . PHE A 1 493 ? 27.647 -22.873 -42.491 1.00 63.38 493 PHE A N 1
ATOM 3795 C CA . PHE A 1 493 ? 28.048 -24.278 -42.546 1.00 63.38 493 PHE A CA 1
ATOM 3796 C C . PHE A 1 493 ? 27.385 -25.045 -43.704 1.00 63.38 493 PHE A C 1
ATOM 3798 O O . PHE A 1 493 ? 28.066 -25.750 -44.448 1.00 63.38 493 PHE A O 1
ATOM 3805 N N . LEU A 1 494 ? 26.076 -24.867 -43.915 1.00 61.47 494 LEU A N 1
ATOM 3806 C CA . LEU A 1 494 ? 25.325 -25.503 -45.007 1.00 61.47 494 LEU A CA 1
ATOM 3807 C C . LEU A 1 494 ? 25.787 -25.033 -46.396 1.00 61.47 494 LEU A C 1
ATOM 3809 O O . LEU A 1 494 ? 25.864 -25.841 -47.324 1.00 61.47 494 LEU A O 1
ATOM 3813 N N . LEU A 1 495 ? 26.131 -23.750 -46.543 1.00 61.41 495 LEU A N 1
ATOM 3814 C CA . LEU A 1 495 ? 26.698 -23.199 -47.778 1.00 61.41 495 LEU A CA 1
ATOM 3815 C C . LEU A 1 495 ? 28.152 -23.656 -48.004 1.00 61.41 495 LEU A C 1
ATOM 3817 O O . LEU A 1 495 ? 28.562 -23.846 -49.151 1.00 61.41 495 LEU A O 1
ATOM 3821 N N . GLY A 1 496 ? 28.911 -23.890 -46.928 1.00 56.12 496 GLY A N 1
ATOM 3822 C CA . GLY A 1 496 ? 30.298 -24.362 -46.966 1.00 56.12 496 GLY A CA 1
ATOM 3823 C C . GLY A 1 496 ? 30.480 -25.869 -47.194 1.00 56.12 496 GLY A C 1
ATOM 3824 O O . GLY A 1 496 ? 31.580 -26.299 -47.538 1.00 56.12 496 GLY A O 1
ATOM 3825 N N . PHE A 1 497 ? 29.431 -26.692 -47.058 1.00 47.88 497 PHE A N 1
ATOM 3826 C CA . PHE A 1 497 ? 29.578 -28.140 -46.837 1.00 47.88 497 PHE A CA 1
ATOM 3827 C C . PHE A 1 497 ? 30.097 -29.001 -48.005 1.00 47.88 497 PHE A C 1
ATOM 3829 O O . PHE A 1 497 ? 30.167 -30.219 -47.873 1.00 47.88 497 PHE A O 1
ATOM 3836 N N . LYS A 1 498 ? 30.490 -28.427 -49.148 1.00 49.72 498 LYS A N 1
ATOM 3837 C CA . LYS A 1 498 ? 31.182 -29.157 -50.231 1.00 49.72 498 LYS A CA 1
ATOM 3838 C C . LYS A 1 498 ? 32.160 -28.229 -50.951 1.00 49.72 498 LYS A C 1
ATOM 3840 O O . LYS A 1 498 ? 31.814 -27.625 -51.968 1.00 49.72 498 LYS A O 1
ATOM 3845 N N . ALA A 1 499 ? 33.374 -28.121 -50.410 1.00 47.03 499 ALA A N 1
ATOM 3846 C CA . ALA A 1 499 ? 34.448 -27.275 -50.938 1.00 47.03 499 ALA A CA 1
ATOM 3847 C C . ALA A 1 499 ? 34.809 -27.589 -52.407 1.00 47.03 499 ALA A C 1
ATOM 3849 O O . ALA A 1 499 ? 35.181 -26.676 -53.148 1.00 47.03 499 ALA A O 1
ATOM 3850 N N . ASP A 1 500 ? 34.575 -28.826 -52.857 1.00 51.75 500 ASP A N 1
ATOM 3851 C CA . ASP A 1 500 ? 35.026 -29.344 -54.152 1.00 51.75 500 ASP A CA 1
ATOM 3852 C C . ASP A 1 500 ? 33.913 -29.415 -55.219 1.00 51.75 500 ASP A C 1
ATOM 3854 O O . ASP A 1 500 ? 33.554 -30.461 -55.761 1.00 51.75 500 ASP A O 1
ATOM 3858 N N . ARG A 1 501 ? 33.255 -28.278 -55.469 1.00 60.03 501 ARG A N 1
ATOM 3859 C CA . ARG A 1 501 ? 32.182 -28.157 -56.472 1.00 60.03 501 ARG A CA 1
ATOM 3860 C C . ARG A 1 501 ? 32.500 -27.065 -57.485 1.00 60.03 501 ARG A C 1
ATOM 3862 O O . ARG A 1 501 ? 32.952 -25.982 -57.112 1.00 60.03 501 ARG A O 1
ATOM 3869 N N . SER A 1 502 ? 32.197 -27.326 -58.759 1.00 65.81 502 SER A N 1
ATOM 3870 C CA . SER A 1 502 ? 32.343 -26.345 -59.841 1.00 65.81 502 SER A CA 1
ATOM 3871 C C . SER A 1 502 ? 31.577 -25.052 -59.527 1.00 65.81 502 SER A C 1
ATOM 3873 O O . SER A 1 502 ? 30.532 -25.082 -58.868 1.00 65.81 502 SER A O 1
ATOM 3875 N N . LYS A 1 503 ? 32.058 -23.904 -60.033 1.00 65.19 503 LYS A N 1
ATOM 3876 C CA . LYS A 1 503 ? 31.396 -22.595 -59.850 1.00 65.19 503 LYS A CA 1
ATOM 3877 C C . LYS A 1 503 ? 29.896 -22.642 -60.194 1.00 65.19 503 LYS A C 1
ATOM 3879 O O . LYS A 1 503 ? 29.091 -22.060 -59.476 1.00 65.19 503 LYS A O 1
ATOM 3884 N N . LYS A 1 504 ? 29.503 -23.412 -61.219 1.00 65.06 504 LYS A N 1
ATOM 3885 C CA . LYS A 1 504 ? 28.094 -23.615 -61.611 1.00 65.06 504 LYS A CA 1
ATOM 3886 C C . LYS A 1 504 ? 27.264 -24.316 -60.528 1.00 65.06 504 LYS A C 1
ATOM 3888 O O . LYS A 1 504 ? 26.146 -23.897 -60.248 1.00 65.06 504 LYS A O 1
ATOM 3893 N N . GLN A 1 505 ? 27.808 -25.348 -59.886 1.00 67.00 505 GLN A N 1
ATOM 3894 C CA . GLN A 1 505 ? 27.104 -26.078 -58.829 1.00 67.00 505 GLN A CA 1
ATOM 3895 C C . GLN A 1 505 ? 27.022 -25.273 -57.521 1.00 67.00 505 GLN A C 1
ATOM 3897 O O . GLN A 1 505 ? 26.026 -25.377 -56.804 1.00 67.00 505 GLN A O 1
ATOM 3902 N N . LYS A 1 506 ? 28.043 -24.455 -57.217 1.00 66.94 506 LYS A N 1
ATOM 3903 C CA . LYS A 1 506 ? 27.999 -23.503 -56.093 1.00 66.94 506 LYS A CA 1
ATOM 3904 C C . LYS A 1 506 ? 26.897 -22.462 -56.306 1.00 66.94 506 LYS A C 1
ATOM 3906 O O . LYS A 1 506 ? 26.088 -22.261 -55.406 1.00 66.94 506 LYS A O 1
ATOM 3911 N N . LEU A 1 507 ? 26.792 -21.897 -57.513 1.00 67.19 507 LEU A N 1
ATOM 3912 C CA . LEU A 1 507 ? 25.722 -20.954 -57.852 1.00 67.19 507 LEU A CA 1
ATOM 3913 C C . LEU A 1 507 ? 24.334 -21.585 -57.723 1.00 67.19 507 LEU A C 1
ATOM 3915 O O . LEU A 1 507 ? 23.463 -21.008 -57.087 1.00 67.19 507 LEU A O 1
ATOM 3919 N N . PHE A 1 508 ? 24.149 -22.797 -58.256 1.00 70.75 508 PHE A N 1
ATOM 3920 C CA . PHE A 1 508 ? 22.878 -23.517 -58.166 1.00 70.75 508 PHE A CA 1
ATOM 3921 C C . PHE A 1 508 ? 22.412 -23.714 -56.720 1.00 70.75 508 PHE A C 1
ATOM 3923 O O . PHE A 1 508 ? 21.255 -23.451 -56.400 1.00 70.75 508 PHE A O 1
ATOM 3930 N N . ASN A 1 509 ? 23.317 -24.145 -55.839 1.00 69.12 509 ASN A N 1
ATOM 3931 C CA . ASN A 1 509 ? 23.017 -24.331 -54.422 1.00 69.12 509 ASN A CA 1
ATOM 3932 C C . ASN A 1 509 ? 22.623 -23.012 -53.736 1.00 69.12 509 ASN A C 1
ATOM 3934 O O . ASN A 1 509 ? 21.658 -22.989 -52.974 1.00 69.12 509 ASN A O 1
ATOM 3938 N N . ILE A 1 510 ? 23.355 -21.927 -54.013 1.00 69.62 510 ILE A N 1
ATOM 3939 C CA . ILE A 1 510 ? 23.070 -20.604 -53.444 1.00 69.62 510 ILE A CA 1
ATOM 3940 C C . ILE A 1 510 ? 21.704 -20.102 -53.933 1.00 69.62 510 ILE A C 1
ATOM 3942 O O . ILE A 1 510 ? 20.873 -19.697 -53.121 1.00 69.62 510 ILE A O 1
ATOM 3946 N N . SER A 1 511 ? 21.421 -20.214 -55.234 1.00 69.56 511 SER A N 1
ATOM 3947 C CA . SER A 1 511 ? 20.133 -19.820 -55.815 1.00 69.56 511 SER A CA 1
ATOM 3948 C C . SER A 1 511 ? 18.964 -20.660 -55.289 1.00 69.56 511 SER A C 1
ATOM 3950 O O . SER A 1 511 ? 17.893 -20.114 -55.033 1.00 69.56 511 SER A O 1
ATOM 3952 N N . LEU A 1 512 ? 19.150 -21.969 -55.085 1.00 72.19 512 LEU A N 1
ATOM 3953 C CA . LEU A 1 512 ? 18.130 -22.842 -54.495 1.00 72.19 512 LEU A CA 1
ATOM 3954 C C . LEU A 1 512 ? 17.805 -22.425 -53.053 1.00 72.19 512 LEU A C 1
ATOM 3956 O O . LEU A 1 512 ? 16.634 -22.279 -52.709 1.00 72.19 512 LEU A O 1
ATOM 3960 N N . MET A 1 513 ? 18.831 -22.188 -52.230 1.00 68.81 513 MET A N 1
ATOM 3961 C CA . MET A 1 513 ? 18.649 -21.782 -50.834 1.00 68.81 513 MET A CA 1
ATOM 3962 C C . MET A 1 513 ? 17.968 -20.413 -50.729 1.00 68.81 513 MET A C 1
ATOM 3964 O O . MET A 1 513 ? 17.028 -20.246 -49.951 1.00 68.81 513 MET A O 1
ATOM 3968 N N . GLN A 1 514 ? 18.376 -19.447 -51.557 1.00 70.75 514 GLN A N 1
ATOM 3969 C CA . GLN A 1 514 ? 17.710 -18.145 -51.636 1.00 70.75 514 GLN A CA 1
ATOM 3970 C C . GLN A 1 514 ? 16.242 -18.290 -52.059 1.00 70.75 514 GLN A C 1
ATOM 3972 O O . GLN A 1 514 ? 15.374 -17.688 -51.435 1.00 70.75 514 GLN A O 1
ATOM 3977 N N . THR A 1 515 ? 15.940 -19.135 -53.049 1.00 73.19 515 THR A N 1
ATOM 3978 C CA . THR A 1 515 ? 14.561 -19.365 -53.520 1.00 73.19 515 THR A CA 1
ATOM 3979 C C . THR A 1 515 ? 13.669 -19.943 -52.418 1.00 73.19 515 THR A C 1
ATOM 3981 O O . THR A 1 515 ? 12.581 -19.425 -52.179 1.00 73.19 515 THR A O 1
ATOM 3984 N N . ILE A 1 516 ? 14.141 -20.962 -51.689 1.00 72.88 516 ILE A N 1
ATOM 3985 C CA . ILE A 1 516 ? 13.416 -21.542 -50.541 1.00 72.88 516 ILE A CA 1
ATOM 3986 C C . ILE A 1 516 ? 13.152 -20.477 -49.470 1.00 72.88 516 ILE A C 1
ATOM 3988 O O . ILE A 1 516 ? 12.067 -20.407 -48.903 1.00 72.88 516 ILE A O 1
ATOM 3992 N N . SER A 1 517 ? 14.125 -19.606 -49.229 1.00 71.75 517 SER A N 1
ATOM 3993 C CA . SER A 1 517 ? 14.039 -18.563 -48.204 1.00 71.75 517 SER A CA 1
ATOM 3994 C C . SER A 1 517 ? 13.031 -17.470 -48.552 1.00 71.75 517 SER A C 1
ATOM 3996 O O . SER A 1 517 ? 12.308 -16.985 -47.684 1.00 71.75 517 SER A O 1
ATOM 3998 N N . TRP A 1 518 ? 12.929 -17.115 -49.833 1.00 72.81 518 TRP A N 1
ATOM 3999 C CA . TRP A 1 518 ? 11.884 -16.221 -50.325 1.00 72.81 518 TRP A CA 1
ATOM 4000 C C . TRP A 1 518 ? 10.494 -16.854 -50.231 1.00 72.81 518 TRP A C 1
ATOM 4002 O O . TRP A 1 518 ? 9.565 -16.188 -49.783 1.00 72.81 518 TRP A O 1
ATOM 4012 N N . LEU A 1 519 ? 10.354 -18.143 -50.558 1.00 76.06 519 LEU A N 1
ATOM 4013 C CA . LEU A 1 519 ? 9.089 -18.870 -50.389 1.00 76.06 519 LEU A CA 1
ATOM 4014 C C . LEU A 1 519 ? 8.648 -18.918 -48.920 1.00 76.06 519 LEU A C 1
ATOM 4016 O O . LEU A 1 519 ? 7.480 -18.679 -48.626 1.00 76.06 519 LEU A O 1
ATOM 4020 N N . LEU A 1 520 ? 9.578 -19.152 -47.992 1.00 73.38 520 LEU A N 1
ATOM 4021 C CA . LEU A 1 520 ? 9.302 -19.110 -46.554 1.00 73.38 520 LEU A CA 1
ATOM 4022 C C . LEU A 1 520 ? 8.836 -17.721 -46.092 1.00 73.38 520 LEU A C 1
ATOM 4024 O O . LEU A 1 520 ? 7.883 -17.629 -45.324 1.00 73.38 520 LEU A O 1
ATOM 4028 N N . ASN A 1 521 ? 9.443 -16.642 -46.597 1.00 71.06 521 ASN A N 1
ATOM 4029 C CA . ASN A 1 521 ? 8.999 -15.277 -46.295 1.00 71.06 521 ASN A CA 1
ATOM 4030 C C . ASN A 1 521 ? 7.611 -14.960 -46.873 1.00 71.06 521 ASN A C 1
ATOM 4032 O O . ASN A 1 521 ? 6.823 -14.287 -46.212 1.00 71.06 521 ASN A O 1
ATOM 4036 N N . ILE A 1 522 ? 7.284 -15.465 -48.066 1.00 76.75 522 ILE A N 1
ATOM 4037 C CA . ILE A 1 522 ? 5.940 -15.345 -48.655 1.00 76.75 522 ILE A CA 1
ATOM 4038 C C . ILE A 1 522 ? 4.911 -16.054 -47.768 1.00 76.75 522 ILE A C 1
ATOM 4040 O O . ILE A 1 522 ? 3.891 -15.462 -47.419 1.00 76.75 522 ILE A O 1
ATOM 4044 N N . VAL A 1 523 ? 5.201 -17.290 -47.347 1.00 76.38 523 VAL A N 1
ATOM 4045 C CA . VAL A 1 523 ? 4.339 -18.050 -46.429 1.00 76.38 523 VAL A CA 1
ATOM 4046 C C . VAL A 1 523 ? 4.180 -17.311 -45.100 1.00 76.38 523 VAL A C 1
ATOM 4048 O O . VAL A 1 523 ? 3.059 -17.186 -44.620 1.00 76.38 523 VAL A O 1
ATOM 4051 N N . ALA A 1 524 ? 5.259 -16.758 -44.538 1.00 69.50 524 ALA A N 1
ATOM 4052 C CA . ALA A 1 524 ? 5.195 -15.968 -43.310 1.00 69.50 524 ALA A CA 1
ATOM 4053 C C . ALA A 1 524 ? 4.284 -14.741 -43.459 1.00 69.50 524 ALA A C 1
ATOM 4055 O O . ALA A 1 524 ? 3.450 -14.501 -42.594 1.00 69.50 524 ALA A O 1
ATOM 4056 N N . CYS A 1 525 ? 4.386 -14.003 -44.571 1.00 70.25 525 CYS A N 1
ATOM 4057 C CA . CYS A 1 525 ? 3.518 -12.852 -44.829 1.00 70.25 525 CYS A CA 1
ATOM 4058 C C . CYS A 1 525 ? 2.044 -13.267 -44.921 1.00 70.25 525 CYS A C 1
ATOM 4060 O O . CYS A 1 525 ? 1.196 -12.617 -44.320 1.00 70.25 525 CYS A O 1
ATOM 4062 N N . ILE A 1 526 ? 1.742 -14.369 -45.618 1.00 73.00 526 ILE A N 1
ATOM 4063 C CA . ILE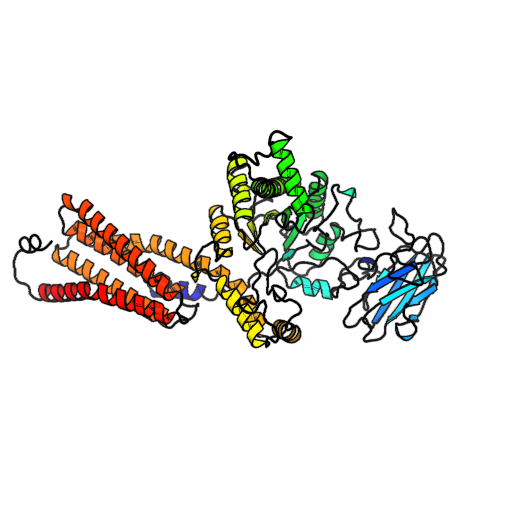 A 1 526 ? 0.376 -14.900 -45.738 1.00 73.00 526 ILE A CA 1
ATOM 4064 C C . ILE A 1 526 ? -0.155 -15.342 -44.370 1.00 73.00 526 ILE A C 1
ATOM 4066 O O . ILE A 1 526 ? -1.280 -15.010 -44.018 1.00 73.00 526 ILE A O 1
ATOM 4070 N N . VAL A 1 527 ? 0.647 -16.037 -43.562 1.00 67.75 527 VAL A N 1
ATOM 4071 C CA . VAL A 1 527 ? 0.263 -16.426 -42.196 1.00 67.75 527 VAL A CA 1
ATOM 4072 C C . VAL A 1 527 ? -0.022 -15.183 -41.345 1.00 67.75 527 VAL A C 1
ATOM 4074 O O . VAL A 1 527 ? -1.073 -15.100 -40.716 1.00 67.75 527 VAL A O 1
ATOM 4077 N N . CYS A 1 528 ? 0.838 -14.165 -41.386 1.00 63.53 528 CYS A N 1
ATOM 4078 C CA . CYS A 1 528 ? 0.619 -12.918 -40.650 1.00 63.53 528 CYS A CA 1
ATOM 4079 C C . CYS A 1 528 ? -0.627 -12.132 -41.099 1.00 63.53 528 CYS A C 1
ATOM 4081 O O . CYS A 1 528 ? -1.130 -11.312 -40.332 1.00 63.53 528 CYS A O 1
ATOM 4083 N N . MET A 1 529 ? -1.155 -12.370 -42.307 1.00 67.31 529 MET A N 1
ATOM 4084 C CA . MET A 1 529 ? -2.403 -11.744 -42.762 1.00 67.31 529 MET A CA 1
ATOM 4085 C C . MET A 1 529 ? -3.649 -12.297 -42.061 1.00 67.31 529 MET A C 1
ATOM 4087 O O . MET A 1 529 ? -4.650 -11.588 -41.992 1.00 67.31 529 MET A O 1
ATOM 4091 N N . PHE A 1 530 ? -3.624 -13.541 -41.571 1.00 63.25 530 PHE A N 1
ATOM 4092 C CA . PHE A 1 530 ? -4.848 -14.252 -41.174 1.00 63.25 530 PHE A CA 1
ATOM 4093 C C . PHE A 1 530 ? -4.870 -14.753 -39.727 1.00 63.25 530 PHE A C 1
ATOM 4095 O O . PHE A 1 530 ? -5.869 -15.349 -39.328 1.00 63.25 530 PHE A O 1
ATOM 4102 N N . VAL A 1 531 ? -3.816 -14.534 -38.933 1.00 54.69 531 VAL A N 1
ATOM 4103 C CA . VAL A 1 531 ? -3.692 -15.193 -37.623 1.00 54.69 531 VAL A CA 1
ATOM 4104 C C . VAL A 1 531 ? -3.739 -14.220 -36.438 1.00 54.69 531 VAL A C 1
ATOM 4106 O O . VAL A 1 531 ? -3.180 -13.127 -36.481 1.00 54.69 531 VAL A O 1
ATOM 4109 N N . GLN A 1 532 ? -4.432 -14.646 -35.372 1.00 51.34 532 GLN A N 1
ATOM 4110 C CA . GLN A 1 532 ? -4.464 -14.013 -34.048 1.00 51.34 532 GLN A CA 1
ATOM 4111 C C . GLN A 1 532 ? -3.096 -14.097 -33.335 1.00 51.34 532 GLN A C 1
ATOM 4113 O O . GLN A 1 532 ? -2.214 -14.868 -33.714 1.00 51.34 532 GLN A O 1
ATOM 4118 N N . THR A 1 533 ? -2.934 -13.315 -32.266 1.00 50.34 533 THR A N 1
ATOM 4119 C CA . THR A 1 533 ? -1.715 -13.109 -31.450 1.00 50.34 533 THR A CA 1
ATOM 4120 C C . THR A 1 533 ? -0.935 -14.376 -31.050 1.00 50.34 533 THR A C 1
ATOM 4122 O O . THR A 1 533 ? 0.265 -14.296 -30.794 1.00 50.34 533 THR A O 1
ATOM 4125 N N . SER A 1 534 ? -1.547 -15.564 -31.071 1.00 45.78 534 SER A N 1
ATOM 4126 C CA . SER A 1 534 ? -0.915 -16.846 -30.728 1.00 45.78 534 SER A CA 1
ATOM 4127 C C . SER A 1 534 ? 0.101 -17.397 -31.748 1.00 45.78 534 SER A C 1
ATOM 4129 O O . SER A 1 534 ? 0.863 -18.293 -31.387 1.00 45.78 534 SER A O 1
ATOM 4131 N N . MET A 1 535 ? 0.185 -16.881 -32.989 1.00 51.53 535 MET A N 1
ATOM 4132 C CA . MET A 1 535 ? 1.161 -17.369 -33.999 1.00 51.53 535 MET A CA 1
ATOM 4133 C C . MET A 1 535 ? 2.243 -16.374 -34.438 1.00 51.53 535 MET A C 1
ATOM 4135 O O . MET A 1 535 ? 3.005 -16.654 -35.367 1.00 51.53 535 MET A O 1
ATOM 4139 N N . ILE A 1 536 ? 2.390 -15.258 -33.722 1.00 55.69 536 ILE A N 1
ATOM 4140 C CA . ILE A 1 536 ? 3.497 -14.305 -33.921 1.00 55.69 536 ILE A CA 1
ATOM 4141 C C . ILE A 1 536 ? 4.867 -14.991 -33.767 1.00 55.69 536 ILE A C 1
ATOM 4143 O O . ILE A 1 536 ? 5.788 -14.737 -34.541 1.00 55.69 536 ILE A O 1
ATOM 4147 N N . ILE A 1 537 ? 4.990 -15.917 -32.813 1.00 54.62 537 ILE A N 1
ATOM 4148 C CA . ILE A 1 537 ? 6.229 -16.647 -32.509 1.00 54.62 537 ILE A CA 1
ATOM 4149 C C . ILE A 1 537 ? 6.700 -17.508 -33.706 1.00 54.62 537 ILE A C 1
ATOM 4151 O O . ILE A 1 537 ? 7.816 -17.286 -34.184 1.00 54.62 537 ILE A O 1
ATOM 4155 N N . PRO A 1 538 ? 5.890 -18.440 -34.258 1.00 59.34 538 PRO A N 1
ATOM 4156 C CA . PRO A 1 538 ? 6.234 -19.167 -35.482 1.00 59.34 538 PRO A CA 1
ATOM 4157 C C . PRO A 1 538 ? 6.581 -18.264 -36.673 1.00 59.34 538 PRO A C 1
ATOM 4159 O O . PRO A 1 538 ? 7.543 -18.542 -37.390 1.00 59.34 538 PRO A O 1
ATOM 4162 N N . ALA A 1 539 ? 5.839 -17.171 -36.876 1.00 61.03 539 ALA A N 1
ATOM 4163 C CA . ALA A 1 539 ? 6.082 -16.250 -37.983 1.00 61.03 539 ALA A CA 1
ATOM 4164 C C . ALA A 1 539 ? 7.443 -15.539 -37.869 1.00 61.03 539 ALA A C 1
ATOM 4166 O O . ALA A 1 539 ? 8.172 -15.434 -38.859 1.00 61.03 539 ALA A O 1
ATOM 4167 N N . LEU A 1 540 ? 7.827 -15.117 -36.659 1.00 61.16 540 LEU A N 1
ATOM 4168 C CA . LEU A 1 540 ? 9.139 -14.525 -36.387 1.00 61.16 540 LEU A CA 1
ATOM 4169 C C . LEU A 1 540 ? 10.278 -15.523 -36.608 1.00 61.16 540 LEU A C 1
ATOM 4171 O O . LEU A 1 540 ? 11.285 -15.169 -37.217 1.00 61.16 540 LEU A O 1
ATOM 4175 N N . VAL A 1 541 ? 10.109 -16.782 -36.192 1.00 64.31 541 VAL A N 1
ATOM 4176 C CA . VAL A 1 541 ? 11.103 -17.840 -36.444 1.00 64.31 541 VAL A CA 1
ATOM 4177 C C . VAL A 1 541 ? 11.304 -18.052 -37.947 1.00 64.31 541 VAL A C 1
ATOM 4179 O O . VAL A 1 541 ? 12.444 -18.090 -38.410 1.00 64.31 541 VAL A O 1
ATOM 4182 N N . ILE A 1 542 ? 10.221 -18.124 -38.730 1.00 67.94 542 ILE A N 1
ATOM 4183 C CA . ILE A 1 542 ? 10.300 -18.257 -40.194 1.00 67.94 542 ILE A CA 1
ATOM 4184 C C . ILE A 1 542 ? 10.984 -17.031 -40.820 1.00 67.94 542 ILE A C 1
ATOM 4186 O O . ILE A 1 542 ? 11.830 -17.191 -41.703 1.00 67.94 542 ILE A O 1
ATOM 4190 N N . ASN A 1 543 ? 10.688 -15.818 -40.337 1.00 67.19 543 ASN A N 1
ATOM 4191 C CA . ASN A 1 543 ? 11.335 -14.593 -40.813 1.00 67.19 543 ASN A CA 1
ATOM 4192 C C . ASN A 1 543 ? 12.846 -14.579 -40.526 1.00 67.19 543 ASN A C 1
ATOM 4194 O O . ASN A 1 543 ? 13.638 -14.248 -41.410 1.00 67.19 543 ASN A O 1
ATOM 4198 N N . CYS A 1 544 ? 13.262 -14.987 -39.324 1.00 65.44 544 CYS A N 1
ATOM 4199 C CA . CYS A 1 544 ? 14.673 -15.102 -38.954 1.00 65.44 544 CYS A CA 1
ATOM 4200 C C . CYS A 1 544 ? 15.408 -16.123 -39.829 1.00 65.44 544 CYS A C 1
ATOM 4202 O O . CYS A 1 544 ? 16.499 -15.823 -40.321 1.00 65.44 544 CYS A O 1
ATOM 4204 N N . ILE A 1 545 ? 14.793 -17.289 -40.082 1.00 68.25 545 ILE A N 1
ATOM 4205 C CA . ILE A 1 545 ? 15.330 -18.297 -41.009 1.00 68.25 545 ILE A CA 1
ATOM 4206 C C . ILE A 1 545 ? 15.517 -17.686 -42.398 1.00 68.25 545 ILE A C 1
ATOM 4208 O O . ILE A 1 545 ? 16.611 -17.771 -42.952 1.00 68.25 545 ILE A O 1
ATOM 4212 N N . GLY A 1 546 ? 14.487 -17.021 -42.929 1.00 66.69 546 GLY A N 1
ATOM 4213 C CA . GLY A 1 546 ? 14.528 -16.406 -44.254 1.00 66.69 546 GLY A CA 1
ATOM 4214 C C . GLY A 1 546 ? 15.554 -15.273 -44.383 1.00 66.69 546 GLY A C 1
ATOM 4215 O O . GLY A 1 546 ? 16.215 -15.158 -45.414 1.00 66.69 546 GLY A O 1
ATOM 4216 N N . ARG A 1 547 ? 15.727 -14.428 -43.358 1.00 68.56 547 ARG A N 1
ATOM 4217 C CA . ARG A 1 547 ? 16.707 -13.325 -43.386 1.00 68.56 547 ARG A CA 1
ATOM 4218 C C . ARG A 1 547 ? 18.148 -13.829 -43.369 1.00 68.56 547 ARG A C 1
ATOM 4220 O O . ARG A 1 547 ? 18.962 -13.361 -44.167 1.00 68.56 547 ARG A O 1
ATOM 4227 N N . ALA A 1 548 ? 18.463 -14.777 -42.486 1.00 64.88 548 ALA A N 1
ATOM 4228 C CA . ALA A 1 548 ? 19.819 -15.302 -42.326 1.00 64.88 548 ALA A CA 1
ATOM 4229 C C . ALA A 1 548 ? 20.344 -15.952 -43.618 1.00 64.88 548 ALA A C 1
ATOM 4231 O O . ALA A 1 548 ? 21.503 -15.768 -44.005 1.00 64.88 548 ALA A O 1
ATOM 4232 N N . THR A 1 549 ? 19.477 -16.679 -44.319 1.00 65.88 549 THR A N 1
ATOM 4233 C CA . THR A 1 549 ? 19.793 -17.360 -45.577 1.00 65.88 549 THR A CA 1
ATOM 4234 C C . THR A 1 549 ? 19.925 -16.411 -46.764 1.00 65.88 549 THR A C 1
ATOM 4236 O O . THR A 1 549 ? 20.831 -16.593 -47.578 1.00 65.88 549 THR A O 1
ATOM 4239 N N . ILE A 1 550 ? 19.086 -15.374 -46.857 1.00 70.25 550 ILE A N 1
ATOM 4240 C CA . ILE A 1 550 ? 19.168 -14.366 -47.926 1.00 70.25 550 ILE A CA 1
ATOM 4241 C C . ILE A 1 550 ? 20.465 -13.561 -47.809 1.00 70.25 550 ILE A C 1
ATOM 4243 O O . ILE A 1 550 ? 21.203 -13.463 -48.789 1.00 70.25 550 ILE A O 1
ATOM 4247 N N . VAL A 1 551 ? 20.780 -13.036 -46.620 1.00 69.00 551 VAL A N 1
ATOM 4248 C CA . VAL A 1 551 ? 21.982 -12.209 -46.407 1.00 69.00 551 VAL A CA 1
ATOM 4249 C C . VAL A 1 551 ? 23.254 -13.033 -46.611 1.00 69.00 551 VAL A C 1
ATOM 4251 O O . VAL A 1 551 ? 24.123 -12.635 -47.388 1.00 69.00 551 VAL A O 1
ATOM 4254 N N . GLY A 1 552 ? 23.344 -14.212 -45.983 1.00 66.12 552 GLY A N 1
ATOM 4255 C CA . GLY A 1 552 ? 24.498 -15.100 -46.143 1.00 66.12 552 GLY A CA 1
ATOM 4256 C C . GLY A 1 552 ? 24.664 -15.611 -47.578 1.00 66.12 552 GLY A C 1
ATOM 4257 O O . GLY A 1 552 ? 25.779 -15.662 -48.093 1.00 66.12 552 GLY A O 1
ATOM 4258 N N . GLY A 1 553 ? 23.559 -15.926 -48.262 1.00 68.88 553 GLY A N 1
ATOM 4259 C CA . GLY A 1 553 ? 23.573 -16.349 -49.661 1.00 68.88 553 GLY A CA 1
ATOM 4260 C C . GLY A 1 553 ? 24.060 -15.247 -50.603 1.00 68.88 553 GLY A C 1
ATOM 4261 O O . GLY A 1 553 ? 24.903 -15.508 -51.456 1.00 68.88 553 GLY A O 1
ATOM 4262 N N . SER A 1 554 ? 23.590 -14.009 -50.427 1.00 70.19 554 SER A N 1
ATOM 4263 C CA . SER A 1 554 ? 24.003 -12.875 -51.266 1.00 70.19 554 SER A CA 1
ATOM 4264 C C . SER A 1 554 ? 25.486 -12.552 -51.096 1.00 70.19 554 SER A C 1
ATOM 4266 O O . SER A 1 554 ? 26.191 -12.373 -52.088 1.00 70.19 554 SER A O 1
ATOM 4268 N N . GLN A 1 555 ? 25.988 -12.586 -49.859 1.00 70.94 555 GLN A N 1
ATOM 4269 C CA . GLN A 1 555 ? 27.418 -12.441 -49.573 1.00 70.94 555 GLN A CA 1
ATOM 4270 C C . GLN A 1 555 ? 28.251 -13.562 -50.213 1.00 70.94 555 GLN A C 1
ATOM 4272 O O . GLN A 1 555 ? 29.295 -13.303 -50.813 1.00 70.94 555 GLN A O 1
ATOM 4277 N N . ALA A 1 556 ? 27.761 -14.806 -50.180 1.00 69.44 556 ALA A N 1
ATOM 4278 C CA . ALA A 1 556 ? 28.422 -15.929 -50.840 1.00 69.44 556 ALA A CA 1
ATOM 4279 C C . ALA A 1 556 ? 28.479 -15.770 -52.373 1.00 69.44 556 ALA A C 1
ATOM 4281 O O . ALA A 1 556 ? 29.476 -16.164 -52.982 1.00 69.44 556 ALA A O 1
ATOM 4282 N N . VAL A 1 557 ? 27.459 -15.175 -53.010 1.00 69.31 557 VAL A N 1
ATOM 4283 C CA . VAL A 1 557 ? 27.505 -14.838 -54.447 1.00 69.31 557 VAL A CA 1
ATOM 4284 C C . VAL A 1 557 ? 28.599 -13.808 -54.720 1.00 69.31 557 VAL A C 1
ATOM 4286 O O . VAL A 1 557 ? 29.432 -14.036 -55.599 1.00 69.31 557 VAL A O 1
ATOM 4289 N N . VAL A 1 558 ? 28.634 -12.710 -53.957 1.00 69.62 558 VAL A N 1
ATOM 4290 C CA . VAL A 1 558 ? 29.640 -11.650 -54.133 1.00 69.62 558 VAL A CA 1
ATOM 4291 C C . VAL A 1 558 ? 31.051 -12.231 -54.011 1.00 69.62 558 VAL A C 1
ATOM 4293 O O . VAL A 1 558 ? 31.863 -12.066 -54.918 1.00 69.62 558 VAL A O 1
ATOM 4296 N N . ALA A 1 559 ? 31.310 -13.016 -52.964 1.00 69.56 559 ALA A N 1
ATOM 4297 C CA . ALA A 1 559 ? 32.620 -13.616 -52.720 1.00 69.56 559 ALA A CA 1
ATOM 4298 C C . ALA A 1 559 ? 33.026 -14.700 -53.742 1.00 69.56 559 ALA A C 1
ATOM 4300 O O . ALA A 1 559 ? 34.211 -14.909 -53.984 1.00 69.56 559 ALA A O 1
ATOM 4301 N N . THR A 1 560 ? 32.069 -15.420 -54.340 1.00 68.88 560 THR A N 1
ATOM 4302 C CA . THR A 1 560 ? 32.376 -16.541 -55.255 1.00 68.88 560 THR A CA 1
ATOM 4303 C C . THR A 1 560 ? 32.591 -16.088 -56.703 1.00 68.88 560 THR A C 1
ATOM 4305 O O . THR A 1 560 ? 33.349 -16.726 -57.448 1.00 68.88 560 THR A O 1
ATOM 4308 N N . PHE A 1 561 ? 31.896 -15.032 -57.135 1.00 67.69 561 PHE A N 1
ATOM 4309 C CA . PHE A 1 561 ? 31.814 -14.651 -58.550 1.00 67.69 561 PHE A CA 1
ATOM 4310 C C . PHE A 1 561 ? 32.549 -13.365 -58.902 1.00 67.69 561 PHE A C 1
ATOM 4312 O O . PHE A 1 561 ? 32.856 -13.180 -60.079 1.00 67.69 561 PHE A O 1
ATOM 4319 N N . PHE A 1 562 ? 32.881 -12.528 -57.919 1.00 68.69 562 PHE A N 1
ATOM 4320 C CA . PHE A 1 562 ? 33.575 -11.270 -58.160 1.00 68.69 562 PHE A CA 1
ATOM 4321 C C . PHE A 1 562 ? 35.023 -11.328 -57.659 1.00 68.69 562 PHE A C 1
ATOM 4323 O O . PHE A 1 562 ? 35.297 -11.990 -56.655 1.00 68.69 562 PHE A O 1
ATOM 4330 N N . PRO A 1 563 ? 35.969 -10.675 -58.360 1.00 74.12 563 PRO A N 1
ATOM 4331 C CA . PRO A 1 563 ? 37.346 -10.554 -57.892 1.00 74.12 563 PRO A CA 1
ATOM 4332 C C . PRO A 1 563 ? 37.420 -9.880 -56.517 1.00 74.12 563 PRO A C 1
ATOM 4334 O O . PRO A 1 563 ? 36.596 -9.022 -56.192 1.00 74.12 563 PRO A O 1
ATOM 4337 N N . SER A 1 564 ? 38.432 -10.244 -55.725 1.00 74.19 564 SER A N 1
ATOM 4338 C CA . SER A 1 564 ? 38.593 -9.780 -54.340 1.00 74.19 564 SER A CA 1
ATOM 4339 C C . SER A 1 564 ? 38.659 -8.258 -54.204 1.00 74.19 564 SER A C 1
ATOM 4341 O O . SER A 1 564 ? 38.172 -7.716 -53.216 1.00 74.19 564 SER A O 1
ATOM 4343 N N . GLU A 1 565 ? 39.190 -7.567 -55.214 1.00 75.12 565 GLU A N 1
ATOM 4344 C CA . GLU A 1 565 ? 39.279 -6.101 -55.274 1.00 75.12 565 GLU A CA 1
ATOM 4345 C C . GLU A 1 565 ? 37.913 -5.388 -55.308 1.00 75.12 565 GLU A C 1
ATOM 4347 O O . GLU A 1 565 ? 37.810 -4.250 -54.861 1.00 75.12 565 GLU A O 1
ATOM 4352 N N . TYR A 1 566 ? 36.844 -6.060 -55.754 1.00 72.88 566 TYR A N 1
ATOM 4353 C CA . TYR A 1 566 ? 35.496 -5.482 -55.839 1.00 72.88 566 TYR A CA 1
ATOM 4354 C C . TYR A 1 566 ? 34.571 -5.898 -54.691 1.00 72.88 566 TYR A C 1
ATOM 4356 O O . TYR A 1 566 ? 33.466 -5.364 -54.576 1.00 72.88 566 TYR A O 1
ATOM 4364 N N . ILE A 1 567 ? 34.993 -6.830 -53.827 1.00 75.44 567 ILE A N 1
ATOM 4365 C CA . ILE A 1 567 ? 34.152 -7.356 -52.738 1.00 75.44 567 ILE A CA 1
ATOM 4366 C C . ILE A 1 567 ? 33.716 -6.232 -51.794 1.00 75.44 567 ILE A C 1
ATOM 4368 O O . ILE A 1 567 ? 32.538 -6.161 -51.444 1.00 75.44 567 ILE A O 1
ATOM 4372 N N . GLY A 1 568 ? 34.636 -5.338 -51.416 1.00 69.31 568 GLY A N 1
ATOM 4373 C CA . GLY A 1 568 ? 34.330 -4.203 -50.541 1.00 69.31 568 GLY A CA 1
ATOM 4374 C C . GLY A 1 568 ? 33.283 -3.270 -51.152 1.00 69.31 568 GLY A C 1
ATOM 4375 O O . GLY A 1 568 ? 32.273 -2.974 -50.515 1.00 69.31 568 GLY A O 1
ATOM 4376 N N . THR A 1 569 ? 33.470 -2.885 -52.416 1.00 73.44 569 THR A N 1
ATOM 4377 C CA . THR A 1 569 ? 32.561 -1.988 -53.145 1.00 73.44 569 THR A CA 1
ATOM 4378 C C . THR A 1 569 ? 31.177 -2.605 -53.338 1.00 73.44 569 THR A C 1
ATOM 4380 O O . THR A 1 569 ? 30.173 -1.966 -53.036 1.00 73.44 569 THR A O 1
ATOM 4383 N N . LEU A 1 570 ? 31.099 -3.863 -53.782 1.00 70.81 570 LEU A N 1
ATOM 4384 C CA . LEU A 1 570 ? 29.824 -4.559 -53.994 1.00 70.81 570 LEU A CA 1
ATOM 4385 C C . LEU A 1 570 ? 29.078 -4.804 -52.682 1.00 70.81 570 LEU A C 1
ATOM 4387 O O . LEU A 1 570 ? 27.856 -4.671 -52.631 1.00 70.81 570 LEU A O 1
ATOM 4391 N N . THR A 1 571 ? 29.810 -5.106 -51.609 1.00 72.62 571 THR A N 1
ATOM 4392 C CA . THR A 1 571 ? 29.238 -5.209 -50.263 1.00 72.62 571 THR A CA 1
ATOM 4393 C C . THR A 1 571 ? 28.685 -3.862 -49.804 1.00 72.62 571 THR A C 1
ATOM 4395 O O . THR A 1 571 ? 27.563 -3.811 -49.304 1.00 72.62 571 THR A O 1
ATOM 4398 N N . GLY A 1 572 ? 29.427 -2.772 -50.024 1.00 69.88 572 GLY A N 1
ATOM 4399 C CA . GLY A 1 572 ? 28.980 -1.409 -49.739 1.00 69.88 572 GLY A CA 1
ATOM 4400 C C . GLY A 1 572 ? 27.688 -1.059 -50.476 1.00 69.88 572 GLY A C 1
ATOM 4401 O O . GLY A 1 572 ? 26.705 -0.709 -49.834 1.00 69.88 572 GLY A O 1
ATOM 4402 N N . VAL A 1 573 ? 27.646 -1.256 -51.798 1.00 74.62 573 VAL A N 1
ATOM 4403 C CA . VAL A 1 573 ? 26.449 -1.018 -52.628 1.00 74.62 573 VAL A CA 1
ATOM 4404 C C . VAL A 1 573 ? 25.254 -1.840 -52.144 1.00 74.62 573 VAL A C 1
ATOM 4406 O O . VAL A 1 573 ? 24.142 -1.320 -52.052 1.00 74.62 573 VAL A O 1
ATOM 4409 N N . MET A 1 574 ? 25.469 -3.110 -51.791 1.00 70.88 574 MET A N 1
ATOM 4410 C CA . MET A 1 574 ? 24.407 -3.965 -51.267 1.00 70.88 574 MET A CA 1
ATOM 4411 C C . MET A 1 574 ? 23.836 -3.415 -49.953 1.00 70.88 574 MET A C 1
ATOM 4413 O O . MET A 1 574 ? 22.618 -3.335 -49.805 1.00 70.88 574 MET A O 1
ATOM 4417 N N . TRP A 1 575 ? 24.687 -2.994 -49.014 1.00 71.38 575 TRP A N 1
ATOM 4418 C CA . TRP A 1 575 ? 24.236 -2.399 -47.753 1.00 71.38 575 TRP A CA 1
ATOM 4419 C C . TRP A 1 575 ? 23.597 -1.020 -47.938 1.00 71.38 575 TRP A C 1
ATOM 4421 O O . TRP A 1 575 ? 22.623 -0.714 -47.253 1.00 71.38 575 TRP A O 1
ATOM 4431 N N . THR A 1 576 ? 24.060 -0.220 -48.900 1.00 72.75 576 THR A N 1
ATOM 4432 C CA . THR A 1 576 ? 23.401 1.037 -49.281 1.00 72.75 576 THR A CA 1
ATOM 4433 C C . THR A 1 576 ? 21.993 0.780 -49.810 1.00 72.75 576 THR A C 1
ATOM 4435 O O . THR A 1 576 ? 21.054 1.440 -49.376 1.00 72.75 576 THR A O 1
ATOM 4438 N N . LEU A 1 577 ? 21.811 -0.214 -50.686 1.00 70.44 577 LEU A N 1
ATOM 4439 C CA . LEU A 1 577 ? 20.490 -0.613 -51.183 1.00 70.44 577 LEU A CA 1
ATOM 4440 C C . LEU A 1 577 ? 19.579 -1.106 -50.055 1.00 70.44 577 LEU A C 1
ATOM 4442 O O . LEU A 1 577 ? 18.411 -0.728 -50.011 1.00 70.44 577 LEU A O 1
ATOM 4446 N N . VAL A 1 578 ? 20.110 -1.897 -49.117 1.00 69.81 578 VAL A N 1
ATOM 4447 C CA . VAL A 1 578 ? 19.376 -2.303 -47.907 1.00 69.81 578 VAL A CA 1
ATOM 4448 C C . VAL A 1 578 ? 18.936 -1.077 -47.105 1.00 69.81 578 VAL A C 1
ATOM 4450 O O . VAL A 1 578 ? 17.777 -1.011 -46.707 1.00 69.81 578 VAL A O 1
ATOM 4453 N N . GLY A 1 579 ? 19.818 -0.093 -46.912 1.00 61.12 579 GLY A N 1
ATOM 4454 C CA . GLY A 1 579 ? 19.498 1.159 -46.226 1.00 61.12 579 GLY A CA 1
ATOM 4455 C C . GLY A 1 579 ? 18.404 1.964 -46.933 1.00 61.12 579 GLY A C 1
ATOM 4456 O O . GLY A 1 579 ? 17.444 2.381 -46.294 1.00 61.12 579 GLY A O 1
ATOM 4457 N N . VAL A 1 580 ? 18.488 2.121 -48.257 1.00 71.44 580 VAL A N 1
ATOM 4458 C CA . VAL A 1 580 ? 17.466 2.819 -49.059 1.00 71.44 580 VAL A CA 1
ATOM 4459 C C . VAL A 1 580 ? 16.113 2.112 -48.966 1.00 71.44 580 VAL A C 1
ATOM 4461 O O . VAL A 1 580 ? 15.096 2.758 -48.716 1.00 71.44 580 VAL A O 1
ATOM 4464 N N . ILE A 1 581 ? 16.090 0.785 -49.117 1.00 67.56 581 ILE A N 1
ATOM 4465 C CA . ILE A 1 581 ? 14.862 -0.013 -49.006 1.00 67.56 581 ILE A CA 1
ATOM 4466 C C . ILE A 1 581 ? 14.286 0.079 -47.591 1.00 67.56 581 ILE A C 1
ATOM 4468 O O . ILE A 1 581 ? 13.076 0.222 -47.453 1.00 67.56 581 ILE A O 1
ATOM 4472 N N . ALA A 1 582 ? 15.120 0.049 -46.548 1.00 62.31 582 ALA A N 1
ATOM 4473 C CA . ALA A 1 582 ? 14.674 0.211 -45.167 1.00 62.31 582 ALA A CA 1
ATOM 4474 C C . ALA A 1 582 ? 14.033 1.590 -44.929 1.00 62.31 582 ALA A C 1
ATOM 4476 O O . ALA A 1 582 ? 12.986 1.675 -44.290 1.00 62.31 582 ALA A O 1
ATOM 4477 N N . THR A 1 583 ? 14.599 2.656 -45.500 1.00 66.88 583 THR A N 1
ATOM 4478 C CA . THR A 1 583 ? 14.029 4.012 -45.436 1.00 66.88 583 THR A CA 1
ATOM 4479 C C . THR A 1 583 ? 12.679 4.099 -46.153 1.00 66.88 583 THR A C 1
ATOM 4481 O O . THR A 1 583 ? 11.730 4.673 -45.619 1.00 66.88 583 THR A O 1
ATOM 4484 N N . ILE A 1 584 ? 12.551 3.487 -47.334 1.00 70.38 584 ILE A N 1
ATOM 4485 C CA . ILE A 1 584 ? 11.273 3.412 -48.061 1.00 70.38 584 ILE A CA 1
ATOM 4486 C C . ILE A 1 584 ? 10.253 2.594 -47.260 1.00 70.38 584 ILE A C 1
ATOM 4488 O O . ILE A 1 584 ? 9.112 3.018 -47.095 1.00 70.38 584 ILE A O 1
ATOM 4492 N N . GLN A 1 585 ? 10.666 1.444 -46.725 1.00 62.19 585 GLN A N 1
ATOM 4493 C CA . GLN A 1 585 ? 9.829 0.585 -45.894 1.00 62.19 585 GLN A CA 1
ATOM 4494 C C . GLN A 1 585 ? 9.310 1.338 -44.664 1.00 62.19 585 GLN A C 1
ATOM 4496 O O . GLN A 1 585 ? 8.133 1.213 -44.341 1.00 62.19 585 GLN A O 1
ATOM 4501 N N . TYR A 1 586 ? 10.148 2.146 -44.012 1.00 59.22 586 TYR A N 1
ATOM 4502 C CA . TYR A 1 586 ? 9.733 2.991 -42.894 1.00 59.22 586 TYR A CA 1
ATOM 4503 C C . TYR A 1 586 ? 8.608 3.956 -43.295 1.00 59.22 586 TYR A C 1
ATOM 4505 O O . TYR A 1 586 ? 7.583 4.014 -42.619 1.00 59.22 586 TYR A O 1
ATOM 4513 N N . GLY A 1 587 ? 8.742 4.644 -44.435 1.00 64.56 587 GLY A N 1
ATOM 4514 C CA . GLY A 1 587 ? 7.686 5.514 -44.964 1.00 64.56 587 GLY A CA 1
ATOM 4515 C C . GLY A 1 587 ? 6.394 4.763 -45.312 1.00 64.56 587 GLY A C 1
ATOM 4516 O O . GLY A 1 587 ? 5.302 5.246 -45.028 1.00 64.56 587 GLY A O 1
ATOM 4517 N N . LEU A 1 588 ? 6.503 3.552 -45.868 1.00 62.91 588 LEU A N 1
ATOM 4518 C CA . LEU A 1 588 ? 5.346 2.713 -46.201 1.00 62.91 588 LEU A CA 1
ATOM 4519 C C . LEU A 1 588 ? 4.629 2.160 -44.962 1.00 62.91 588 LEU A C 1
ATOM 4521 O O . LEU A 1 588 ? 3.407 2.059 -44.973 1.00 62.91 588 LEU A O 1
ATOM 4525 N N . ILE A 1 589 ? 5.356 1.831 -43.890 1.00 57.53 589 ILE A N 1
ATOM 4526 C CA . ILE A 1 589 ? 4.767 1.394 -42.614 1.00 57.53 589 ILE A CA 1
ATOM 4527 C C . ILE A 1 589 ? 3.959 2.532 -41.980 1.00 57.53 589 ILE A C 1
ATOM 4529 O O . ILE A 1 589 ? 2.869 2.290 -41.471 1.00 57.53 589 ILE A O 1
ATOM 4533 N N . GLN A 1 590 ? 4.422 3.780 -42.071 1.00 55.16 590 GLN A N 1
ATOM 4534 C CA . GLN A 1 590 ? 3.668 4.929 -41.552 1.00 55.16 590 GLN A CA 1
ATOM 4535 C C . GLN A 1 590 ? 2.303 5.098 -42.239 1.00 55.16 590 GLN A C 1
ATOM 4537 O O . GLN A 1 590 ? 1.329 5.443 -41.579 1.00 55.16 590 GLN A O 1
ATOM 4542 N N . LEU A 1 591 ? 2.188 4.750 -43.527 1.00 56.41 591 LEU A N 1
ATOM 4543 C CA . LEU A 1 591 ? 0.905 4.737 -44.250 1.00 56.41 591 LEU A CA 1
ATOM 4544 C C . LEU A 1 591 ? -0.064 3.646 -43.760 1.00 56.41 591 LEU A C 1
ATOM 4546 O O . LEU A 1 591 ? -1.231 3.644 -44.147 1.00 56.41 591 LEU A O 1
ATOM 4550 N N . THR A 1 592 ? 0.399 2.706 -42.930 1.00 52.88 592 THR A N 1
ATOM 4551 C CA . THR A 1 592 ? -0.433 1.633 -42.367 1.00 52.88 592 THR A CA 1
ATOM 4552 C C . THR A 1 592 ? -1.003 1.948 -40.985 1.00 52.88 592 THR A C 1
ATOM 4554 O O . THR A 1 592 ? -1.931 1.261 -40.564 1.00 52.88 592 THR A O 1
ATOM 4557 N N . ASN A 1 593 ? -0.530 3.011 -40.321 1.00 47.81 593 ASN A N 1
ATOM 4558 C CA . ASN A 1 593 ? -0.996 3.415 -38.988 1.00 47.81 593 ASN A CA 1
ATOM 4559 C C . ASN A 1 593 ? -2.467 3.877 -38.963 1.00 47.81 593 ASN A C 1
ATOM 4561 O O . ASN A 1 593 ? -3.127 3.729 -37.941 1.00 47.81 593 ASN A O 1
ATOM 4565 N N . ASP A 1 594 ? -3.008 4.345 -40.093 1.00 45.91 594 ASP A N 1
ATOM 4566 C CA . ASP A 1 594 ? -4.426 4.725 -40.238 1.00 45.91 594 ASP A CA 1
ATOM 4567 C C . ASP A 1 594 ? -5.339 3.556 -40.665 1.00 45.91 594 ASP A C 1
ATOM 4569 O O . ASP A 1 594 ? -6.544 3.723 -40.880 1.00 45.91 594 ASP A O 1
ATOM 4573 N N . ILE A 1 595 ? -4.796 2.344 -40.831 1.00 47.78 595 ILE A N 1
ATOM 4574 C CA . ILE A 1 595 ? -5.548 1.222 -41.392 1.00 47.78 595 ILE A CA 1
ATOM 4575 C C . ILE A 1 595 ? -6.078 0.319 -40.275 1.00 47.78 595 ILE A C 1
ATOM 4577 O O . ILE A 1 595 ? -5.364 -0.492 -39.698 1.00 47.78 595 ILE A O 1
ATOM 4581 N N . THR A 1 596 ? -7.392 0.371 -40.064 1.00 44.03 596 THR A N 1
ATOM 4582 C CA . THR A 1 596 ? -8.155 -0.353 -39.025 1.00 44.03 596 THR A CA 1
ATOM 4583 C C . THR A 1 596 ? -8.061 -1.892 -39.035 1.00 44.03 596 THR A C 1
ATOM 4585 O O . THR A 1 596 ? -8.704 -2.545 -38.215 1.00 44.03 596 THR A O 1
ATOM 4588 N N . ARG A 1 597 ? -7.306 -2.518 -39.955 1.00 54.28 597 ARG A N 1
ATOM 4589 C CA . ARG A 1 597 ? -7.125 -3.982 -40.025 1.00 54.28 597 ARG A CA 1
ATOM 4590 C C . ARG A 1 597 ? -5.701 -4.375 -40.442 1.00 54.28 597 ARG A C 1
ATOM 4592 O O . ARG A 1 597 ? -5.272 -4.070 -41.556 1.00 54.28 597 ARG A O 1
ATOM 4599 N N . SER A 1 598 ? -5.033 -5.159 -39.593 1.00 55.53 598 SER A N 1
ATOM 4600 C CA . SER A 1 598 ? -3.638 -5.622 -39.725 1.00 55.53 598 SER A CA 1
ATOM 4601 C C . SER A 1 598 ? -3.310 -6.364 -41.032 1.00 55.53 598 SER A C 1
ATOM 4603 O O . SER A 1 598 ? -2.207 -6.222 -41.559 1.00 55.53 598 SER A O 1
ATOM 4605 N N . TRP A 1 599 ? -4.259 -7.102 -41.620 1.00 64.00 599 TRP A N 1
ATOM 4606 C CA . TRP A 1 599 ? -4.031 -7.869 -42.858 1.00 64.00 599 TRP A CA 1
ATOM 4607 C C . TRP A 1 599 ? -3.652 -7.002 -44.070 1.00 64.00 599 TRP A C 1
ATOM 4609 O O . TRP A 1 599 ? -2.987 -7.476 -44.991 1.00 64.00 599 TRP A O 1
ATOM 4619 N N . ARG A 1 600 ? -4.047 -5.722 -44.080 1.00 64.50 600 ARG A N 1
ATOM 4620 C CA . ARG A 1 600 ? -3.774 -4.789 -45.186 1.00 64.50 600 ARG A CA 1
ATOM 4621 C C . ARG A 1 600 ? -2.314 -4.333 -45.219 1.00 64.50 600 ARG A C 1
ATOM 4623 O O . ARG A 1 600 ? -1.752 -4.201 -46.301 1.00 64.50 600 ARG A O 1
ATOM 4630 N N . ALA A 1 601 ? -1.684 -4.162 -44.056 1.00 61.88 601 ALA A N 1
ATOM 4631 C CA . ALA A 1 601 ? -0.252 -3.874 -43.962 1.00 61.88 601 ALA A CA 1
ATOM 4632 C C . ALA A 1 601 ? 0.575 -5.057 -44.490 1.00 61.88 601 ALA A C 1
ATOM 4634 O O . ALA A 1 601 ? 1.478 -4.890 -45.312 1.00 61.88 601 ALA A O 1
ATOM 4635 N N . TRP A 1 602 ? 0.196 -6.275 -44.100 1.00 65.94 602 TRP A N 1
ATOM 4636 C CA . TRP A 1 602 ? 0.845 -7.499 -44.567 1.00 65.94 602 TRP A CA 1
ATOM 4637 C C . TRP A 1 602 ? 0.625 -7.781 -46.055 1.00 65.94 602 TRP A C 1
ATOM 4639 O O . TRP A 1 602 ? 1.516 -8.338 -46.690 1.00 65.94 602 TRP A O 1
ATOM 4649 N N . LEU A 1 603 ? -0.488 -7.335 -46.647 1.00 69.00 603 LEU A N 1
ATOM 4650 C CA . LEU A 1 603 ? -0.696 -7.392 -48.097 1.00 69.00 603 LEU A CA 1
ATOM 4651 C C . LEU A 1 603 ? 0.326 -6.530 -48.857 1.00 69.00 603 LEU A C 1
ATOM 4653 O O . LEU A 1 603 ? 0.879 -6.978 -49.859 1.00 69.00 603 LEU A O 1
ATOM 4657 N N . ILE A 1 604 ? 0.611 -5.316 -48.378 1.00 66.44 604 ILE A N 1
ATOM 4658 C CA . ILE A 1 604 ? 1.620 -4.432 -48.985 1.00 66.44 604 ILE A CA 1
ATOM 4659 C C . ILE A 1 604 ? 3.007 -5.074 -48.883 1.00 66.44 604 ILE A C 1
ATOM 4661 O O . ILE A 1 604 ? 3.736 -5.140 -49.873 1.00 66.44 604 ILE A O 1
ATOM 4665 N N . VAL A 1 605 ? 3.352 -5.612 -47.709 1.00 66.19 605 VAL A N 1
ATOM 4666 C CA . VAL A 1 605 ? 4.616 -6.335 -47.504 1.00 66.19 605 VAL A CA 1
ATOM 4667 C C . VAL A 1 605 ? 4.704 -7.556 -48.423 1.00 66.19 605 VAL A C 1
ATOM 4669 O O . VAL A 1 605 ? 5.730 -7.756 -49.068 1.00 66.19 605 VAL A O 1
ATOM 4672 N N . LEU A 1 606 ? 3.626 -8.333 -48.558 1.00 72.19 606 LEU A N 1
ATOM 4673 C CA . LEU A 1 606 ? 3.560 -9.482 -49.461 1.00 72.19 606 LEU A CA 1
ATOM 4674 C C . LEU A 1 606 ? 3.797 -9.071 -50.921 1.00 72.19 606 LEU A C 1
ATOM 4676 O O . LEU A 1 606 ? 4.567 -9.729 -51.618 1.00 72.19 606 LEU A O 1
ATOM 4680 N N . LEU A 1 607 ? 3.189 -7.977 -51.384 1.00 71.44 607 LEU A N 1
ATOM 4681 C CA . LEU A 1 607 ? 3.383 -7.464 -52.745 1.00 71.44 607 LEU A CA 1
ATOM 4682 C C . LEU A 1 607 ? 4.837 -7.041 -52.998 1.00 71.44 607 LEU A C 1
ATOM 4684 O O . LEU A 1 607 ? 5.388 -7.357 -54.053 1.00 71.44 607 LEU A O 1
ATOM 4688 N N . LEU A 1 608 ? 5.482 -6.392 -52.025 1.00 67.00 608 LEU A N 1
ATOM 4689 C CA . LEU A 1 608 ? 6.903 -6.034 -52.104 1.00 67.00 608 LEU A CA 1
ATOM 4690 C C . LEU A 1 608 ? 7.801 -7.278 -52.144 1.00 67.00 608 LEU A C 1
ATOM 4692 O O . LEU A 1 608 ? 8.717 -7.356 -52.964 1.00 67.00 608 LEU A O 1
ATOM 4696 N N . VAL A 1 609 ? 7.514 -8.272 -51.300 1.00 68.25 609 VAL A N 1
ATOM 4697 C CA . VAL A 1 609 ? 8.236 -9.553 -51.265 1.00 68.25 609 VAL A CA 1
ATOM 4698 C C . VAL A 1 609 ? 8.095 -10.288 -52.601 1.00 68.25 609 VAL A C 1
ATOM 4700 O O . VAL A 1 609 ? 9.088 -10.775 -53.144 1.00 68.25 609 VAL A O 1
ATOM 4703 N N . LEU A 1 610 ? 6.890 -10.320 -53.176 1.00 69.50 610 LEU A N 1
ATOM 4704 C CA . LEU A 1 610 ? 6.635 -10.919 -54.486 1.00 69.50 610 LEU A CA 1
ATOM 4705 C C . LEU A 1 610 ? 7.416 -10.198 -55.590 1.00 69.50 610 LEU A C 1
ATOM 4707 O O . LEU A 1 610 ? 8.126 -10.862 -56.348 1.00 69.50 610 LEU A O 1
ATOM 4711 N N . LEU A 1 611 ? 7.374 -8.862 -55.626 1.00 68.94 611 LEU A N 1
ATOM 4712 C CA . LEU A 1 611 ? 8.111 -8.040 -56.593 1.00 68.94 611 LEU A CA 1
ATOM 4713 C C . LEU A 1 611 ? 9.622 -8.334 -56.559 1.00 68.94 611 LEU A C 1
ATOM 4715 O O . LEU A 1 611 ? 10.244 -8.530 -57.603 1.00 68.94 611 LEU A O 1
ATOM 4719 N N . MET A 1 612 ? 10.202 -8.417 -55.358 1.00 64.50 612 MET A N 1
ATOM 4720 C CA . MET A 1 612 ? 11.629 -8.697 -55.167 1.00 64.50 612 MET A CA 1
ATOM 4721 C C . MET A 1 612 ? 12.004 -10.152 -55.498 1.00 64.50 612 MET A C 1
ATOM 4723 O O . MET A 1 612 ? 13.117 -10.416 -55.959 1.00 64.50 612 MET A O 1
ATOM 4727 N N . SER A 1 613 ? 11.082 -11.103 -55.317 1.00 63.47 613 SER A N 1
ATOM 4728 C CA . SER A 1 613 ? 11.326 -12.531 -55.571 1.00 63.47 613 SER A CA 1
ATOM 4729 C C . SER A 1 613 ? 11.325 -12.919 -57.060 1.00 63.47 613 SER A C 1
ATOM 4731 O O . SER A 1 613 ? 11.999 -13.880 -57.446 1.00 63.47 613 SER A O 1
ATOM 4733 N N . CYS A 1 614 ? 10.638 -12.154 -57.921 1.00 64.12 614 CYS A N 1
ATOM 4734 C CA . CYS A 1 614 ? 10.474 -12.452 -59.351 1.00 64.12 614 CYS A CA 1
ATOM 4735 C C . CYS A 1 614 ? 11.807 -12.639 -60.097 1.00 64.12 614 CYS A C 1
ATOM 4737 O O . CYS A 1 614 ? 11.956 -13.569 -60.893 1.00 64.12 614 CYS A O 1
ATOM 4739 N N . HIS A 1 615 ? 12.800 -11.794 -59.814 1.00 63.81 615 HIS A N 1
ATOM 4740 C CA . HIS A 1 615 ? 14.102 -11.835 -60.486 1.00 63.81 615 HIS A CA 1
ATOM 4741 C C . HIS A 1 615 ? 14.913 -13.095 -60.129 1.00 63.81 615 HIS A C 1
ATOM 4743 O O . HIS A 1 615 ? 15.568 -13.695 -60.983 1.00 63.81 615 HIS A O 1
ATOM 4749 N N . LEU A 1 616 ? 14.836 -13.548 -58.874 1.00 58.84 616 LEU A N 1
ATOM 4750 C CA . LEU A 1 616 ? 15.567 -14.725 -58.394 1.00 58.84 616 LEU A CA 1
ATOM 4751 C C . LEU A 1 616 ? 14.945 -16.032 -58.892 1.00 58.84 616 LEU A C 1
ATOM 4753 O O . LEU A 1 616 ? 15.673 -16.947 -59.274 1.00 58.84 616 LEU A O 1
ATOM 4757 N N . ILE A 1 617 ? 13.613 -16.093 -58.968 1.00 59.06 617 ILE A N 1
ATOM 4758 C CA . ILE A 1 617 ? 12.891 -17.233 -59.548 1.00 59.06 617 ILE A CA 1
ATOM 4759 C C . ILE A 1 617 ? 13.226 -17.366 -61.042 1.00 59.06 617 ILE A C 1
ATOM 4761 O O . ILE A 1 617 ? 13.491 -18.473 -61.515 1.00 59.06 617 ILE A O 1
ATOM 4765 N N . GLN A 1 618 ? 13.299 -16.248 -61.775 1.00 62.84 618 GLN A N 1
ATOM 4766 C CA . GLN A 1 618 ? 13.736 -16.234 -63.176 1.00 62.84 618 GLN A CA 1
ATOM 4767 C C . GLN A 1 618 ? 15.194 -16.689 -63.345 1.00 62.84 618 GLN A C 1
ATOM 4769 O O . GLN A 1 618 ? 15.485 -17.491 -64.236 1.00 62.84 618 GLN A O 1
ATOM 4774 N N . LEU A 1 619 ? 16.106 -16.227 -62.482 1.00 59.75 619 LEU A N 1
ATOM 4775 C CA . LEU A 1 619 ? 17.503 -16.677 -62.451 1.00 59.75 619 LEU A CA 1
ATOM 4776 C C . LEU A 1 619 ? 17.610 -18.183 -62.186 1.00 59.75 619 LEU A C 1
ATOM 4778 O O . LEU A 1 619 ? 18.303 -18.884 -62.924 1.00 59.75 619 LEU A O 1
ATOM 4782 N N . TRP A 1 620 ? 16.893 -18.697 -61.185 1.00 59.62 620 TRP A N 1
ATOM 4783 C CA . TRP A 1 620 ? 16.865 -20.124 -60.870 1.00 59.62 620 TRP A CA 1
ATOM 4784 C C . TRP A 1 620 ? 16.343 -20.952 -62.054 1.00 59.62 620 TRP A C 1
ATOM 4786 O O . TRP A 1 620 ? 17.000 -21.905 -62.470 1.00 59.62 620 TRP A O 1
ATOM 4796 N N . TRP A 1 621 ? 15.235 -20.539 -62.680 1.00 60.22 621 TRP A N 1
ATOM 4797 C CA . TRP A 1 621 ? 14.685 -21.188 -63.880 1.00 60.22 621 TRP A CA 1
ATOM 4798 C C . TRP A 1 621 ? 15.666 -21.203 -65.056 1.00 60.22 621 TRP A C 1
ATOM 4800 O O . TRP A 1 621 ? 15.797 -22.213 -65.756 1.00 60.22 621 TRP A O 1
ATOM 4810 N N . LYS A 1 622 ? 16.377 -20.094 -65.275 1.00 63.03 622 LYS A N 1
ATOM 4811 C CA . LYS A 1 622 ? 17.394 -19.979 -66.324 1.00 63.03 622 LYS A CA 1
ATOM 4812 C C . LYS A 1 622 ? 18.560 -20.942 -66.080 1.00 63.03 622 LYS A C 1
ATOM 4814 O O . LYS A 1 622 ? 18.962 -21.650 -67.000 1.00 63.03 622 LYS A O 1
ATOM 4819 N N . TYR A 1 623 ? 19.039 -21.053 -64.842 1.00 58.47 623 TYR A N 1
ATOM 4820 C CA . TYR A 1 623 ? 20.134 -21.963 -64.494 1.00 58.47 623 TYR A CA 1
ATOM 4821 C C . TYR A 1 623 ? 19.727 -23.440 -64.467 1.00 58.47 623 TYR A C 1
ATOM 4823 O O . TYR A 1 623 ? 20.518 -24.292 -64.863 1.00 58.47 623 TYR A O 1
ATOM 4831 N N . VAL A 1 624 ? 18.492 -23.767 -64.076 1.00 56.69 624 VAL A N 1
ATOM 4832 C CA . VAL A 1 624 ? 17.942 -25.129 -64.203 1.00 56.69 624 VAL A CA 1
ATOM 4833 C C . VAL A 1 624 ? 17.927 -25.571 -65.672 1.00 56.69 624 VAL A C 1
ATOM 4835 O O . VAL A 1 624 ? 18.295 -26.709 -65.975 1.00 56.69 624 VAL A O 1
ATOM 4838 N N . LYS A 1 625 ? 17.568 -24.669 -66.599 1.00 59.62 625 LYS A N 1
ATOM 4839 C CA . LYS A 1 625 ? 17.660 -24.921 -68.048 1.00 59.62 625 LYS A CA 1
ATOM 4840 C C . LYS A 1 625 ? 19.108 -25.102 -68.519 1.00 59.62 625 LYS A C 1
ATOM 4842 O O . LYS A 1 625 ? 19.383 -26.035 -69.268 1.00 59.62 625 LYS A O 1
ATOM 4847 N N . GLU A 1 626 ? 20.039 -24.270 -68.055 1.00 57.03 626 GLU A N 1
ATOM 4848 C CA . GLU A 1 626 ? 21.463 -24.381 -68.417 1.00 57.03 626 GLU A CA 1
ATOM 4849 C C . GLU A 1 626 ? 22.156 -25.626 -67.835 1.00 57.03 626 GLU A C 1
ATOM 4851 O O . GLU A 1 626 ? 23.063 -26.165 -68.460 1.00 57.03 626 GLU A O 1
ATOM 4856 N N . LEU A 1 627 ? 21.738 -26.124 -66.667 1.00 53.56 627 LEU A N 1
ATOM 4857 C CA . LEU A 1 627 ? 22.264 -27.369 -66.087 1.00 53.56 627 LEU A CA 1
ATOM 4858 C C . LEU A 1 627 ? 21.723 -28.624 -66.785 1.00 53.56 627 LEU A C 1
ATOM 4860 O O . LEU A 1 627 ? 22.416 -29.642 -66.816 1.00 53.56 627 LEU A O 1
ATOM 4864 N N . ARG A 1 628 ? 20.517 -28.556 -67.367 1.00 53.28 628 ARG A N 1
ATOM 4865 C CA . ARG A 1 628 ? 19.990 -29.607 -68.257 1.00 53.28 628 ARG A CA 1
ATOM 4866 C C . ARG A 1 628 ? 20.719 -29.642 -69.601 1.00 53.28 628 ARG A C 1
ATOM 4868 O O . ARG A 1 628 ? 20.967 -30.726 -70.119 1.00 53.28 628 ARG A O 1
ATOM 4875 N N . ASN A 1 629 ? 21.119 -28.486 -70.126 1.00 49.91 629 ASN A N 1
ATOM 4876 C CA . ASN A 1 629 ? 21.850 -28.385 -71.386 1.00 49.91 629 ASN A CA 1
ATOM 4877 C C . ASN A 1 629 ? 23.369 -28.460 -71.147 1.00 49.91 629 ASN A C 1
ATOM 4879 O O . ASN A 1 629 ? 24.068 -27.448 -71.094 1.00 49.91 629 ASN A O 1
ATOM 4883 N N . LYS A 1 630 ? 23.906 -29.679 -71.010 1.00 46.22 630 LYS A N 1
ATOM 4884 C CA . LYS A 1 630 ? 25.358 -29.935 -71.019 1.00 46.22 630 LYS A CA 1
ATOM 4885 C C . LYS A 1 630 ? 25.965 -29.636 -72.406 1.00 46.22 630 LYS A C 1
ATOM 4887 O O . LYS A 1 630 ? 26.272 -30.557 -73.148 1.00 46.22 630 LYS A O 1
ATOM 4892 N N . SER A 1 631 ? 26.216 -28.372 -72.739 1.00 39.78 631 SER A N 1
ATOM 4893 C CA . SER A 1 631 ? 27.276 -28.011 -73.694 1.00 39.78 631 SER A CA 1
ATOM 4894 C C . SER A 1 631 ? 27.766 -26.577 -73.467 1.00 39.78 631 SER A C 1
ATOM 4896 O O . SER A 1 631 ? 26.996 -25.625 -73.553 1.00 39.78 631 SER A O 1
ATOM 4898 N N . THR A 1 632 ? 29.048 -26.471 -73.100 1.00 45.06 632 THR A N 1
ATOM 4899 C CA . THR A 1 632 ? 30.021 -25.419 -73.463 1.00 45.06 632 THR A CA 1
ATOM 4900 C C . THR A 1 632 ? 29.483 -24.054 -73.921 1.00 45.06 632 THR A C 1
ATOM 4902 O O . THR A 1 632 ? 28.864 -23.953 -74.969 1.00 45.06 632 THR A O 1
ATOM 4905 N N . THR A 1 633 ? 29.802 -22.970 -73.195 1.00 40.09 633 THR A N 1
ATOM 4906 C CA . THR A 1 633 ? 30.797 -21.929 -73.574 1.00 40.09 633 THR A CA 1
ATOM 4907 C C . THR A 1 633 ? 30.935 -20.906 -72.422 1.00 40.09 633 THR A C 1
ATOM 4909 O O . THR A 1 633 ? 30.063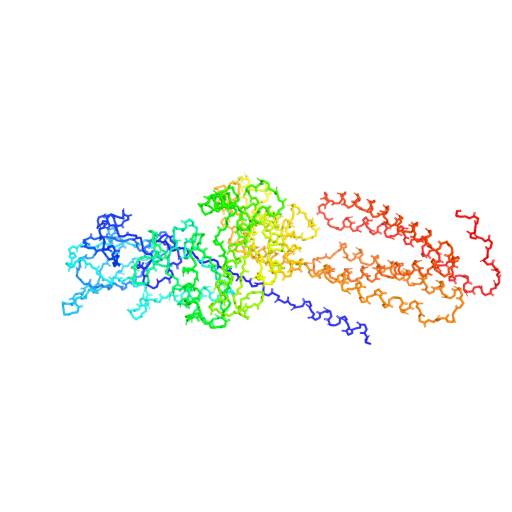 -20.770 -71.564 1.00 40.09 633 THR A O 1
ATOM 4912 N N . THR A 1 634 ? 32.094 -20.265 -72.362 1.00 46.44 634 THR A N 1
ATOM 4913 C CA . THR A 1 634 ? 32.714 -19.461 -71.301 1.00 46.44 634 THR A CA 1
ATOM 4914 C C . THR A 1 634 ? 31.949 -18.175 -70.942 1.00 46.44 634 THR A C 1
ATOM 4916 O O . THR A 1 634 ? 31.777 -17.282 -71.764 1.00 46.44 634 THR A O 1
ATOM 4919 N N . ILE A 1 635 ? 31.535 -18.046 -69.675 1.00 44.91 635 ILE A N 1
ATOM 4920 C CA . ILE A 1 635 ? 30.943 -16.830 -69.085 1.00 44.91 635 ILE A CA 1
ATOM 4921 C C . ILE A 1 635 ? 32.082 -15.998 -68.481 1.00 44.91 635 ILE A C 1
ATOM 4923 O O . ILE A 1 635 ? 32.307 -16.020 -67.273 1.00 44.91 635 ILE A O 1
ATOM 4927 N N . LYS A 1 636 ? 32.858 -15.323 -69.329 1.00 38.91 636 LYS A N 1
ATOM 4928 C CA . LYS A 1 636 ? 33.745 -14.232 -68.885 1.00 38.91 636 LYS A CA 1
ATOM 4929 C C . LYS A 1 636 ? 33.366 -12.895 -69.534 1.00 38.91 636 LYS A C 1
ATOM 4931 O O . LYS A 1 636 ? 33.448 -11.874 -68.868 1.00 38.91 636 LYS A O 1
ATOM 4936 N N . ASP A 1 637 ? 32.765 -12.920 -70.727 1.00 37.59 637 ASP A N 1
ATOM 4937 C CA . ASP A 1 637 ? 32.572 -11.694 -71.522 1.00 37.59 637 ASP A CA 1
ATOM 4938 C C . ASP A 1 637 ? 31.171 -11.060 -71.454 1.00 37.59 637 ASP A C 1
ATOM 4940 O O . ASP A 1 637 ? 30.963 -9.981 -71.994 1.00 37.59 637 ASP A O 1
ATOM 4944 N N . LYS A 1 638 ? 30.187 -11.676 -70.780 1.00 44.19 638 LYS A N 1
ATOM 4945 C CA . LYS A 1 638 ? 28.792 -11.168 -70.775 1.00 44.19 638 LYS A CA 1
ATOM 4946 C C . LYS A 1 638 ? 28.348 -10.408 -69.523 1.00 44.19 638 LYS A C 1
ATOM 4948 O O . LYS A 1 638 ? 27.229 -9.906 -69.513 1.00 44.19 638 LYS A O 1
ATOM 4953 N N . ILE A 1 639 ? 29.174 -10.328 -68.479 1.00 43.34 639 ILE A N 1
ATOM 4954 C CA . ILE A 1 639 ? 28.787 -9.675 -67.209 1.00 43.34 639 ILE A CA 1
ATOM 4955 C C . ILE A 1 639 ? 29.438 -8.291 -67.040 1.00 43.34 639 ILE A C 1
ATOM 4957 O O . ILE A 1 639 ? 28.902 -7.465 -66.314 1.00 43.34 639 ILE A O 1
ATOM 4961 N N . ILE A 1 640 ? 30.512 -7.979 -67.773 1.00 38.94 640 ILE A N 1
ATOM 4962 C CA . ILE A 1 640 ? 31.207 -6.682 -67.651 1.00 38.94 640 ILE A CA 1
ATOM 4963 C C . ILE A 1 640 ? 30.524 -5.561 -68.460 1.00 38.94 640 ILE A C 1
ATOM 4965 O O . ILE A 1 640 ? 30.724 -4.391 -68.175 1.00 38.94 640 ILE A O 1
ATOM 4969 N N . THR A 1 641 ? 29.654 -5.874 -69.422 1.00 33.53 641 THR A N 1
ATOM 4970 C CA . THR A 1 641 ? 29.039 -4.859 -70.304 1.00 33.53 641 THR A CA 1
ATOM 4971 C C . THR A 1 641 ? 27.659 -4.359 -69.862 1.00 33.53 641 THR A C 1
ATOM 4973 O O . THR A 1 641 ? 27.002 -3.656 -70.627 1.00 33.53 641 THR A O 1
ATOM 4976 N N . LYS A 1 642 ? 27.172 -4.730 -68.670 1.00 42.25 642 LYS A N 1
ATOM 4977 C CA . LYS A 1 642 ? 25.817 -4.351 -68.216 1.00 42.25 642 LYS A CA 1
ATOM 4978 C C . LYS A 1 642 ? 25.688 -3.976 -66.733 1.00 42.25 642 LYS A C 1
ATOM 4980 O O . LYS A 1 642 ? 24.586 -4.067 -66.195 1.00 42.25 642 LYS A O 1
ATOM 4985 N N . PHE A 1 643 ? 26.780 -3.542 -66.108 1.00 32.59 643 PHE A N 1
ATOM 4986 C CA . PHE A 1 643 ? 26.738 -2.806 -64.843 1.00 32.59 643 PHE A CA 1
ATOM 4987 C C . PHE A 1 643 ? 27.208 -1.377 -65.055 1.00 32.59 643 PHE A C 1
ATOM 4989 O O . PHE A 1 643 ? 28.235 -1.217 -65.751 1.00 32.59 643 PHE A O 1
#